Protein AF-A0A349K3Z1-F1 (afdb_monomer)

Mean predicted aligned error: 10.55 Å

Nearest PDB structures (foldseek):
  7pgm-assembly1_B  TM=8.337E-01  e=1.714E-12  Homo sapiens
  2wft-assembly2_B  TM=8.260E-01  e=8.367E-12  Homo sapiens
  7pgn-assembly1_A  TM=8.277E-01  e=1.162E-11  Homo sapiens
  7pgn-assembly2_B  TM=8.113E-01  e=2.942E-11  Homo sapiens
  2wg4-assembly1_B  TM=8.033E-01  e=5.369E-11  Homo sapiens

Radius of gyration: 27.41 Å; Cα contacts (8 Å, |Δi|>4): 747; chains: 1; bounding box: 104×57×64 Å

Structure (mmCIF, N/CA/C/O backbone):
data_AF-A0A349K3Z1-F1
#
_entry.id   AF-A0A349K3Z1-F1
#
loop_
_atom_site.group_PDB
_atom_site.id
_atom_site.type_symbol
_atom_site.label_atom_id
_atom_site.label_alt_id
_atom_site.label_comp_id
_atom_site.label_asym_id
_atom_site.label_entity_id
_atom_site.label_seq_id
_atom_site.pdbx_PDB_ins_code
_atom_site.Cartn_x
_atom_site.Cartn_y
_atom_site.Cartn_z
_atom_site.occupancy
_atom_site.B_iso_or_equiv
_atom_site.auth_seq_id
_atom_site.auth_comp_id
_atom_site.auth_asym_id
_atom_site.auth_atom_id
_atom_site.pdbx_PDB_model_num
ATOM 1 N N . MET A 1 1 ? 78.177 -3.344 -8.040 1.00 41.53 1 MET A N 1
ATOM 2 C CA . MET A 1 1 ? 77.580 -4.207 -9.081 1.00 41.53 1 MET A CA 1
ATO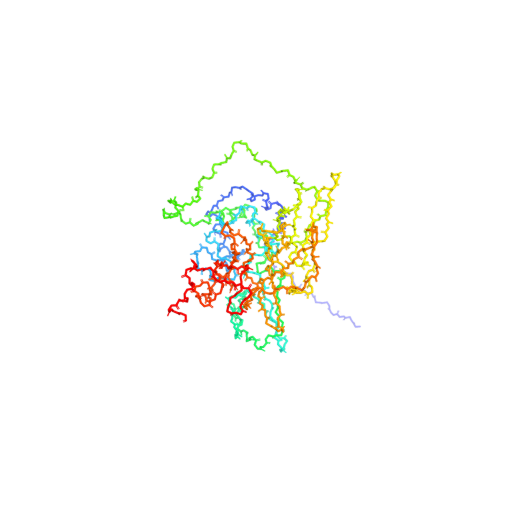M 3 C C . MET A 1 1 ? 76.316 -3.529 -9.574 1.00 41.53 1 MET A C 1
ATOM 5 O O . MET A 1 1 ? 75.433 -3.258 -8.775 1.00 41.53 1 MET A O 1
ATOM 9 N N . VAL A 1 2 ? 76.315 -3.144 -10.847 1.00 37.53 2 VAL A N 1
ATOM 10 C CA . VAL A 1 2 ? 75.262 -2.386 -11.544 1.00 37.53 2 VAL A CA 1
ATOM 11 C C . VAL A 1 2 ? 74.340 -3.398 -12.241 1.00 37.53 2 VAL A C 1
ATOM 13 O O . VAL A 1 2 ? 74.880 -4.327 -12.843 1.00 37.53 2 VAL A O 1
ATOM 16 N N . PRO A 1 3 ? 73.000 -3.280 -12.187 1.00 35.16 3 PRO A N 1
ATOM 17 C CA . PRO A 1 3 ? 72.128 -4.173 -12.943 1.00 35.16 3 PRO A CA 1
ATOM 18 C C . PRO A 1 3 ? 72.097 -3.763 -14.430 1.00 35.16 3 PRO A C 1
ATOM 20 O O . PRO A 1 3 ? 72.273 -2.583 -14.752 1.00 35.16 3 PRO A O 1
ATOM 23 N N . PRO A 1 4 ? 71.912 -4.717 -15.359 1.00 35.97 4 PRO A N 1
ATOM 24 C CA . PRO A 1 4 ? 72.120 -4.481 -16.780 1.00 35.97 4 PRO A CA 1
ATOM 25 C C . PRO A 1 4 ? 70.946 -3.719 -17.408 1.00 35.97 4 PRO A C 1
ATOM 27 O O . PRO A 1 4 ? 69.781 -3.949 -17.089 1.00 35.97 4 PRO A O 1
ATOM 30 N N . LYS A 1 5 ? 71.272 -2.826 -18.348 1.00 37.44 5 LYS A N 1
ATOM 31 C CA . LYS A 1 5 ? 70.309 -2.179 -19.245 1.00 37.44 5 LYS A CA 1
ATOM 32 C C . LYS A 1 5 ? 69.941 -3.156 -20.362 1.00 37.44 5 LYS A C 1
ATOM 34 O O . LYS A 1 5 ? 70.808 -3.523 -21.149 1.00 37.44 5 LYS A O 1
ATOM 39 N N . PHE A 1 6 ? 68.669 -3.530 -20.455 1.00 34.97 6 PHE A N 1
ATOM 40 C CA . PHE A 1 6 ? 68.113 -4.177 -21.643 1.00 34.97 6 PHE A CA 1
ATOM 41 C C . PHE A 1 6 ? 67.488 -3.117 -22.555 1.00 34.97 6 PHE A C 1
ATOM 43 O O . PHE A 1 6 ? 66.549 -2.423 -22.173 1.00 34.97 6 PHE A O 1
ATOM 50 N N . THR A 1 7 ? 68.036 -2.985 -23.759 1.00 38.34 7 THR A N 1
ATOM 51 C CA . THR A 1 7 ? 67.475 -2.214 -24.873 1.00 38.34 7 THR A CA 1
ATOM 52 C C . THR A 1 7 ? 66.594 -3.131 -25.723 1.00 38.34 7 THR A C 1
ATOM 54 O O . THR A 1 7 ? 67.085 -4.132 -26.241 1.00 38.34 7 THR A O 1
ATOM 57 N N . LEU A 1 8 ? 65.313 -2.792 -25.884 1.00 34.25 8 LEU A N 1
ATOM 58 C CA . LEU A 1 8 ? 64.407 -3.417 -26.859 1.00 34.25 8 LEU A CA 1
ATOM 59 C C . LEU A 1 8 ? 64.505 -2.686 -28.213 1.00 34.25 8 LEU A C 1
ATOM 61 O O . LEU A 1 8 ? 64.670 -1.463 -28.216 1.00 34.25 8 LEU A O 1
ATOM 65 N N . PRO A 1 9 ? 64.404 -3.389 -29.358 1.00 35.84 9 PRO A N 1
ATOM 66 C CA . PRO A 1 9 ? 64.438 -2.756 -30.668 1.00 35.84 9 PRO A CA 1
ATOM 67 C C . PRO A 1 9 ? 63.096 -2.085 -30.983 1.00 35.84 9 PRO A C 1
ATOM 69 O O . PRO A 1 9 ? 62.025 -2.555 -30.601 1.00 35.84 9 PRO A O 1
ATOM 72 N N . ALA A 1 10 ? 63.181 -0.966 -31.695 1.00 40.62 10 ALA A N 1
ATOM 73 C CA . ALA A 1 10 ? 62.047 -0.217 -32.205 1.00 40.62 10 ALA A CA 1
ATOM 74 C C . ALA A 1 10 ? 61.342 -0.966 -33.348 1.00 40.62 10 ALA A C 1
ATOM 76 O O . ALA A 1 10 ? 62.002 -1.533 -34.215 1.00 40.62 10 ALA A O 1
ATOM 77 N N . GLY A 1 11 ? 60.010 -0.861 -33.392 1.00 43.44 11 GLY A N 1
ATOM 78 C CA . GLY A 1 11 ? 59.247 -1.017 -34.632 1.00 43.44 11 GLY A CA 1
ATOM 79 C C . GLY A 1 11 ? 58.215 -2.140 -34.652 1.00 43.44 11 GLY A C 1
ATOM 80 O O . GLY A 1 11 ? 58.380 -3.108 -35.382 1.00 43.44 11 GLY A O 1
ATOM 81 N N . VAL A 1 12 ? 57.092 -1.951 -33.956 1.00 37.53 12 VAL A N 1
ATOM 82 C CA . VAL A 1 12 ? 55.791 -2.438 -34.437 1.00 37.53 12 VAL A CA 1
ATOM 83 C C . VAL A 1 12 ? 54.809 -1.284 -34.286 1.00 37.53 12 VAL A C 1
ATOM 85 O O . VAL A 1 12 ? 54.497 -0.847 -33.180 1.00 37.53 12 VAL A O 1
ATOM 88 N N . LEU A 1 13 ? 54.388 -0.739 -35.424 1.00 40.00 13 LEU A N 1
ATOM 89 C CA . LEU A 1 13 ? 53.406 0.329 -35.522 1.00 40.00 13 LEU A CA 1
ATOM 90 C C . LEU A 1 13 ? 52.025 -0.264 -35.189 1.00 40.00 13 LEU A C 1
ATOM 92 O O . LEU A 1 13 ? 51.341 -0.785 -36.066 1.00 40.00 13 LEU A O 1
ATOM 96 N N . LEU A 1 14 ? 51.620 -0.229 -33.918 1.00 36.28 14 LEU A N 1
ATOM 97 C CA . LEU A 1 14 ? 50.215 -0.408 -33.559 1.00 36.28 14 LEU A CA 1
ATOM 98 C C . LEU A 1 14 ? 49.470 0.866 -33.971 1.00 36.28 14 LEU A C 1
ATOM 100 O O . LEU A 1 14 ? 49.631 1.913 -33.344 1.00 36.28 14 LEU A O 1
ATOM 104 N N . LEU A 1 15 ? 48.650 0.776 -35.022 1.00 36.97 15 LEU A N 1
ATOM 105 C CA . LEU A 1 15 ? 47.562 1.727 -35.234 1.00 36.97 15 LEU A CA 1
ATOM 106 C C . LEU A 1 15 ? 46.611 1.619 -34.036 1.00 36.97 15 LEU A C 1
ATOM 108 O O . LEU A 1 15 ? 45.721 0.771 -33.997 1.00 36.97 15 LEU A O 1
ATOM 112 N N . GLY A 1 16 ? 46.830 2.466 -33.034 1.00 32.31 16 GLY A N 1
ATOM 113 C CA . GLY A 1 16 ? 45.871 2.694 -31.969 1.00 32.31 16 GLY A CA 1
ATOM 114 C C . GLY A 1 16 ? 44.670 3.434 -32.539 1.00 32.31 16 GLY A C 1
ATOM 115 O O . GLY A 1 16 ? 44.737 4.639 -32.770 1.00 32.31 16 GLY A O 1
ATOM 116 N N . ILE A 1 17 ? 43.559 2.728 -32.742 1.00 41.00 17 ILE A N 1
ATOM 117 C CA . ILE A 1 17 ? 42.247 3.372 -32.764 1.00 41.00 17 ILE A CA 1
ATOM 118 C C . ILE A 1 17 ? 41.965 3.763 -31.314 1.00 41.00 17 ILE A C 1
ATOM 120 O O . ILE A 1 17 ? 41.438 2.981 -30.526 1.00 41.00 17 ILE A O 1
ATOM 124 N N . VAL A 1 18 ? 42.375 4.973 -30.941 1.00 36.06 18 VAL A N 1
ATOM 125 C CA . VAL A 1 18 ? 41.909 5.612 -29.714 1.00 36.06 18 VAL A CA 1
ATOM 126 C C . VAL A 1 18 ? 40.474 6.057 -29.992 1.00 36.06 18 VAL A C 1
ATOM 128 O O . VAL A 1 18 ? 40.241 7.162 -30.475 1.00 36.06 18 VAL A O 1
ATOM 131 N N . SER A 1 19 ? 39.498 5.179 -29.743 1.00 40.47 19 SER A N 1
ATOM 132 C CA . SER A 1 19 ? 38.123 5.643 -29.549 1.00 40.47 19 SER A CA 1
ATOM 133 C C . SER A 1 19 ? 38.103 6.425 -28.244 1.00 40.47 19 SER A C 1
ATOM 135 O O . SER A 1 19 ? 38.124 5.854 -27.157 1.00 40.47 19 SER A O 1
ATOM 137 N N . SER A 1 20 ? 38.129 7.749 -28.365 1.00 42.44 20 SER A N 1
ATOM 138 C CA . SER A 1 20 ? 37.803 8.663 -27.278 1.00 42.44 20 SER A CA 1
ATOM 139 C C . SER A 1 20 ? 36.362 8.392 -26.843 1.00 42.44 20 SER A C 1
ATOM 141 O O . SER A 1 20 ? 35.427 8.902 -27.458 1.00 42.44 20 SER A O 1
ATOM 143 N N . LEU A 1 21 ? 36.170 7.598 -25.792 1.00 51.06 21 LEU A N 1
ATOM 144 C CA . LEU A 1 21 ? 34.898 7.545 -25.080 1.00 51.06 21 LEU A CA 1
ATOM 145 C C . LEU A 1 21 ? 34.749 8.872 -24.333 1.00 51.06 21 LEU A C 1
ATOM 147 O O . LEU A 1 21 ? 35.366 9.084 -23.290 1.00 51.06 21 LEU A O 1
ATOM 151 N N . ALA A 1 22 ? 33.984 9.796 -24.913 1.00 66.19 22 ALA A N 1
ATOM 152 C CA . ALA A 1 22 ? 33.489 10.945 -24.172 1.00 66.19 22 ALA A CA 1
ATOM 153 C C . ALA A 1 22 ? 32.748 10.440 -22.924 1.00 66.19 22 ALA A C 1
ATOM 155 O O . ALA A 1 22 ? 32.068 9.413 -22.983 1.00 66.19 22 ALA A O 1
ATOM 156 N N . ALA A 1 23 ? 32.899 11.141 -21.798 1.00 76.25 23 ALA A N 1
ATOM 157 C CA . ALA A 1 23 ? 32.130 10.827 -20.600 1.00 76.25 23 ALA A CA 1
ATOM 158 C C . ALA A 1 23 ? 30.623 10.884 -20.926 1.00 76.25 23 ALA A C 1
ATOM 160 O O . ALA A 1 23 ? 30.215 11.738 -21.723 1.00 76.25 23 ALA A O 1
ATOM 161 N N . PRO A 1 24 ? 29.804 9.993 -20.340 1.00 82.06 24 PRO A N 1
ATOM 162 C CA . PRO A 1 24 ? 28.366 10.034 -20.550 1.00 82.06 24 PRO A CA 1
ATOM 163 C C . PRO A 1 24 ? 27.801 11.389 -20.091 1.00 82.06 24 PRO A C 1
ATOM 165 O O . PRO A 1 24 ? 28.316 11.967 -19.127 1.00 82.06 24 PRO A O 1
ATOM 168 N N . PRO A 1 25 ? 26.747 11.898 -20.753 1.00 90.31 25 PRO A N 1
ATOM 169 C CA . PRO A 1 25 ? 26.000 13.052 -20.270 1.00 90.31 25 PRO A CA 1
ATOM 170 C C . PRO A 1 25 ? 25.572 12.892 -18.799 1.00 90.31 25 PRO A C 1
ATOM 172 O O . PRO A 1 25 ? 25.337 11.769 -18.351 1.00 90.31 25 PRO A O 1
ATOM 175 N N . PRO A 1 26 ? 25.430 13.985 -18.034 1.00 92.94 26 PRO A N 1
ATOM 176 C CA . PRO A 1 26 ? 24.802 13.936 -16.717 1.00 92.94 26 PRO A CA 1
ATOM 177 C C . PRO A 1 26 ? 23.336 13.482 -16.799 1.00 92.94 26 PRO A C 1
ATOM 179 O O . PRO A 1 26 ? 22.644 13.784 -17.773 1.00 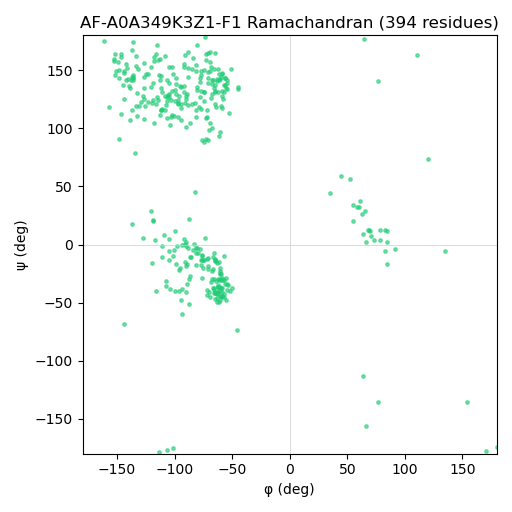92.94 26 PRO A O 1
ATOM 182 N N . ASP A 1 27 ? 22.825 12.844 -15.744 1.00 93.75 27 ASP A N 1
ATOM 183 C CA . ASP A 1 27 ? 21.444 12.326 -15.675 1.00 93.75 27 ASP A CA 1
ATOM 184 C C . ASP A 1 27 ? 20.376 13.382 -15.989 1.00 93.75 27 ASP A C 1
ATOM 186 O O . ASP A 1 27 ? 19.371 13.090 -16.635 1.00 93.75 27 ASP A O 1
ATOM 190 N N . GLU A 1 28 ? 20.615 14.637 -15.605 1.00 94.88 28 GLU A N 1
ATOM 191 C CA . GLU A 1 28 ? 19.692 15.740 -15.882 1.00 94.88 28 GLU A CA 1
ATOM 192 C C . GLU A 1 28 ? 19.531 16.01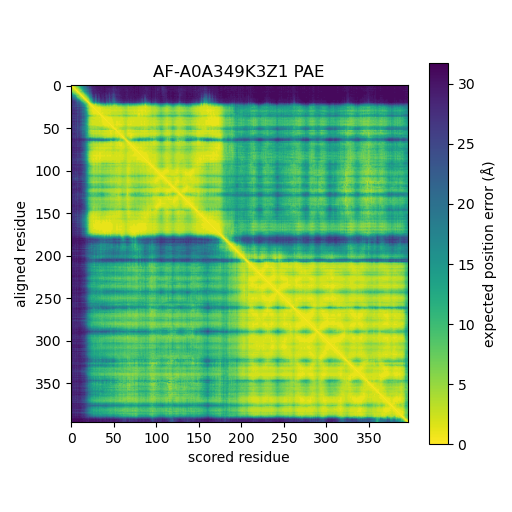9 -17.387 1.00 94.88 28 GLU A C 1
ATOM 194 O O . GLU A 1 28 ? 18.443 16.379 -17.844 1.00 94.88 28 GLU A O 1
ATOM 199 N N . GLU A 1 29 ? 20.574 15.795 -18.192 1.00 95.94 29 GLU A N 1
ATOM 200 C CA . GLU A 1 29 ? 20.472 15.925 -19.648 1.00 95.94 29 GLU A CA 1
ATOM 201 C C . GLU A 1 29 ? 19.628 14.805 -20.257 1.00 95.94 29 GLU A C 1
ATOM 203 O O . GLU A 1 29 ? 18.794 15.073 -21.128 1.00 95.94 29 GLU A O 1
ATOM 208 N N . TYR A 1 30 ? 19.788 13.570 -19.771 1.00 96.56 30 TYR A N 1
ATOM 209 C CA . TYR A 1 30 ? 18.927 12.453 -20.158 1.00 96.56 30 TYR A CA 1
ATOM 210 C C . TYR A 1 30 ? 17.475 12.724 -19.796 1.00 96.56 30 TYR A C 1
ATOM 212 O O . TYR A 1 30 ? 16.601 12.578 -20.655 1.00 96.56 30 TYR A O 1
ATOM 220 N N . ARG A 1 31 ? 17.212 13.177 -18.564 1.00 95.81 31 ARG A N 1
ATOM 221 C CA . ARG A 1 31 ? 15.851 13.473 -18.115 1.00 95.81 31 ARG A CA 1
ATOM 222 C C . ARG A 1 31 ? 15.223 14.564 -18.965 1.00 95.81 31 ARG A C 1
ATOM 224 O O . ARG A 1 31 ? 14.143 14.350 -19.512 1.00 95.81 31 ARG A O 1
ATOM 231 N N . LYS A 1 32 ? 15.919 15.684 -19.178 1.00 95.25 32 LYS A N 1
ATOM 232 C CA . LYS A 1 32 ? 15.418 16.782 -20.013 1.00 95.25 32 LYS A CA 1
ATOM 233 C C . LYS A 1 32 ? 15.130 16.332 -21.447 1.00 95.25 32 LYS A C 1
ATOM 235 O O . LYS A 1 32 ? 14.090 16.691 -21.996 1.00 95.25 32 LYS A O 1
ATOM 240 N N . ALA A 1 33 ? 16.026 15.551 -22.050 1.00 95.12 33 ALA A N 1
ATOM 241 C CA . ALA A 1 33 ? 15.858 15.062 -23.417 1.00 95.12 33 ALA A CA 1
ATOM 242 C C . ALA A 1 33 ? 14.716 14.047 -23.552 1.00 95.12 33 ALA A C 1
ATOM 244 O O . ALA A 1 33 ? 14.061 13.996 -24.594 1.00 95.12 33 ALA A O 1
ATOM 245 N N . ALA A 1 34 ? 14.475 13.247 -22.513 1.00 96.56 34 ALA A N 1
ATOM 246 C CA . ALA A 1 34 ? 13.470 12.200 -22.525 1.00 96.56 34 ALA A CA 1
ATOM 247 C C . ALA A 1 34 ? 12.064 12.677 -22.158 1.00 96.56 34 ALA A C 1
ATOM 249 O O . ALA A 1 34 ? 11.134 11.918 -22.392 1.00 96.56 34 ALA A O 1
ATOM 250 N N . MET A 1 35 ? 11.855 13.896 -21.650 1.00 95.12 35 MET A N 1
ATOM 251 C CA . MET A 1 35 ? 10.518 14.352 -21.230 1.00 95.12 35 MET A CA 1
ATOM 252 C C . MET A 1 35 ? 9.466 14.379 -22.347 1.00 95.12 35 MET A C 1
ATOM 254 O O . MET A 1 35 ? 8.278 14.295 -22.050 1.00 95.12 35 MET A O 1
ATOM 258 N N . THR A 1 36 ? 9.862 14.486 -23.619 1.00 90.94 36 THR A N 1
ATOM 259 C CA . THR A 1 36 ? 8.920 14.543 -24.747 1.00 90.94 36 THR A CA 1
ATOM 260 C C . THR A 1 36 ? 9.419 13.768 -25.966 1.00 90.94 36 THR A C 1
ATOM 262 O O . THR A 1 36 ? 10.621 13.640 -26.202 1.00 90.94 36 THR A O 1
ATOM 265 N N . GLY A 1 37 ? 8.477 13.270 -26.772 1.00 93.69 37 GLY A N 1
ATOM 266 C CA . GLY A 1 37 ? 8.746 12.647 -28.069 1.00 93.69 37 GLY A CA 1
ATOM 267 C C . GLY A 1 37 ? 9.534 11.335 -28.002 1.00 93.69 37 GLY A C 1
ATOM 268 O O . GLY A 1 37 ? 9.541 10.629 -26.998 1.00 93.69 37 GLY A O 1
ATOM 269 N N . GLY A 1 38 ? 10.206 11.012 -29.104 1.00 96.69 38 GLY A N 1
ATOM 270 C CA . GLY A 1 38 ? 10.948 9.765 -29.281 1.00 96.69 38 GLY A CA 1
ATOM 271 C C . GLY A 1 38 ? 10.297 8.825 -30.292 1.00 96.69 38 GLY A C 1
ATOM 272 O O . GLY A 1 38 ? 9.143 8.993 -30.680 1.00 96.69 38 GLY A O 1
ATOM 273 N N . ASP A 1 39 ? 11.074 7.859 -30.764 1.00 98.44 39 ASP A N 1
ATOM 274 C CA . ASP A 1 39 ? 10.658 6.883 -31.769 1.00 98.44 39 ASP A CA 1
ATOM 275 C C . ASP A 1 39 ? 10.542 5.490 -31.157 1.00 98.44 39 ASP A C 1
ATOM 277 O O . ASP A 1 39 ? 11.530 4.893 -30.734 1.00 98.44 39 ASP A O 1
ATOM 281 N N . VAL A 1 40 ? 9.323 4.955 -31.164 1.00 97.94 40 VAL A N 1
ATOM 282 C CA . VAL A 1 40 ? 8.987 3.651 -30.579 1.00 97.94 40 VAL A CA 1
ATOM 283 C C . VAL A 1 40 ? 9.781 2.504 -31.213 1.00 97.94 40 VAL A C 1
ATOM 285 O O . VAL A 1 40 ? 10.175 1.570 -30.515 1.00 97.94 40 VAL A O 1
ATOM 288 N N . LYS A 1 41 ? 10.037 2.546 -32.528 1.00 98.00 41 LYS A N 1
ATOM 289 C CA . LYS A 1 41 ? 10.763 1.469 -33.220 1.00 98.00 41 LYS A CA 1
ATOM 290 C C . LYS A 1 41 ? 12.241 1.490 -32.849 1.00 98.00 41 LYS A C 1
ATOM 292 O O . LYS A 1 41 ? 12.802 0.432 -32.576 1.00 98.00 41 LYS A O 1
ATOM 297 N N . ARG A 1 42 ? 12.859 2.677 -32.802 1.00 98.12 42 ARG A N 1
ATOM 298 C CA . ARG A 1 42 ? 14.247 2.815 -32.327 1.00 98.12 42 ARG A CA 1
ATOM 299 C C . ARG A 1 42 ? 14.364 2.476 -30.843 1.00 98.12 42 ARG A C 1
ATOM 301 O O . ARG A 1 42 ? 15.291 1.775 -30.464 1.00 98.12 42 ARG A O 1
ATOM 308 N N . GLY A 1 43 ? 13.387 2.875 -30.033 1.00 97.62 43 GLY A N 1
ATOM 309 C CA . GLY A 1 43 ? 13.329 2.543 -28.613 1.00 97.62 43 GLY A CA 1
ATOM 310 C C . GLY A 1 43 ? 13.261 1.048 -28.339 1.00 97.62 43 GLY A C 1
ATOM 311 O O . GLY A 1 43 ? 13.958 0.555 -27.456 1.00 97.62 43 GLY A O 1
ATOM 312 N N . LYS A 1 44 ? 12.491 0.308 -29.144 1.00 97.38 44 LYS A N 1
ATOM 313 C CA . LYS A 1 44 ? 12.471 -1.156 -29.081 1.00 97.38 44 LYS A CA 1
ATOM 314 C C . LYS A 1 44 ? 13.860 -1.748 -29.335 1.00 97.38 44 LYS A C 1
ATOM 316 O O . LYS A 1 44 ? 14.291 -2.616 -28.587 1.00 97.38 44 LYS A O 1
ATOM 321 N N . ALA A 1 45 ? 14.572 -1.255 -30.350 1.00 96.88 45 ALA A N 1
ATOM 322 C CA . ALA A 1 45 ? 15.927 -1.720 -30.638 1.00 96.88 45 ALA A CA 1
ATOM 323 C C . ALA A 1 45 ? 16.897 -1.430 -29.477 1.00 96.88 45 ALA A C 1
ATOM 325 O O . ALA A 1 45 ? 17.730 -2.271 -29.170 1.00 96.88 45 ALA A O 1
ATOM 326 N N . VAL A 1 46 ? 16.748 -0.285 -28.796 1.00 96.69 46 VAL A N 1
ATOM 327 C CA . VAL A 1 46 ? 17.529 0.051 -27.590 1.00 96.69 46 VAL A CA 1
ATOM 328 C C . VAL A 1 46 ? 17.201 -0.880 -26.415 1.00 96.69 46 VAL A C 1
ATOM 330 O O . VAL A 1 46 ? 18.098 -1.248 -25.660 1.00 96.69 46 VAL A O 1
ATOM 333 N N . PHE A 1 47 ? 15.938 -1.280 -26.248 1.00 95.94 47 PHE A N 1
ATOM 334 C CA . PHE A 1 47 ? 15.527 -2.230 -25.207 1.00 95.94 47 PHE A CA 1
ATOM 335 C C . PHE A 1 47 ? 16.125 -3.633 -25.418 1.00 95.94 47 PHE A C 1
ATOM 337 O O . PHE A 1 47 ? 16.491 -4.312 -24.458 1.00 95.94 47 PHE A O 1
ATOM 344 N N . GLU A 1 48 ? 16.225 -4.061 -26.677 1.00 94.50 48 GLU A N 1
ATOM 345 C CA . GLU A 1 48 ? 16.791 -5.355 -27.082 1.00 94.50 48 GLU A CA 1
ATOM 346 C C . GLU A 1 48 ? 18.331 -5.324 -27.199 1.00 94.50 48 GLU A C 1
ATOM 348 O O . GLU A 1 48 ? 18.958 -6.361 -27.432 1.00 94.50 48 GLU A O 1
ATOM 353 N N . ASP A 1 49 ? 18.954 -4.154 -27.021 1.00 93.00 49 ASP A N 1
ATOM 354 C CA . ASP A 1 49 ? 20.398 -3.956 -27.134 1.00 93.00 49 ASP A CA 1
ATOM 355 C C . ASP A 1 49 ? 21.157 -4.601 -25.958 1.00 93.00 49 ASP A C 1
ATOM 357 O O . ASP A 1 49 ? 20.777 -4.516 -24.787 1.00 93.00 49 ASP A O 1
ATOM 361 N N . GLN A 1 50 ? 22.295 -5.228 -26.260 1.00 88.19 50 GLN A N 1
ATOM 362 C CA . GLN A 1 50 ? 23.158 -5.842 -25.251 1.00 88.19 50 GLN A CA 1
ATOM 363 C C . GLN A 1 50 ? 23.891 -4.820 -24.371 1.00 88.19 50 GLN A C 1
ATOM 365 O O . GLN A 1 50 ? 24.298 -5.181 -23.268 1.00 88.19 50 GLN A O 1
ATOM 370 N N . ARG A 1 51 ? 24.041 -3.563 -24.818 1.00 89.38 51 ARG A N 1
ATOM 371 C CA . ARG A 1 51 ? 24.633 -2.472 -24.020 1.00 89.38 51 ARG A CA 1
ATOM 372 C C . ARG A 1 51 ? 23.847 -2.230 -22.736 1.00 89.38 51 ARG A C 1
ATOM 374 O O . ARG A 1 51 ? 24.433 -2.076 -21.671 1.00 89.38 51 ARG A O 1
ATOM 381 N N . THR A 1 52 ? 22.522 -2.203 -22.838 1.00 82.44 52 THR A N 1
ATOM 382 C CA . THR A 1 52 ? 21.610 -1.886 -21.730 1.00 82.44 52 THR A CA 1
ATOM 383 C C . THR A 1 52 ? 21.067 -3.134 -21.045 1.00 82.44 52 THR A C 1
ATOM 385 O O . THR A 1 52 ? 20.651 -3.056 -19.892 1.00 82.44 52 THR A O 1
ATOM 388 N N . ALA A 1 53 ? 21.077 -4.282 -21.735 1.00 86.00 53 ALA A N 1
ATOM 389 C CA . ALA A 1 53 ? 20.665 -5.586 -21.217 1.00 86.00 53 ALA A CA 1
ATOM 390 C C . ALA A 1 53 ? 19.241 -5.620 -20.620 1.00 86.00 53 ALA A C 1
ATOM 392 O O . ALA A 1 53 ? 18.911 -6.545 -19.875 1.00 86.00 53 ALA A O 1
ATOM 393 N N . CYS A 1 54 ? 18.367 -4.665 -20.968 1.00 91.62 54 CYS A N 1
ATOM 394 C CA . CYS A 1 54 ? 17.017 -4.567 -20.404 1.00 91.62 54 CYS A CA 1
ATOM 395 C C . CYS A 1 54 ? 16.220 -5.864 -20.626 1.00 91.62 54 CYS A C 1
ATOM 397 O O . CYS A 1 54 ? 15.641 -6.410 -19.684 1.00 91.62 54 CYS A O 1
ATOM 399 N N . ALA A 1 55 ? 16.279 -6.411 -21.845 1.00 90.75 55 ALA A N 1
ATOM 400 C CA . ALA A 1 55 ? 15.609 -7.654 -22.230 1.00 90.75 55 ALA A CA 1
ATOM 401 C C . ALA A 1 55 ? 16.146 -8.926 -21.533 1.00 90.75 55 ALA A C 1
ATOM 403 O O . ALA A 1 55 ? 15.525 -9.983 -21.626 1.00 90.75 55 ALA A O 1
ATOM 404 N N . GLN A 1 56 ? 17.285 -8.865 -20.829 1.00 87.62 56 GLN A N 1
ATOM 405 C CA . GLN A 1 56 ? 17.781 -10.011 -20.050 1.00 87.62 56 GLN A CA 1
ATOM 406 C C . GLN A 1 56 ? 16.995 -10.199 -18.747 1.00 87.62 56 GLN A C 1
ATOM 408 O O . GLN A 1 56 ? 16.867 -11.324 -18.256 1.00 87.62 56 GLN A O 1
ATOM 413 N N . CYS A 1 57 ? 16.468 -9.102 -18.198 1.00 89.19 57 CYS A N 1
ATOM 414 C CA . CYS A 1 57 ? 15.745 -9.096 -16.930 1.00 89.19 57 CYS A CA 1
ATOM 415 C C . CYS A 1 57 ? 14.238 -8.896 -17.105 1.00 89.19 57 CYS A C 1
ATOM 417 O O . CYS A 1 57 ? 13.483 -9.443 -16.302 1.00 89.19 57 CYS A O 1
ATOM 419 N N . HIS A 1 58 ? 13.814 -8.149 -18.127 1.00 91.69 58 HIS A N 1
ATOM 420 C CA . HIS A 1 58 ? 12.422 -7.761 -18.347 1.00 91.69 58 HIS A CA 1
ATOM 421 C C . HIS A 1 58 ? 11.819 -8.433 -19.580 1.00 91.69 58 HIS A C 1
ATOM 423 O O . HIS A 1 58 ? 12.407 -8.416 -20.662 1.00 91.69 58 HIS A O 1
ATOM 429 N N . SER A 1 59 ? 10.605 -8.955 -19.423 1.00 89.31 59 SER A N 1
ATOM 430 C CA . SER A 1 59 ? 9.725 -9.318 -20.534 1.00 89.31 59 SER A CA 1
ATOM 431 C C . SER A 1 59 ? 8.860 -8.123 -20.957 1.00 89.31 59 SER A C 1
ATOM 433 O O . SER A 1 59 ? 8.785 -7.111 -20.258 1.00 89.31 59 SER A O 1
ATOM 435 N N . VAL A 1 60 ? 8.232 -8.228 -22.129 1.00 90.00 60 VAL A N 1
ATOM 436 C CA . VAL A 1 60 ? 7.296 -7.227 -22.683 1.00 90.00 60 VAL A CA 1
ATOM 437 C C . VAL A 1 60 ? 6.067 -7.890 -23.309 1.00 90.00 60 VAL A C 1
ATOM 439 O O . VAL A 1 60 ? 5.407 -7.291 -24.157 1.00 90.00 60 VAL A O 1
ATOM 442 N N . ASP A 1 61 ? 5.810 -9.149 -22.967 1.00 85.94 61 ASP A N 1
ATOM 443 C CA . ASP A 1 61 ? 4.867 -10.039 -23.651 1.00 85.94 61 ASP A CA 1
ATOM 444 C C . ASP A 1 61 ? 3.834 -10.680 -22.712 1.00 85.94 61 ASP A C 1
ATOM 446 O O . ASP A 1 61 ? 3.051 -11.514 -23.160 1.00 85.94 61 ASP A O 1
ATOM 450 N N . GLY A 1 62 ? 3.809 -10.296 -21.432 1.00 79.44 62 GLY A N 1
ATOM 451 C CA . GLY A 1 62 ? 2.888 -10.863 -20.447 1.00 79.44 62 GLY A CA 1
ATOM 452 C C . GLY A 1 62 ? 3.442 -12.072 -19.697 1.00 79.44 62 GLY A C 1
ATOM 453 O O . GLY A 1 62 ? 2.755 -12.595 -18.827 1.00 79.44 62 GLY A O 1
ATOM 454 N N . SER A 1 63 ? 4.645 -12.558 -20.025 1.00 72.00 63 SER A N 1
ATOM 455 C CA . SER A 1 63 ? 5.116 -13.858 -19.529 1.00 72.00 63 SER A CA 1
ATOM 456 C C . SER A 1 63 ? 5.818 -13.820 -18.163 1.00 72.00 63 SER A C 1
ATOM 458 O O . SER A 1 63 ? 6.064 -14.886 -17.604 1.00 72.00 63 SER A O 1
ATOM 460 N N . ALA A 1 64 ? 6.157 -12.637 -17.625 1.00 67.25 64 ALA A N 1
ATOM 461 C CA . ALA A 1 64 ? 6.786 -12.416 -16.306 1.00 67.25 64 ALA A CA 1
ATOM 462 C C . ALA A 1 64 ? 7.799 -13.506 -15.868 1.00 67.25 64 ALA A C 1
ATOM 464 O O . ALA A 1 64 ? 7.827 -13.980 -14.724 1.00 67.25 64 ALA A O 1
ATOM 465 N N . THR A 1 65 ? 8.665 -13.916 -16.801 1.00 62.12 65 THR A N 1
ATOM 466 C CA . THR A 1 65 ? 9.617 -15.035 -16.626 1.00 62.12 65 THR A CA 1
ATOM 467 C C . THR A 1 65 ? 10.991 -14.600 -16.104 1.00 62.12 65 THR A C 1
ATOM 469 O O . THR A 1 65 ? 11.939 -15.394 -16.069 1.00 62.12 65 THR A O 1
ATOM 472 N N . GLY A 1 66 ? 11.133 -13.315 -15.779 1.00 67.94 66 GLY A N 1
ATOM 473 C CA . GLY A 1 66 ? 12.396 -12.663 -15.461 1.00 67.94 66 GLY A CA 1
ATOM 474 C C . GLY A 1 66 ? 12.582 -12.335 -13.983 1.00 67.94 66 GLY A C 1
ATOM 475 O O . GLY A 1 66 ? 11.762 -12.651 -13.125 1.00 67.94 66 GLY A O 1
ATOM 476 N N . ILE A 1 67 ? 13.710 -11.684 -13.708 1.00 84.88 67 ILE A N 1
ATOM 477 C CA . ILE A 1 67 ? 14.058 -11.133 -12.391 1.00 84.88 67 ILE A CA 1
ATOM 478 C C . ILE A 1 67 ? 13.487 -9.721 -12.247 1.00 84.88 67 ILE A C 1
ATOM 480 O O . ILE A 1 67 ? 13.226 -9.281 -11.136 1.00 84.88 67 ILE A O 1
ATOM 484 N N . GLY A 1 68 ? 13.295 -9.009 -13.360 1.00 87.94 68 GLY A N 1
ATOM 485 C CA . GLY A 1 68 ? 12.584 -7.738 -13.387 1.00 87.94 68 GLY A CA 1
ATOM 486 C C . GLY A 1 68 ? 11.085 -7.929 -13.645 1.00 87.94 68 GLY A C 1
ATOM 487 O O . GLY A 1 68 ? 10.671 -8.993 -14.117 1.00 87.94 68 GLY A O 1
ATOM 488 N N . PRO A 1 69 ? 10.264 -6.905 -13.357 1.00 87.94 69 PRO A N 1
ATOM 489 C CA . PRO A 1 69 ? 8.852 -6.893 -13.715 1.00 87.94 69 PRO A CA 1
ATOM 490 C C . PRO A 1 69 ? 8.629 -7.025 -15.213 1.00 87.94 69 PRO A C 1
ATOM 492 O O . PRO A 1 69 ? 9.410 -6.517 -16.021 1.00 87.94 69 PRO A O 1
ATOM 495 N N . ASP A 1 70 ? 7.520 -7.662 -15.578 1.00 89.00 70 ASP A N 1
ATOM 496 C CA . ASP A 1 70 ? 7.033 -7.626 -16.947 1.00 89.00 70 ASP A CA 1
ATOM 497 C C . ASP A 1 70 ? 6.571 -6.210 -17.319 1.00 89.00 70 ASP A C 1
ATOM 499 O O . ASP A 1 70 ? 5.783 -5.572 -16.612 1.00 89.00 70 ASP A O 1
ATOM 503 N N . LEU A 1 71 ? 7.069 -5.721 -18.452 1.00 92.81 71 LEU A N 1
ATOM 504 C CA . LEU A 1 71 ? 6.840 -4.365 -18.943 1.00 92.81 71 LEU A CA 1
ATOM 505 C C . LEU A 1 71 ? 5.751 -4.309 -20.023 1.00 92.81 71 LEU A C 1
ATOM 507 O O . LEU A 1 71 ? 5.592 -3.271 -20.661 1.00 92.81 71 LEU A O 1
ATOM 511 N N . TYR A 1 72 ? 4.986 -5.389 -20.228 1.00 91.44 72 TYR A N 1
ATOM 512 C CA . TYR A 1 72 ? 3.908 -5.483 -21.226 1.00 91.44 72 TYR A CA 1
ATOM 513 C C . TYR A 1 72 ? 2.905 -4.319 -21.183 1.00 91.44 72 TYR A C 1
ATOM 515 O O . TYR A 1 72 ? 2.465 -3.845 -22.228 1.00 91.44 72 TYR A O 1
ATOM 523 N N . ALA A 1 73 ? 2.590 -3.835 -19.980 1.00 89.62 73 ALA A N 1
ATOM 524 C CA . ALA A 1 73 ? 1.648 -2.741 -19.732 1.00 89.62 73 ALA A CA 1
ATOM 525 C C . ALA A 1 73 ? 2.308 -1.551 -19.010 1.00 89.62 73 ALA A C 1
ATOM 527 O O . ALA A 1 73 ? 1.670 -0.860 -18.216 1.00 89.62 73 ALA A O 1
ATOM 528 N N . ALA A 1 74 ? 3.616 -1.343 -19.203 1.00 92.00 74 ALA A N 1
ATOM 529 C CA . ALA A 1 74 ? 4.353 -0.298 -18.489 1.00 92.00 74 ALA A CA 1
ATOM 530 C C . ALA A 1 74 ? 3.783 1.113 -18.736 1.00 92.00 74 ALA A C 1
ATOM 532 O O . ALA A 1 74 ? 3.706 1.907 -17.803 1.00 92.00 74 ALA A O 1
ATOM 533 N N . GLY A 1 75 ? 3.329 1.402 -19.956 1.00 90.25 75 GLY A N 1
ATOM 534 C CA . GLY A 1 75 ? 2.726 2.677 -20.343 1.00 90.25 75 GLY A CA 1
ATOM 535 C C . GLY A 1 75 ? 1.301 2.910 -19.836 1.00 90.25 75 GLY A C 1
ATOM 536 O O . GLY A 1 75 ? 0.826 4.041 -19.904 1.00 90.25 75 GLY A O 1
ATOM 537 N N . ASP A 1 76 ? 0.625 1.874 -19.331 1.00 86.38 76 ASP A N 1
ATOM 538 C CA . ASP A 1 76 ? -0.648 2.024 -18.606 1.00 86.38 76 ASP A CA 1
ATOM 539 C C . ASP A 1 76 ? -0.416 2.277 -17.111 1.00 86.38 76 ASP A C 1
ATOM 541 O O . ASP A 1 76 ? -1.224 2.926 -16.451 1.00 86.38 76 ASP A O 1
ATOM 545 N N . LYS A 1 77 ? 0.693 1.754 -16.571 1.00 85.38 77 LYS A N 1
ATOM 546 C CA . LYS A 1 77 ? 1.009 1.776 -15.135 1.00 85.38 77 LYS A CA 1
ATOM 547 C C . LYS A 1 77 ? 1.784 3.013 -14.695 1.00 85.38 77 LYS A C 1
ATOM 549 O O . LYS A 1 77 ? 1.625 3.449 -13.559 1.00 85.38 77 LYS A O 1
ATOM 554 N N . PHE A 1 78 ? 2.651 3.539 -15.555 1.00 90.00 78 PHE A N 1
ATOM 555 C CA . PHE A 1 78 ? 3.625 4.561 -15.184 1.00 90.00 78 PHE A CA 1
ATOM 556 C C . PHE A 1 78 ? 3.527 5.765 -16.108 1.00 90.00 78 PHE A C 1
ATOM 558 O O . PHE A 1 78 ? 3.492 5.624 -17.334 1.00 90.00 78 PHE A O 1
ATOM 565 N N . ALA A 1 79 ? 3.543 6.965 -15.525 1.00 91.25 79 ALA A N 1
ATOM 566 C CA . ALA A 1 79 ? 3.711 8.161 -16.326 1.00 91.25 79 ALA A CA 1
ATOM 567 C C . ALA A 1 79 ? 5.136 8.199 -16.889 1.00 91.25 79 ALA A C 1
ATOM 569 O O . ALA A 1 79 ? 6.082 7.638 -16.331 1.00 91.25 79 ALA A O 1
ATOM 570 N N . ARG A 1 80 ? 5.322 8.936 -17.983 1.00 94.44 80 ARG A N 1
ATOM 571 C CA . ARG A 1 80 ? 6.624 9.080 -18.642 1.00 94.44 80 ARG A CA 1
ATOM 572 C C . ARG A 1 80 ? 7.751 9.499 -17.696 1.00 94.44 80 ARG A C 1
ATOM 574 O O . ARG A 1 80 ? 8.867 9.000 -17.808 1.00 94.44 80 ARG A O 1
ATOM 581 N N . LYS A 1 81 ? 7.454 10.411 -16.764 1.00 93.62 81 LYS A N 1
ATOM 582 C CA . LYS A 1 81 ? 8.404 10.854 -15.738 1.00 93.62 81 LYS A CA 1
ATOM 583 C C . LYS A 1 81 ? 8.842 9.686 -14.853 1.00 93.62 81 LYS A C 1
ATOM 585 O O . LYS A 1 81 ? 10.033 9.554 -14.605 1.00 93.62 81 LYS A O 1
ATOM 590 N N . ASP A 1 82 ? 7.911 8.839 -14.430 1.00 92.62 82 ASP A N 1
ATOM 591 C CA . ASP A 1 82 ? 8.209 7.699 -13.562 1.00 92.62 82 ASP A CA 1
ATOM 592 C C . ASP A 1 82 ? 9.101 6.686 -14.288 1.00 92.62 82 ASP A C 1
ATOM 594 O O . ASP A 1 82 ? 10.093 6.238 -13.725 1.00 92.62 82 ASP A O 1
ATOM 598 N N . LEU A 1 83 ? 8.830 6.420 -15.574 1.00 95.25 83 LEU A N 1
ATOM 599 C CA . LEU A 1 83 ? 9.684 5.570 -16.416 1.00 95.25 83 LEU A CA 1
ATOM 600 C C . LEU A 1 83 ? 11.118 6.109 -16.524 1.00 95.25 83 LEU A C 1
ATOM 602 O O . LEU A 1 83 ? 12.072 5.335 -16.480 1.00 95.25 83 LEU A O 1
ATOM 606 N N . ILE A 1 84 ? 11.278 7.429 -16.664 1.00 96.31 84 ILE A N 1
ATOM 607 C CA . ILE A 1 84 ? 12.595 8.079 -16.692 1.00 96.31 84 ILE A CA 1
ATOM 608 C C . ILE A 1 84 ? 13.310 7.875 -15.354 1.00 96.31 84 ILE A C 1
ATOM 610 O O . ILE A 1 84 ? 14.460 7.435 -15.345 1.00 96.31 84 ILE A O 1
ATOM 614 N N . GLU A 1 85 ? 12.638 8.157 -14.236 1.00 94.44 85 GLU A N 1
ATOM 615 C CA . GLU A 1 85 ? 13.248 8.016 -12.909 1.00 94.44 85 GLU A CA 1
ATOM 616 C C . GLU A 1 85 ? 13.613 6.573 -12.578 1.00 94.44 85 GLU A C 1
ATOM 618 O O . GLU A 1 85 ? 14.709 6.335 -12.083 1.00 94.44 85 GLU A O 1
ATOM 623 N N . SER A 1 86 ? 12.760 5.600 -12.908 1.00 93.94 86 SER A N 1
ATOM 624 C CA . SER A 1 86 ? 13.044 4.185 -12.643 1.00 93.94 86 SER A CA 1
ATOM 625 C C . SER A 1 86 ? 14.306 3.677 -13.345 1.00 93.94 86 SER A C 1
ATOM 627 O O . SER A 1 86 ? 14.907 2.718 -12.870 1.00 93.94 86 SER A O 1
ATOM 629 N N . ILE A 1 87 ? 14.719 4.290 -14.462 1.00 95.31 87 ILE A N 1
ATOM 630 C CA . ILE A 1 87 ? 15.953 3.906 -15.165 1.00 95.31 87 ILE A CA 1
ATOM 631 C C . ILE A 1 87 ? 17.166 4.685 -14.650 1.00 95.31 87 ILE A C 1
ATOM 633 O O . ILE A 1 87 ? 18.239 4.098 -14.511 1.00 95.31 87 ILE A O 1
ATOM 637 N N . LEU A 1 88 ? 17.011 5.985 -14.379 1.00 94.75 88 LEU A N 1
ATOM 638 C CA . LEU A 1 88 ? 18.109 6.829 -13.897 1.00 94.75 88 LEU A CA 1
ATOM 639 C C . LEU A 1 88 ? 18.487 6.504 -12.443 1.00 94.75 88 LEU A C 1
ATOM 641 O O . LEU A 1 88 ? 19.673 6.443 -12.124 1.00 94.75 88 LEU A O 1
ATOM 645 N N . ASP A 1 89 ? 17.496 6.227 -11.591 1.00 93.25 89 ASP A N 1
ATOM 646 C CA . ASP A 1 89 ? 17.681 5.835 -10.192 1.00 93.25 89 ASP A CA 1
ATOM 647 C C . ASP A 1 89 ? 16.799 4.623 -9.815 1.00 93.25 89 ASP A C 1
ATOM 649 O O . ASP A 1 89 ? 15.761 4.760 -9.155 1.00 93.25 89 ASP A O 1
ATOM 653 N N . PRO A 1 90 ? 17.210 3.396 -10.194 1.00 91.75 90 PRO A N 1
ATOM 654 C CA . PRO A 1 90 ? 16.409 2.191 -9.973 1.00 91.75 90 PRO A CA 1
ATOM 655 C C . PRO A 1 90 ? 16.179 1.820 -8.503 1.00 91.75 90 PRO A C 1
ATOM 657 O O . PRO A 1 90 ? 15.361 0.944 -8.222 1.00 91.75 90 PRO A O 1
ATOM 660 N N . SER A 1 91 ? 16.927 2.416 -7.565 1.00 90.88 91 SER A N 1
ATOM 661 C CA . SER A 1 91 ? 16.798 2.137 -6.126 1.00 90.88 91 SER A CA 1
ATOM 662 C C . SER A 1 91 ? 16.010 3.212 -5.371 1.00 90.88 91 SER A C 1
ATOM 664 O O . SER A 1 91 ? 15.640 2.968 -4.225 1.00 90.88 91 SER A O 1
ATOM 666 N N . ALA A 1 92 ? 15.701 4.362 -5.987 1.00 86.00 92 ALA A N 1
ATOM 667 C CA . ALA A 1 92 ? 14.864 5.395 -5.366 1.00 86.00 92 ALA A CA 1
ATOM 668 C C . ALA A 1 92 ? 13.442 4.909 -5.063 1.00 86.00 92 ALA A C 1
ATOM 670 O O . ALA A 1 92 ? 12.854 5.286 -4.049 1.00 86.00 92 ALA A O 1
ATOM 671 N N . SER A 1 93 ? 12.885 4.078 -5.944 1.00 82.25 93 SER A N 1
ATOM 672 C CA . SER A 1 93 ? 11.576 3.459 -5.769 1.00 82.25 93 SER A CA 1
ATOM 673 C C . SER A 1 93 ? 11.595 2.071 -6.389 1.00 82.25 93 SER A C 1
ATOM 675 O O . SER A 1 93 ? 11.710 1.923 -7.605 1.00 82.25 93 SER A O 1
ATOM 677 N N . ILE A 1 94 ? 11.507 1.046 -5.544 1.00 83.94 94 ILE A N 1
ATOM 678 C CA . ILE A 1 94 ? 11.511 -0.348 -5.979 1.00 83.94 94 ILE A CA 1
ATOM 679 C C . ILE A 1 94 ? 10.078 -0.864 -5.926 1.00 83.94 94 ILE A C 1
ATOM 681 O O . ILE A 1 94 ? 9.431 -0.817 -4.879 1.00 83.94 94 ILE A O 1
ATOM 685 N N . MET A 1 95 ? 9.589 -1.375 -7.058 1.00 80.75 95 MET A N 1
ATOM 686 C CA . MET A 1 95 ? 8.259 -1.971 -7.139 1.00 80.75 95 MET A CA 1
ATOM 687 C C . MET A 1 95 ? 8.113 -3.102 -6.113 1.00 80.75 95 MET A C 1
ATOM 689 O O . MET A 1 95 ? 9.013 -3.931 -5.937 1.00 80.75 95 MET A O 1
ATOM 693 N N . THR A 1 96 ? 6.962 -3.151 -5.444 1.00 77.06 96 THR A N 1
ATOM 694 C CA . THR A 1 96 ? 6.639 -4.220 -4.496 1.00 77.06 96 THR A CA 1
ATOM 695 C C . THR A 1 96 ? 6.787 -5.593 -5.159 1.00 77.06 96 THR A C 1
ATOM 697 O O . THR A 1 96 ? 6.476 -5.764 -6.334 1.00 77.06 96 THR A O 1
ATOM 700 N N . GLY A 1 97 ? 7.348 -6.557 -4.425 1.00 79.44 97 GLY A N 1
ATOM 701 C CA . GLY A 1 97 ? 7.686 -7.881 -4.957 1.00 79.44 97 GLY A CA 1
ATOM 702 C C . GLY A 1 97 ? 9.043 -7.968 -5.668 1.00 79.44 97 GLY A C 1
ATOM 703 O O . GLY A 1 97 ? 9.574 -9.067 -5.773 1.00 79.44 97 GLY A O 1
ATOM 704 N N . TYR A 1 98 ? 9.652 -6.843 -6.063 1.00 85.56 98 TYR A N 1
ATOM 705 C CA . TYR A 1 98 ? 10.969 -6.790 -6.723 1.00 85.56 98 TYR A CA 1
ATOM 706 C C . TYR A 1 98 ? 12.085 -6.211 -5.841 1.00 85.56 98 TYR A C 1
ATOM 708 O O . TYR A 1 98 ? 13.205 -5.990 -6.303 1.00 85.56 98 TYR A O 1
ATOM 716 N N . ALA A 1 99 ? 11.808 -5.990 -4.555 1.00 85.25 99 ALA A N 1
ATOM 717 C CA . ALA A 1 99 ? 12.841 -5.660 -3.584 1.00 85.25 99 ALA A CA 1
ATOM 718 C C . ALA A 1 99 ? 13.783 -6.852 -3.360 1.00 85.25 99 ALA A C 1
ATOM 720 O O . ALA A 1 99 ? 13.349 -8.003 -3.242 1.00 85.25 99 ALA A O 1
ATOM 721 N N . THR A 1 100 ? 15.084 -6.574 -3.271 1.00 89.12 100 THR A N 1
ATOM 722 C CA . THR A 1 100 ? 16.092 -7.613 -3.042 1.00 89.12 100 THR A CA 1
ATOM 723 C C . THR A 1 100 ? 15.872 -8.247 -1.671 1.00 89.12 100 THR A C 1
ATOM 725 O O . THR A 1 100 ? 15.981 -7.581 -0.646 1.00 89.12 100 THR A O 1
ATOM 728 N N . THR A 1 101 ? 15.593 -9.545 -1.634 1.00 89.44 101 THR A N 1
ATOM 729 C CA . THR A 1 101 ? 15.526 -10.326 -0.396 1.00 89.44 101 THR A CA 1
ATOM 730 C C . THR A 1 101 ? 16.895 -10.930 -0.113 1.00 89.44 101 THR A C 1
ATOM 732 O O . THR A 1 101 ? 17.508 -11.535 -0.995 1.00 89.44 101 THR A O 1
ATOM 735 N N . ILE A 1 102 ? 17.375 -10.769 1.117 1.00 91.44 102 ILE A N 1
ATOM 736 C CA . ILE A 1 102 ? 18.647 -11.306 1.597 1.00 91.44 102 ILE A CA 1
ATOM 737 C C . ILE A 1 102 ? 18.345 -12.348 2.670 1.00 91.44 102 ILE A C 1
ATOM 739 O O . ILE A 1 102 ? 17.681 -12.052 3.663 1.00 91.44 102 ILE A O 1
ATOM 743 N N . VAL A 1 103 ? 18.848 -13.566 2.478 1.00 93.81 103 VAL A N 1
ATOM 744 C CA . VAL A 1 103 ? 18.684 -14.690 3.406 1.00 93.81 103 VAL A CA 1
ATOM 745 C C . VAL A 1 103 ? 20.052 -15.145 3.893 1.00 93.81 103 VAL A C 1
ATOM 747 O O . VAL A 1 103 ? 20.915 -15.503 3.094 1.00 93.81 103 VAL A O 1
ATOM 750 N N . GLU A 1 104 ? 20.232 -15.164 5.208 1.00 95.69 104 GLU A N 1
ATOM 751 C CA . GLU A 1 104 ? 21.395 -15.741 5.877 1.00 95.69 104 GLU A CA 1
ATOM 752 C C . GLU A 1 104 ? 21.001 -17.076 6.518 1.00 95.69 104 GLU A C 1
ATOM 754 O O . GLU A 1 104 ? 20.023 -17.153 7.274 1.00 95.69 104 GLU A O 1
ATOM 759 N N . THR A 1 105 ? 21.740 -18.143 6.219 1.00 96.44 105 THR A N 1
ATOM 760 C CA . THR A 1 105 ? 21.515 -19.463 6.817 1.00 96.44 105 THR A CA 1
ATOM 761 C C . THR A 1 105 ? 22.217 -19.582 8.165 1.00 96.44 105 THR A C 1
ATOM 763 O O . THR A 1 105 ? 23.183 -18.888 8.468 1.00 96.44 105 THR A O 1
ATOM 766 N N . LYS A 1 106 ? 21.786 -20.541 8.986 1.00 96.12 106 LYS A N 1
ATOM 767 C CA . LYS A 1 106 ? 22.430 -20.883 10.267 1.00 96.12 106 LYS A CA 1
ATOM 768 C C . LYS A 1 106 ? 23.871 -21.376 10.112 1.00 96.12 106 LYS A C 1
ATOM 770 O O . LYS A 1 106 ? 24.583 -21.452 11.108 1.00 96.12 106 LYS A O 1
ATOM 775 N N . LYS A 1 107 ? 24.286 -21.730 8.892 1.00 95.56 107 LYS A N 1
ATOM 776 C CA . LYS A 1 107 ? 25.662 -22.113 8.550 1.00 95.56 107 LYS A CA 1
ATOM 777 C C . LYS A 1 107 ? 26.514 -20.908 8.120 1.00 95.56 107 LYS A C 1
ATOM 779 O O . LYS A 1 107 ? 27.695 -21.087 7.848 1.00 95.56 107 LYS A O 1
ATOM 784 N N . GLY A 1 108 ? 25.935 -19.704 8.081 1.00 93.50 108 GLY A N 1
ATOM 785 C CA . GLY A 1 108 ? 26.599 -18.463 7.674 1.00 93.50 108 GLY A CA 1
ATOM 786 C C . GLY A 1 108 ? 26.618 -18.223 6.161 1.00 93.50 108 GLY A C 1
ATOM 787 O O . GLY A 1 108 ? 27.338 -17.344 5.695 1.00 93.50 108 GLY A O 1
ATOM 788 N N . GLU A 1 109 ? 25.859 -18.992 5.374 1.00 96.00 109 GLU A N 1
ATOM 789 C CA . GLU A 1 109 ? 25.736 -18.757 3.931 1.00 96.00 109 GLU A CA 1
ATOM 790 C C . GLU A 1 109 ? 24.774 -17.599 3.681 1.00 96.00 109 GLU A C 1
ATOM 792 O O . GLU A 1 109 ? 23.734 -17.504 4.334 1.00 96.00 109 GLU A O 1
ATOM 797 N N . ARG A 1 110 ? 25.092 -16.735 2.715 1.00 94.56 110 ARG A N 1
ATOM 798 C CA . ARG A 1 110 ? 24.268 -15.573 2.376 1.00 94.56 110 ARG A CA 1
ATOM 799 C C . ARG A 1 110 ? 23.800 -15.658 0.931 1.00 94.56 110 ARG A C 1
ATOM 801 O O . ARG A 1 110 ? 24.615 -15.689 0.012 1.00 94.56 110 ARG A O 1
ATOM 808 N N . PHE A 1 111 ? 22.487 -15.649 0.750 1.00 93.62 111 PHE A N 1
ATOM 809 C CA . PHE A 1 111 ? 21.812 -15.631 -0.542 1.00 93.62 111 PHE A CA 1
ATOM 810 C C . PHE A 1 111 ? 21.114 -14.286 -0.734 1.00 93.62 111 PHE A C 1
ATOM 812 O O . PHE A 1 111 ? 20.595 -13.711 0.222 1.00 93.62 111 PHE A O 1
ATOM 819 N N . GLN A 1 112 ? 21.086 -13.791 -1.969 1.00 91.44 112 GLN A N 1
ATOM 820 C CA . GLN A 1 112 ? 20.346 -12.586 -2.337 1.00 91.44 112 GLN A CA 1
ATOM 821 C C . GLN A 1 112 ? 19.598 -12.812 -3.651 1.00 91.44 112 GLN A C 1
ATOM 823 O O . GLN A 1 112 ? 20.113 -13.498 -4.535 1.00 91.44 112 GLN A O 1
ATOM 828 N N . GLY A 1 113 ? 18.401 -12.249 -3.783 1.00 91.31 113 GLY A N 1
ATOM 829 C CA . GLY A 1 113 ? 17.601 -12.357 -5.002 1.00 91.31 113 GLY A CA 1
ATOM 830 C C . GLY A 1 113 ? 16.181 -11.829 -4.826 1.00 91.31 113 GLY A C 1
ATOM 831 O O . GLY A 1 113 ? 15.815 -11.349 -3.755 1.00 91.31 113 GLY A O 1
ATOM 832 N N . ILE A 1 114 ? 15.372 -11.936 -5.875 1.00 89.56 114 ILE A N 1
ATOM 833 C CA . ILE A 1 114 ? 13.936 -11.647 -5.820 1.00 89.56 114 ILE A CA 1
ATOM 834 C C . ILE A 1 114 ? 13.201 -12.849 -5.244 1.00 89.56 114 ILE A C 1
ATOM 836 O O . ILE A 1 114 ? 13.469 -13.990 -5.627 1.00 89.56 114 ILE A O 1
ATOM 840 N N . LEU A 1 115 ? 12.270 -12.595 -4.327 1.00 88.31 115 LEU A N 1
ATOM 841 C CA . LEU A 1 115 ? 11.428 -13.630 -3.743 1.00 88.31 115 LEU A CA 1
ATOM 842 C C . LEU A 1 115 ? 10.409 -14.126 -4.776 1.00 88.31 115 LEU A C 1
ATOM 844 O O . LEU A 1 115 ? 9.462 -13.412 -5.095 1.00 88.31 115 LEU A O 1
ATOM 848 N N . ARG A 1 116 ? 10.579 -15.359 -5.266 1.00 85.56 116 ARG A N 1
ATOM 849 C CA . ARG A 1 116 ? 9.681 -15.953 -6.271 1.00 85.56 116 ARG A CA 1
ATOM 850 C C . ARG A 1 116 ? 8.562 -16.783 -5.661 1.00 85.56 116 ARG A C 1
ATOM 852 O O . ARG A 1 116 ? 7.449 -16.743 -6.161 1.00 85.56 116 ARG A O 1
ATOM 859 N N . SER A 1 117 ? 8.841 -17.530 -4.597 1.00 84.69 117 SER A N 1
ATOM 860 C CA . SER A 1 117 ? 7.819 -18.285 -3.864 1.00 84.69 117 SER A CA 1
ATOM 861 C C . SER A 1 117 ? 8.219 -18.472 -2.405 1.00 84.69 117 SER A C 1
ATOM 863 O O . SER A 1 117 ? 9.408 -18.385 -2.053 1.00 84.69 117 SER A O 1
ATOM 865 N N . ARG A 1 118 ? 7.228 -18.724 -1.543 1.00 84.81 118 ARG A N 1
ATOM 866 C CA . ARG A 1 118 ? 7.463 -18.965 -0.123 1.00 84.81 118 ARG A CA 1
ATOM 867 C C . ARG A 1 118 ? 6.331 -19.745 0.527 1.00 84.81 118 ARG A C 1
ATOM 869 O O . ARG A 1 118 ? 5.259 -19.200 0.781 1.00 84.81 118 ARG A O 1
ATOM 876 N N . SER A 1 119 ? 6.710 -20.913 1.024 1.00 83.12 119 SER A N 1
ATOM 877 C CA . SER A 1 119 ? 5.885 -21.750 1.885 1.00 83.12 119 SER A CA 1
ATOM 878 C C . SER A 1 119 ? 6.464 -21.869 3.299 1.00 83.12 119 SER A C 1
ATOM 880 O O . SER A 1 119 ? 7.531 -21.329 3.620 1.00 83.12 119 SER A O 1
ATOM 882 N N . ASP A 1 120 ? 5.780 -22.643 4.142 1.00 78.19 120 ASP A N 1
ATOM 883 C CA . ASP A 1 120 ? 6.258 -23.039 5.470 1.00 78.19 120 ASP A CA 1
ATOM 884 C C . ASP A 1 120 ? 7.575 -23.842 5.432 1.00 78.19 120 ASP A C 1
ATOM 886 O O . ASP A 1 120 ? 8.306 -23.886 6.426 1.00 78.19 120 ASP A O 1
ATOM 890 N N . GLU A 1 121 ? 7.916 -24.446 4.288 1.00 85.88 121 GLU A N 1
ATOM 891 C CA . GLU A 1 121 ? 9.071 -25.338 4.148 1.00 85.88 121 GLU A CA 1
ATOM 892 C C . GLU A 1 121 ? 10.259 -24.694 3.434 1.00 85.88 121 GLU A C 1
ATOM 894 O O . GLU A 1 121 ? 11.407 -24.924 3.826 1.00 85.88 121 GLU A O 1
ATOM 899 N N . VAL A 1 122 ? 10.018 -23.880 2.400 1.00 91.44 122 VAL A N 1
ATOM 900 C CA . VAL A 1 122 ? 11.076 -23.386 1.507 1.00 91.44 122 VAL A CA 1
ATOM 901 C C . VAL A 1 122 ? 10.874 -21.925 1.100 1.00 91.44 122 VAL A C 1
ATOM 903 O O . VAL A 1 122 ? 9.757 -21.473 0.851 1.00 91.44 122 VAL A O 1
ATOM 906 N N . ILE A 1 123 ? 11.987 -21.195 0.999 1.00 90.50 123 ILE A N 1
ATOM 907 C CA . ILE A 1 123 ? 12.093 -19.905 0.308 1.00 90.50 123 ILE A CA 1
ATOM 908 C C . ILE A 1 123 ? 12.750 -20.149 -1.047 1.00 90.50 123 ILE A C 1
ATOM 910 O O . ILE A 1 123 ? 13.799 -20.798 -1.106 1.00 90.50 123 ILE A O 1
ATOM 914 N N . VAL A 1 124 ? 12.174 -19.602 -2.117 1.00 91.75 124 VAL A N 1
ATOM 915 C CA . VAL A 1 124 ? 12.797 -19.605 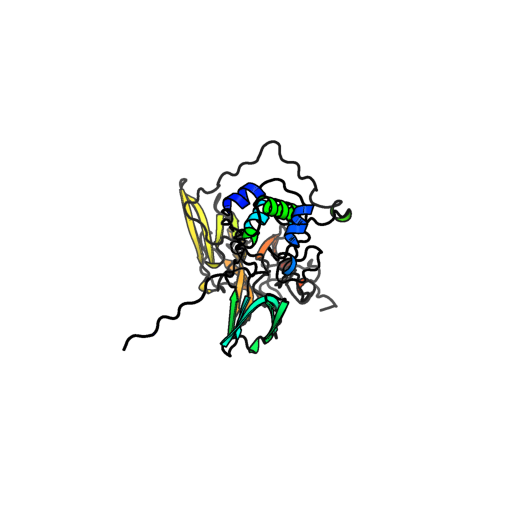-3.445 1.00 91.75 124 VAL A CA 1
ATOM 916 C C . VAL A 1 124 ? 13.180 -18.181 -3.827 1.00 91.75 124 VAL A C 1
ATOM 918 O O . VAL A 1 124 ? 12.314 -17.315 -3.975 1.00 91.75 124 VAL A O 1
ATOM 921 N N . LEU A 1 125 ? 14.483 -17.944 -3.973 1.00 92.00 125 LEU A N 1
ATOM 922 C CA . LEU A 1 125 ? 15.040 -16.687 -4.471 1.00 92.00 125 LEU A CA 1
ATOM 923 C C . LEU A 1 125 ? 15.554 -16.870 -5.897 1.00 92.00 125 LEU A C 1
ATOM 925 O O . LEU A 1 125 ? 16.174 -17.888 -6.196 1.00 92.00 125 LEU A O 1
ATOM 929 N N . VAL A 1 126 ? 15.362 -15.863 -6.745 1.00 89.69 126 VAL A N 1
ATOM 930 C CA . VAL A 1 126 ? 15.924 -15.820 -8.102 1.00 89.69 126 VAL A CA 1
ATOM 931 C C . VAL A 1 126 ? 16.911 -14.662 -8.190 1.00 89.69 126 VAL A C 1
ATOM 933 O O . VAL A 1 126 ? 16.573 -13.525 -7.863 1.00 89.69 126 VAL A O 1
ATOM 936 N N . ASN A 1 127 ? 18.136 -14.939 -8.628 1.00 87.62 127 ASN A N 1
ATOM 937 C CA . ASN A 1 127 ? 19.194 -13.941 -8.801 1.00 87.62 127 ASN A CA 1
ATOM 938 C C . ASN A 1 127 ? 19.584 -13.796 -10.283 1.00 87.62 127 ASN A C 1
ATOM 940 O O . ASN A 1 127 ? 19.135 -14.575 -11.130 1.00 87.62 127 ASN A O 1
ATOM 944 N N . VAL A 1 128 ? 20.417 -12.795 -10.595 1.00 82.00 128 VAL A N 1
ATOM 945 C CA . VAL A 1 128 ? 20.940 -12.483 -11.938 1.00 82.00 128 VAL A CA 1
ATOM 946 C C . VAL A 1 128 ? 21.409 -13.753 -12.650 1.00 82.00 128 VAL A C 1
ATOM 948 O O . VAL A 1 128 ? 22.075 -14.603 -12.065 1.00 82.00 128 VAL A O 1
ATOM 951 N N . GLY A 1 129 ? 21.023 -13.897 -13.921 1.00 79.00 129 GLY A N 1
ATOM 952 C CA . GLY A 1 129 ? 21.252 -15.122 -14.693 1.00 79.00 129 GLY A CA 1
ATOM 953 C C . GLY A 1 129 ? 20.208 -16.223 -14.467 1.00 79.00 129 GLY A C 1
ATOM 954 O O . GLY A 1 129 ? 20.436 -17.350 -14.894 1.00 79.00 129 GLY A O 1
ATOM 955 N N . LYS A 1 130 ? 19.071 -15.905 -13.824 1.00 76.50 130 LYS A N 1
ATOM 956 C CA . LYS A 1 130 ? 17.974 -16.841 -13.500 1.00 76.50 130 LYS A CA 1
ATOM 957 C C . LYS A 1 130 ? 18.426 -17.998 -12.600 1.00 76.50 130 LYS A C 1
ATOM 959 O O . LYS A 1 130 ? 17.920 -19.113 -12.698 1.00 76.50 130 LYS A O 1
ATOM 964 N N . VAL A 1 131 ? 19.393 -17.731 -11.723 1.00 83.75 131 VAL A N 1
ATOM 965 C CA . VAL A 1 131 ? 19.866 -18.714 -10.746 1.00 83.75 131 VAL A CA 1
ATOM 966 C C . VAL A 1 131 ? 18.852 -18.797 -9.613 1.00 83.75 131 VAL A C 1
ATOM 968 O O . VAL A 1 131 ? 18.635 -17.816 -8.901 1.00 83.75 131 VAL A O 1
ATOM 971 N N . GLU A 1 132 ? 18.239 -19.968 -9.452 1.00 90.50 132 GLU A N 1
ATOM 972 C CA . GLU A 1 132 ? 17.313 -20.250 -8.359 1.00 90.50 132 GLU A CA 1
ATOM 973 C C . GLU A 1 132 ? 18.042 -20.795 -7.130 1.00 90.50 132 GLU A C 1
ATOM 975 O O . GLU A 1 132 ? 18.787 -21.776 -7.197 1.00 90.50 132 GLU A O 1
ATOM 980 N N . HIS A 1 133 ? 17.764 -20.197 -5.976 1.00 92.62 133 HIS A N 1
ATOM 981 C CA . HIS A 1 133 ? 18.181 -20.690 -4.672 1.00 92.62 133 HIS A CA 1
ATOM 982 C C . HIS A 1 133 ? 16.955 -21.158 -3.897 1.00 92.62 133 HIS A C 1
ATOM 984 O O . HIS A 1 133 ? 16.085 -20.360 -3.553 1.00 92.62 133 HIS A O 1
ATOM 990 N N . ARG A 1 134 ? 16.903 -22.459 -3.601 1.00 94.88 134 ARG A N 1
ATOM 991 C CA . ARG A 1 134 ? 15.869 -23.071 -2.760 1.00 94.88 134 ARG A CA 1
ATOM 992 C C . ARG A 1 134 ? 16.447 -23.282 -1.368 1.00 94.88 134 ARG A C 1
ATOM 994 O O . ARG A 1 134 ? 17.339 -24.107 -1.194 1.00 94.88 134 ARG A O 1
ATOM 1001 N N . ILE A 1 135 ? 15.960 -22.521 -0.396 1.00 95.31 135 ILE A N 1
ATOM 1002 C CA . ILE A 1 135 ? 16.512 -22.473 0.961 1.00 95.31 135 ILE A CA 1
ATOM 1003 C C . ILE A 1 135 ? 15.454 -22.999 1.925 1.00 95.31 135 ILE A C 1
ATOM 1005 O O . ILE A 1 135 ? 14.352 -22.449 2.001 1.00 95.31 135 ILE A O 1
ATOM 1009 N N . ALA A 1 136 ? 15.768 -24.059 2.670 1.00 94.62 136 ALA A N 1
ATOM 1010 C CA . ALA A 1 136 ? 14.840 -24.604 3.653 1.00 94.62 136 ALA A CA 1
ATOM 1011 C C . ALA A 1 136 ? 14.589 -23.582 4.775 1.00 94.62 136 ALA A C 1
ATOM 1013 O O . ALA A 1 136 ? 15.532 -23.047 5.362 1.00 94.62 136 ALA A O 1
ATOM 1014 N N . ARG A 1 137 ? 13.323 -23.345 5.142 1.00 90.06 137 ARG A N 1
ATOM 1015 C CA . ARG A 1 137 ? 12.938 -22.421 6.231 1.00 90.06 137 ARG A CA 1
ATOM 1016 C C . ARG A 1 137 ? 13.589 -22.794 7.561 1.00 90.06 137 ARG A C 1
ATOM 1018 O O . ARG A 1 137 ? 13.904 -21.923 8.368 1.00 90.06 137 ARG A O 1
ATOM 1025 N N . SER A 1 138 ? 13.843 -24.083 7.778 1.00 92.25 138 SER A N 1
ATOM 1026 C CA . SER A 1 138 ? 14.549 -24.594 8.954 1.00 92.25 138 SER A CA 1
ATOM 1027 C C . SER A 1 138 ? 16.030 -24.193 9.003 1.00 92.25 138 SER A C 1
ATOM 1029 O O . SER A 1 138 ? 16.597 -24.138 10.098 1.00 92.25 138 SER A O 1
ATOM 1031 N N . GLU A 1 139 ? 16.650 -23.874 7.866 1.00 94.88 139 GLU A N 1
ATOM 1032 C CA . GLU A 1 139 ? 18.046 -23.438 7.763 1.00 94.88 139 GLU A CA 1
ATOM 1033 C C . GLU A 1 139 ? 18.204 -21.918 7.841 1.00 94.88 139 GLU A C 1
ATOM 1035 O O . GLU A 1 139 ? 19.309 -21.450 8.103 1.00 94.88 139 GLU A O 1
ATOM 1040 N N . VAL A 1 140 ? 17.126 -21.145 7.690 1.00 92.62 140 VAL A N 1
ATOM 1041 C CA . VAL A 1 140 ? 17.168 -19.677 7.750 1.00 92.62 140 VAL A CA 1
ATOM 1042 C C . VAL A 1 140 ? 17.487 -19.206 9.172 1.00 92.62 140 VAL A C 1
ATOM 1044 O O . VAL A 1 140 ? 16.824 -19.583 10.147 1.00 92.62 140 VAL A O 1
ATOM 1047 N N . ALA A 1 141 ? 18.525 -18.381 9.295 1.00 91.62 141 ALA A N 1
ATOM 1048 C CA . ALA A 1 141 ? 18.875 -17.671 10.521 1.00 91.62 141 ALA A CA 1
ATOM 1049 C C . ALA A 1 141 ? 18.265 -16.268 10.535 1.00 91.62 141 ALA A C 1
ATOM 1051 O O . ALA A 1 141 ? 17.635 -15.889 11.525 1.00 91.62 141 ALA A O 1
ATOM 1052 N N . ARG A 1 142 ? 18.424 -15.530 9.433 1.00 88.25 142 ARG A N 1
ATOM 1053 C CA . ARG A 1 142 ? 17.942 -14.159 9.269 1.00 88.25 142 ARG A CA 1
ATOM 1054 C C . ARG A 1 142 ? 17.469 -13.939 7.841 1.00 88.25 142 ARG A C 1
ATOM 1056 O O . ARG A 1 142 ? 18.001 -14.517 6.897 1.00 88.25 142 ARG A O 1
ATOM 1063 N N . GLU A 1 143 ? 16.466 -13.091 7.711 1.00 88.06 143 GLU A N 1
ATOM 1064 C CA . GLU A 1 143 ? 15.919 -12.658 6.439 1.00 88.06 143 GLU A CA 1
ATOM 1065 C C . GLU A 1 143 ? 15.627 -11.161 6.520 1.00 88.06 143 GLU A C 1
ATOM 1067 O O . GLU A 1 143 ? 15.084 -10.696 7.523 1.00 88.06 143 GLU A O 1
ATOM 1072 N N . GLU A 1 144 ? 16.008 -10.415 5.490 1.00 85.50 144 GLU A N 1
ATOM 1073 C CA . GLU A 1 144 ? 15.809 -8.969 5.427 1.00 85.50 144 GLU A CA 1
ATOM 1074 C C . GLU A 1 144 ? 15.614 -8.482 3.990 1.00 85.50 144 GLU A C 1
ATOM 1076 O O . GLU A 1 144 ? 16.044 -9.117 3.024 1.00 85.50 144 GLU A O 1
ATOM 1081 N N . THR A 1 145 ? 14.977 -7.322 3.855 1.00 83.38 145 THR A N 1
ATOM 1082 C CA . THR A 1 145 ? 14.862 -6.607 2.584 1.00 83.38 145 THR A CA 1
ATOM 1083 C C . THR A 1 145 ? 16.060 -5.678 2.418 1.00 83.38 145 THR A C 1
ATOM 1085 O O . THR A 1 145 ? 16.282 -4.790 3.241 1.00 83.38 145 THR A O 1
ATOM 1088 N N . GLY A 1 146 ? 16.834 -5.877 1.355 1.00 81.38 146 GLY A N 1
ATOM 1089 C CA . GLY A 1 146 ? 17.929 -4.999 0.966 1.00 81.38 146 GLY A CA 1
ATOM 1090 C C . GLY A 1 146 ? 17.425 -3.662 0.419 1.00 81.38 146 GLY A C 1
ATOM 1091 O O . GLY A 1 146 ? 16.376 -3.592 -0.212 1.00 81.38 146 GLY A O 1
ATOM 1092 N N . ALA A 1 147 ? 18.203 -2.600 0.637 1.00 78.88 147 ALA A N 1
ATOM 1093 C CA . ALA A 1 147 ? 17.865 -1.247 0.187 1.00 78.88 147 ALA A CA 1
ATOM 1094 C C . ALA A 1 147 ? 18.099 -1.005 -1.320 1.00 78.88 147 ALA A C 1
ATOM 1096 O O . ALA A 1 147 ? 17.666 0.012 -1.846 1.00 78.88 147 ALA A O 1
ATOM 1097 N N . GLY A 1 148 ? 18.815 -1.904 -2.002 1.00 85.00 148 GLY A N 1
ATOM 1098 C CA . GLY A 1 148 ? 19.174 -1.761 -3.414 1.00 85.00 148 GLY A CA 1
ATOM 1099 C C . GLY A 1 148 ? 18.301 -2.600 -4.344 1.00 85.00 148 GLY A C 1
ATOM 1100 O O . GLY A 1 148 ? 17.905 -3.721 -4.003 1.00 85.00 148 GLY A O 1
ATOM 1101 N N . SER A 1 149 ? 18.057 -2.071 -5.540 1.00 89.50 149 SER A N 1
ATOM 1102 C CA . SER A 1 149 ? 17.445 -2.805 -6.649 1.00 89.50 149 SER A CA 1
ATOM 1103 C C . SER A 1 149 ? 18.431 -3.792 -7.280 1.00 89.50 149 SER A C 1
ATOM 1105 O O . SER A 1 149 ? 19.637 -3.543 -7.312 1.00 89.50 149 SER A O 1
ATOM 1107 N N . LEU A 1 150 ? 17.921 -4.904 -7.824 1.00 89.38 150 LEU A N 1
ATOM 1108 C CA . LEU A 1 150 ? 18.713 -5.767 -8.710 1.00 89.38 150 LEU A CA 1
ATOM 1109 C C . LEU A 1 150 ? 18.865 -5.181 -10.119 1.00 89.38 150 LEU A C 1
ATOM 1111 O O . LEU A 1 150 ? 19.705 -5.669 -10.873 1.00 89.38 150 LEU A O 1
ATOM 1115 N N . MET A 1 151 ? 18.086 -4.154 -10.480 1.00 91.38 151 MET A N 1
ATOM 1116 C CA . MET A 1 151 ? 18.333 -3.362 -11.682 1.00 91.38 151 MET A CA 1
ATOM 1117 C C . MET A 1 151 ? 19.579 -2.490 -11.451 1.00 91.38 151 MET A C 1
ATOM 1119 O O . MET A 1 151 ? 19.553 -1.627 -10.570 1.00 91.38 151 MET A O 1
ATOM 1123 N N . PRO A 1 152 ? 20.676 -2.697 -12.206 1.00 89.50 152 PRO A N 1
ATOM 1124 C CA . PRO A 1 152 ? 21.909 -1.950 -11.988 1.00 89.50 152 PRO A CA 1
ATOM 1125 C C . PRO A 1 152 ? 21.731 -0.443 -12.236 1.00 89.50 152 PRO A C 1
ATOM 1127 O O . PRO A 1 152 ? 21.078 -0.062 -13.210 1.00 89.50 152 PRO A O 1
ATOM 1130 N N . PRO A 1 153 ? 22.339 0.431 -11.416 1.00 90.81 153 PRO A N 1
ATOM 1131 C CA . PRO A 1 153 ? 22.394 1.855 -11.723 1.00 90.81 153 PRO A CA 1
ATOM 1132 C C . PRO A 1 153 ? 23.293 2.115 -12.941 1.00 90.81 153 PRO A C 1
ATOM 1134 O O . PRO A 1 153 ? 24.243 1.374 -13.204 1.00 90.81 153 PRO A O 1
ATOM 1137 N N . GLY A 1 154 ? 23.019 3.196 -13.673 1.00 91.12 154 GLY A N 1
ATOM 1138 C CA . GLY A 1 154 ? 23.879 3.655 -14.768 1.00 91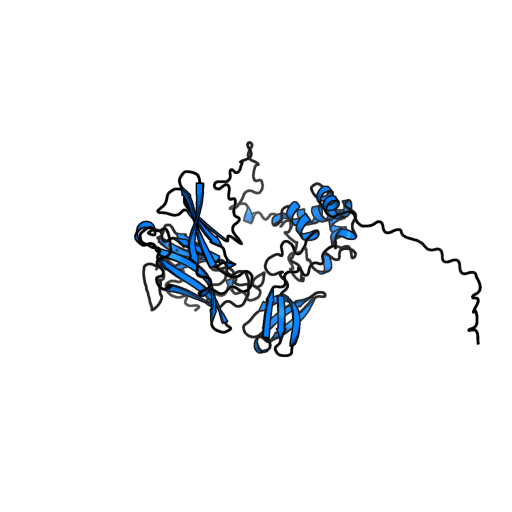.12 154 GLY A CA 1
ATOM 1139 C C . GLY A 1 154 ? 23.741 2.886 -16.086 1.00 91.12 154 GLY A C 1
ATOM 1140 O O . GLY A 1 154 ? 24.566 3.085 -16.978 1.00 91.12 154 GLY A O 1
ATOM 1141 N N . LEU A 1 155 ? 22.716 2.043 -16.261 1.00 90.69 155 LEU A N 1
ATOM 1142 C CA . LEU A 1 155 ? 22.468 1.336 -17.531 1.00 90.69 155 LEU A CA 1
ATOM 1143 C C . LEU A 1 155 ? 22.283 2.291 -18.723 1.00 90.69 155 LEU A C 1
ATOM 1145 O O . LEU A 1 155 ? 22.665 1.966 -19.847 1.00 90.69 155 LEU A O 1
ATOM 1149 N N . HIS A 1 156 ? 21.744 3.488 -18.482 1.00 92.88 156 HIS A N 1
ATOM 1150 C CA . HIS A 1 156 ? 21.556 4.528 -19.494 1.00 92.88 156 HIS A CA 1
ATOM 1151 C C . HIS A 1 156 ? 22.862 5.174 -19.964 1.00 92.88 156 HIS A C 1
ATOM 1153 O O . HIS A 1 156 ? 22.879 5.763 -21.037 1.00 92.88 156 HIS A O 1
ATOM 1159 N N . SER A 1 157 ? 23.961 5.048 -19.212 1.00 92.56 157 SER A N 1
ATOM 1160 C CA . SER A 1 157 ? 25.233 5.729 -19.513 1.00 92.56 157 SER A CA 1
ATOM 1161 C C . SER A 1 157 ? 25.881 5.301 -20.837 1.00 92.56 157 SER A C 1
ATOM 1163 O O . SER A 1 157 ? 26.750 5.995 -21.357 1.00 92.56 157 SER A O 1
ATOM 1165 N N . GLN A 1 158 ? 25.450 4.173 -21.404 1.00 90.94 158 GLN A N 1
ATOM 1166 C CA . GLN A 1 158 ? 25.913 3.669 -22.701 1.00 90.94 158 GLN A CA 1
ATOM 1167 C C . GLN A 1 158 ? 25.066 4.160 -23.887 1.00 90.94 158 GLN A C 1
ATOM 1169 O O . GLN A 1 158 ? 25.319 3.771 -25.034 1.00 90.94 158 GLN A O 1
ATOM 1174 N N . LEU A 1 159 ? 24.048 4.978 -23.615 1.00 94.75 159 LEU A N 1
ATOM 1175 C CA . LEU A 1 159 ? 23.126 5.526 -24.598 1.00 94.75 159 LEU A CA 1
ATOM 1176 C C . LEU A 1 159 ? 23.436 6.993 -24.869 1.00 94.75 159 LEU A C 1
ATOM 1178 O O . LEU A 1 159 ? 23.899 7.737 -24.016 1.00 94.75 159 LEU A O 1
ATOM 1182 N N . THR A 1 160 ? 23.097 7.455 -26.058 1.00 96.12 160 THR A N 1
ATOM 1183 C CA . THR A 1 160 ? 22.895 8.885 -26.285 1.00 96.12 160 THR A CA 1
ATOM 1184 C C . THR A 1 160 ? 21.583 9.338 -25.637 1.00 96.12 160 THR A C 1
ATOM 1186 O O . THR A 1 160 ? 20.652 8.552 -25.447 1.00 96.12 160 THR A O 1
ATOM 1189 N N . THR A 1 161 ? 21.442 10.637 -25.363 1.00 96.94 161 THR A N 1
ATOM 1190 C CA . THR A 1 161 ? 20.172 11.204 -24.869 1.00 96.94 161 THR A CA 1
ATOM 1191 C C . THR A 1 161 ? 19.003 10.963 -25.836 1.00 96.94 161 THR A C 1
ATOM 1193 O O . THR A 1 161 ? 17.859 10.814 -25.408 1.00 96.94 161 THR A O 1
ATOM 1196 N N . GLY A 1 162 ? 19.284 10.860 -27.141 1.00 97.69 162 GLY A N 1
ATOM 1197 C CA . GLY A 1 162 ? 18.308 10.493 -28.168 1.00 97.69 162 GLY A CA 1
ATOM 1198 C C . GLY A 1 162 ? 17.857 9.032 -28.085 1.00 97.69 162 GLY A C 1
ATOM 1199 O O . GLY A 1 162 ? 16.656 8.776 -28.134 1.00 97.69 162 GLY A O 1
ATOM 1200 N N . GLU A 1 163 ? 18.792 8.093 -27.915 1.00 97.50 163 GLU A N 1
ATOM 1201 C CA . GLU A 1 163 ? 18.479 6.670 -27.705 1.00 97.50 163 GLU A CA 1
ATOM 1202 C C . GLU A 1 163 ? 17.691 6.456 -26.410 1.00 97.50 163 GLU A C 1
ATOM 1204 O O . GLU A 1 163 ? 16.717 5.705 -26.403 1.00 97.50 163 GLU A O 1
ATOM 1209 N N . PHE A 1 164 ? 18.052 7.160 -25.333 1.00 97.94 164 PHE A N 1
ATOM 1210 C CA . PHE A 1 164 ? 17.314 7.106 -24.073 1.00 97.94 164 PHE A CA 1
ATOM 1211 C C . PHE A 1 164 ? 15.879 7.635 -24.221 1.00 97.94 164 PHE A C 1
ATOM 1213 O O . PHE A 1 164 ? 14.931 6.973 -23.806 1.00 97.94 164 PHE A O 1
ATOM 1220 N N . ARG A 1 165 ? 15.678 8.781 -24.887 1.00 98.44 165 ARG A N 1
ATOM 1221 C CA . ARG A 1 165 ? 14.330 9.292 -25.202 1.00 98.44 165 ARG A CA 1
ATOM 1222 C C . ARG A 1 165 ? 13.508 8.284 -26.008 1.00 98.44 165 ARG A C 1
ATOM 1224 O O . ARG A 1 165 ? 12.316 8.122 -25.749 1.00 98.44 165 ARG A O 1
ATOM 1231 N N . ASP A 1 166 ? 14.125 7.641 -26.996 1.00 98.56 166 ASP A N 1
ATOM 1232 C CA . ASP A 1 166 ? 13.457 6.645 -27.832 1.00 98.56 166 ASP A CA 1
ATOM 1233 C C . ASP A 1 166 ? 13.078 5.404 -26.997 1.00 98.56 166 ASP A C 1
ATOM 1235 O O . ASP A 1 166 ? 11.944 4.936 -27.102 1.00 98.56 166 ASP A O 1
ATOM 1239 N N . LEU A 1 167 ? 13.957 4.931 -26.100 1.00 98.12 167 LEU A N 1
ATOM 1240 C CA . LEU A 1 167 ? 13.658 3.862 -25.133 1.00 98.12 167 LEU A CA 1
ATOM 1241 C C . LEU A 1 167 ? 12.432 4.201 -24.274 1.00 98.12 167 LEU A C 1
ATOM 1243 O O . LEU A 1 167 ? 11.520 3.383 -24.164 1.00 98.12 167 LEU A O 1
ATOM 1247 N N . ILE A 1 168 ? 12.366 5.416 -23.723 1.00 98.31 168 ILE A N 1
ATOM 1248 C CA . ILE A 1 168 ? 11.215 5.865 -22.926 1.00 98.31 168 ILE A CA 1
ATOM 1249 C C . ILE A 1 168 ? 9.932 5.886 -23.766 1.00 98.31 168 ILE A C 1
ATOM 1251 O O . ILE A 1 168 ? 8.897 5.420 -23.297 1.00 98.31 168 ILE A O 1
ATOM 1255 N N . ALA A 1 169 ? 9.987 6.341 -25.024 1.00 98.25 169 ALA A N 1
ATOM 1256 C CA . ALA A 1 169 ? 8.831 6.290 -25.926 1.00 98.25 169 ALA A CA 1
ATOM 1257 C C . ALA A 1 169 ? 8.362 4.850 -26.201 1.00 98.25 169 ALA A C 1
ATOM 1259 O O . ALA A 1 169 ? 7.162 4.591 -26.293 1.00 98.25 169 ALA A O 1
ATOM 1260 N N . TYR A 1 170 ? 9.287 3.893 -26.307 1.00 97.94 170 TYR A N 1
ATOM 1261 C CA . TYR A 1 170 ? 8.930 2.483 -26.439 1.00 97.94 170 TYR A CA 1
ATOM 1262 C C . TYR A 1 170 ? 8.231 1.940 -25.187 1.00 97.94 170 TYR A C 1
ATOM 1264 O O . TYR A 1 170 ? 7.176 1.316 -25.326 1.00 97.94 170 TYR A O 1
ATOM 1272 N N . LEU A 1 171 ? 8.764 2.211 -23.993 1.00 96.88 171 LEU A N 1
ATOM 1273 C CA . LEU A 1 171 ? 8.163 1.782 -22.725 1.00 96.88 171 LEU A CA 1
ATOM 1274 C C . LEU A 1 171 ? 6.783 2.419 -22.495 1.00 96.88 171 LEU A C 1
ATOM 1276 O O . LEU A 1 171 ? 5.837 1.714 -22.161 1.00 96.88 171 LEU A O 1
ATOM 1280 N N . GLU A 1 172 ? 6.634 3.713 -22.780 1.00 96.12 172 GLU A N 1
ATOM 1281 C CA . GLU A 1 172 ? 5.350 4.430 -22.725 1.00 96.12 172 GLU A CA 1
ATOM 1282 C C . GLU A 1 172 ? 4.321 3.871 -23.725 1.00 96.12 172 GLU A C 1
ATOM 1284 O O . GLU A 1 172 ? 3.118 3.883 -23.474 1.00 96.12 172 GLU A O 1
ATOM 1289 N N . SER A 1 173 ? 4.779 3.324 -24.857 1.00 94.88 173 SER A N 1
ATOM 1290 C CA . SER A 1 173 ? 3.897 2.662 -25.827 1.00 94.88 173 SER A CA 1
ATOM 1291 C C . SER A 1 173 ? 3.443 1.257 -25.408 1.00 94.88 173 SER A C 1
ATOM 1293 O O . SER A 1 173 ? 2.631 0.656 -26.114 1.00 94.88 173 SER A O 1
ATOM 1295 N N . ARG A 1 174 ? 4.001 0.682 -24.331 1.00 94.56 174 ARG A N 1
ATOM 1296 C CA . ARG A 1 174 ? 3.614 -0.647 -23.835 1.00 94.56 174 ARG A CA 1
ATOM 1297 C C . ARG A 1 174 ? 2.287 -0.544 -23.094 1.00 94.56 174 ARG A C 1
ATOM 1299 O O . ARG A 1 174 ? 2.263 -0.288 -21.894 1.00 94.56 174 ARG A O 1
ATOM 1306 N N . LYS A 1 175 ? 1.198 -0.712 -23.834 1.00 89.25 175 LYS A N 1
ATOM 1307 C CA . LYS A 1 175 ? -0.170 -0.673 -23.323 1.00 89.25 175 LYS A CA 1
ATOM 1308 C C . LYS A 1 175 ? -0.889 -1.968 -23.656 1.00 89.25 175 LYS A C 1
ATOM 1310 O O . LYS A 1 175 ? -0.620 -2.566 -24.705 1.00 89.25 175 LYS A O 1
ATOM 1315 N N . GLN A 1 176 ? -1.785 -2.399 -22.779 1.00 82.56 176 GLN A N 1
ATOM 1316 C CA . GLN A 1 176 ? -2.636 -3.547 -23.053 1.00 82.56 176 GLN A CA 1
ATOM 1317 C C . GLN A 1 176 ? -3.500 -3.271 -24.296 1.00 82.56 176 GLN A C 1
ATOM 1319 O O . GLN A 1 176 ? -3.947 -2.140 -24.502 1.00 82.56 176 GLN A O 1
ATOM 1324 N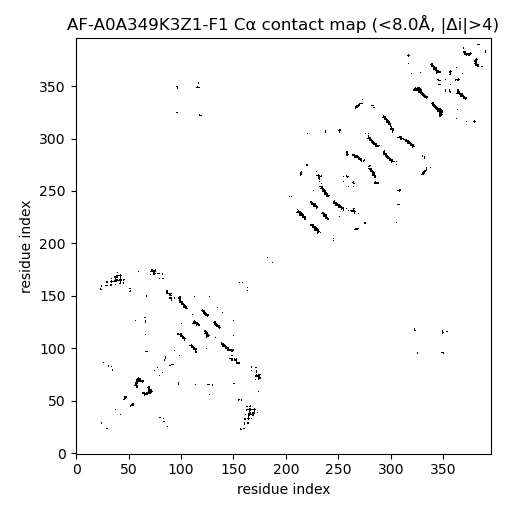 N . PRO A 1 177 ? -3.747 -4.281 -25.149 1.00 77.56 177 PRO A N 1
ATOM 1325 C CA . PRO A 1 177 ? -4.695 -4.157 -26.240 1.00 77.56 177 PRO A CA 1
ATOM 1326 C C . PRO A 1 177 ? -6.067 -3.774 -25.694 1.00 77.56 177 PRO A C 1
ATOM 1328 O O . PRO A 1 177 ? -6.579 -4.414 -24.776 1.00 77.56 177 PRO A O 1
ATOM 1331 N N . GLU A 1 178 ? -6.679 -2.763 -26.297 1.00 66.81 178 GLU A N 1
ATOM 1332 C CA . GLU A 1 178 ? -8.041 -2.362 -25.969 1.00 66.81 178 GLU A CA 1
ATOM 1333 C C . GLU A 1 178 ? -9.003 -3.542 -26.208 1.00 66.81 178 GLU A C 1
ATOM 1335 O O . GLU A 1 178 ? -9.146 -4.029 -27.334 1.00 66.81 178 GLU A O 1
ATOM 1340 N N . THR A 1 179 ? -9.672 -4.029 -25.157 1.00 63.06 179 THR A N 1
ATOM 1341 C CA . THR A 1 179 ? -10.698 -5.078 -25.280 1.00 63.06 179 THR A CA 1
ATOM 1342 C C . THR A 1 179 ? -12.088 -4.476 -25.112 1.00 63.06 179 THR A C 1
ATOM 1344 O O . THR A 1 179 ? -12.365 -3.793 -24.134 1.00 63.06 179 THR A O 1
ATOM 1347 N N . LYS A 1 180 ? -13.004 -4.752 -26.053 1.00 54.97 180 LYS A N 1
ATOM 1348 C CA . LYS A 1 180 ? -14.383 -4.218 -26.024 1.00 54.97 180 LYS A CA 1
ATOM 1349 C C . LYS A 1 180 ? -15.144 -4.528 -24.726 1.00 54.97 180 LYS A C 1
ATOM 1351 O O . LYS A 1 180 ? -15.982 -3.735 -24.324 1.00 54.97 180 LYS A O 1
ATOM 1356 N N . VAL A 1 181 ? -14.817 -5.642 -24.066 1.00 55.41 181 VAL A N 1
ATOM 1357 C CA . VAL A 1 181 ? -15.444 -6.088 -22.809 1.00 55.41 181 VAL A CA 1
ATOM 1358 C C . VAL A 1 181 ? -15.143 -5.136 -21.642 1.00 55.41 181 VAL A C 1
ATOM 1360 O O . VAL A 1 181 ? -15.984 -4.979 -20.765 1.00 55.41 181 VAL A O 1
ATOM 1363 N N . ALA A 1 182 ? -13.991 -4.456 -21.644 1.00 52.72 182 ALA A N 1
ATOM 1364 C CA . ALA A 1 182 ? -13.608 -3.527 -20.579 1.00 52.72 182 ALA A CA 1
ATOM 1365 C C . ALA A 1 182 ? -14.318 -2.157 -20.660 1.00 52.72 182 ALA A C 1
ATOM 1367 O O . ALA A 1 182 ? -14.336 -1.426 -19.674 1.00 52.72 182 ALA A O 1
ATOM 1368 N N . TYR A 1 183 ? -14.904 -1.795 -21.812 1.00 53.19 183 TYR A N 1
ATOM 1369 C CA . TYR A 1 183 ? -15.404 -0.432 -22.067 1.00 53.19 183 TYR A CA 1
ATOM 1370 C C . TYR A 1 183 ? -16.903 -0.232 -21.858 1.00 53.19 183 TYR A C 1
ATOM 1372 O O . TYR A 1 183 ? -17.341 0.909 -21.737 1.00 53.19 183 TYR A O 1
ATOM 1380 N N . GLU A 1 184 ? -17.703 -1.299 -21.812 1.00 56.88 184 GLU A N 1
ATOM 1381 C CA . GLU A 1 184 ? -19.154 -1.161 -21.601 1.00 56.88 184 GLU A CA 1
ATOM 1382 C C . GLU A 1 184 ? -19.505 -0.825 -20.138 1.00 56.88 184 GLU A C 1
ATOM 1384 O O . GLU A 1 184 ? -20.566 -0.261 -19.874 1.00 56.88 184 GLU A O 1
ATOM 1389 N N . ALA A 1 185 ? -18.596 -1.099 -19.196 1.00 55.19 185 ALA A N 1
ATOM 1390 C CA . ALA A 1 185 ? -18.716 -0.733 -17.787 1.00 55.19 185 ALA A CA 1
ATOM 1391 C C . ALA A 1 185 ? -17.320 -0.456 -17.196 1.00 55.19 185 ALA A C 1
ATOM 1393 O O . ALA A 1 185 ? -16.653 -1.369 -16.715 1.00 55.19 185 ALA A O 1
ATOM 1394 N N . GLY A 1 186 ? -16.852 0.796 -17.251 1.00 61.56 186 GLY A N 1
ATOM 1395 C CA . GLY A 1 186 ? -15.526 1.159 -16.744 1.00 61.56 186 GLY A CA 1
ATOM 1396 C C . GLY A 1 186 ? -15.160 2.636 -16.902 1.00 61.56 186 GLY A C 1
ATOM 1397 O O . GLY A 1 186 ? -15.978 3.462 -17.309 1.00 61.56 186 GLY A O 1
ATOM 1398 N N . THR A 1 187 ? -13.913 2.964 -16.557 1.00 60.88 187 THR A N 1
ATOM 1399 C CA . THR A 1 187 ? -13.327 4.306 -16.700 1.00 60.88 187 THR A CA 1
ATOM 1400 C C . THR A 1 187 ? -13.215 4.686 -18.185 1.00 60.88 187 THR A C 1
ATOM 1402 O O . THR A 1 187 ? -12.757 3.863 -18.980 1.00 60.88 187 THR A O 1
ATOM 1405 N N . PRO A 1 188 ? -13.603 5.911 -18.591 1.00 67.31 188 PRO A N 1
ATOM 1406 C CA . PRO A 1 188 ? -13.494 6.344 -19.983 1.00 67.31 188 PRO A CA 1
ATOM 1407 C C . PRO A 1 188 ? -12.036 6.344 -20.476 1.00 67.31 188 PRO A C 1
ATOM 1409 O O . PRO A 1 188 ? -11.127 6.717 -19.739 1.00 67.31 188 PRO A O 1
ATOM 1412 N N . LEU A 1 189 ? -11.833 5.945 -21.741 1.00 66.38 189 LEU A N 1
ATOM 1413 C CA . LEU A 1 189 ? -10.524 5.931 -22.422 1.00 66.38 189 LEU A CA 1
ATOM 1414 C C . LEU A 1 189 ? -9.909 7.316 -22.572 1.00 66.38 189 LEU A C 1
ATOM 1416 O O . LEU A 1 189 ? -8.704 7.501 -22.422 1.00 66.38 189 LEU A O 1
ATOM 1420 N N . ASP A 1 190 ? -10.762 8.270 -22.917 1.00 70.75 190 ASP A N 1
ATOM 1421 C CA . ASP A 1 190 ? -10.415 9.671 -22.984 1.00 70.75 190 ASP A CA 1
ATOM 1422 C C . ASP A 1 190 ? -10.988 10.327 -21.735 1.00 70.75 190 ASP A C 1
ATOM 1424 O O . ASP A 1 190 ? -12.207 10.409 -21.562 1.00 70.75 190 ASP A O 1
ATOM 1428 N N . ILE A 1 191 ? -10.100 10.724 -20.827 1.00 75.56 191 ILE A N 1
ATOM 1429 C CA . ILE A 1 191 ? -10.467 11.541 -19.679 1.00 75.56 191 ILE A CA 1
ATOM 1430 C C . ILE A 1 191 ? -10.307 12.986 -20.148 1.00 75.56 191 ILE A C 1
ATOM 1432 O O . ILE A 1 191 ? -9.173 13.475 -20.210 1.00 75.56 191 ILE A O 1
ATOM 1436 N N . PRO A 1 192 ? -11.406 13.680 -20.500 1.00 78.81 192 PRO A N 1
ATOM 1437 C CA . PRO A 1 192 ? -11.309 15.039 -20.995 1.00 78.81 192 PRO A CA 1
ATOM 1438 C C . PRO A 1 192 ? -10.625 15.902 -19.940 1.00 78.81 192 PRO A C 1
ATOM 1440 O O . PRO A 1 192 ? -11.017 15.932 -18.771 1.00 78.81 192 PRO A O 1
ATOM 1443 N N . SER A 1 193 ? -9.584 16.614 -20.364 1.00 80.38 193 SER A N 1
ATOM 1444 C CA . SER A 1 193 ? -8.951 17.606 -19.505 1.00 80.38 193 SER A CA 1
ATOM 1445 C C . SER A 1 193 ? -9.969 18.692 -19.170 1.00 80.38 193 SER A C 1
ATOM 1447 O O . SER A 1 193 ? -10.638 19.226 -20.054 1.00 80.38 193 SER A O 1
ATOM 1449 N N . ILE A 1 194 ? -10.088 19.025 -17.888 1.00 85.12 194 ILE A N 1
ATOM 1450 C CA . ILE A 1 194 ? -10.934 20.132 -17.447 1.00 85.12 194 ILE A CA 1
ATOM 1451 C C . ILE A 1 194 ? -10.382 21.460 -17.986 1.00 85.12 194 ILE A C 1
ATOM 1453 O O . ILE A 1 194 ? -9.177 21.704 -17.947 1.00 85.12 194 ILE A O 1
ATOM 1457 N N . GLU A 1 195 ? -11.262 22.340 -18.474 1.00 87.19 195 GLU A N 1
ATOM 1458 C CA . GLU A 1 195 ? -10.866 23.629 -19.073 1.00 87.19 195 GLU A CA 1
ATOM 1459 C C . GLU A 1 195 ? -10.134 24.550 -18.088 1.00 87.19 195 GLU A C 1
ATOM 1461 O O . GLU A 1 195 ? -9.286 25.355 -18.473 1.00 87.19 195 GLU A O 1
ATOM 1466 N N . LYS A 1 196 ? -10.475 24.440 -16.802 1.00 87.75 196 LYS A N 1
ATOM 1467 C CA . LYS A 1 196 ? -9.841 25.174 -15.710 1.00 87.75 196 LYS A CA 1
ATOM 1468 C C . LYS A 1 196 ? -9.088 24.176 -14.841 1.00 87.75 196 LYS A C 1
ATOM 1470 O O . LYS A 1 196 ? -9.749 23.382 -14.173 1.00 87.75 196 LYS A O 1
ATOM 1475 N N . PRO A 1 197 ? -7.746 24.209 -14.824 1.00 82.19 197 PRO A N 1
ATOM 1476 C CA . PRO A 1 197 ? -6.969 23.367 -13.931 1.00 82.19 197 PRO A CA 1
ATOM 1477 C C . PRO A 1 197 ? -7.418 23.564 -12.481 1.00 82.19 197 PRO A C 1
ATOM 1479 O O . PRO A 1 197 ? -7.581 24.698 -12.026 1.00 82.19 197 PRO A O 1
ATOM 1482 N N . VAL A 1 198 ? -7.611 22.465 -11.757 1.00 86.50 198 VAL A N 1
ATOM 1483 C CA . VAL A 1 198 ? -7.779 22.512 -10.304 1.00 86.50 198 VAL A CA 1
ATOM 1484 C C . VAL A 1 198 ? -6.424 22.783 -9.660 1.00 86.50 198 VAL A C 1
ATOM 1486 O O . VAL A 1 198 ? -5.420 22.161 -10.006 1.00 86.50 198 VAL A O 1
ATOM 1489 N N . GLY A 1 199 ? -6.397 23.749 -8.746 1.00 84.12 199 GLY A N 1
ATOM 1490 C CA . GLY A 1 199 ? -5.260 23.994 -7.868 1.00 84.12 199 GLY A CA 1
ATOM 1491 C C . GLY A 1 199 ? -5.415 23.217 -6.565 1.00 84.12 199 GLY A C 1
ATOM 1492 O O . GLY A 1 199 ? -6.531 22.911 -6.150 1.00 84.12 199 GLY A O 1
ATOM 1493 N N . PHE A 1 200 ? -4.294 22.931 -5.911 1.00 84.31 200 PHE A N 1
ATOM 1494 C CA . PHE A 1 200 ? -4.279 22.400 -4.553 1.00 84.31 200 PHE A CA 1
ATOM 1495 C C . PHE A 1 200 ? -3.825 23.502 -3.602 1.00 84.31 200 PHE A C 1
ATOM 1497 O O . PHE A 1 200 ? -2.766 24.098 -3.805 1.00 84.31 200 PHE A O 1
ATOM 1504 N N . GLU A 1 201 ? -4.611 23.749 -2.560 1.00 81.31 201 GLU A N 1
ATOM 1505 C CA . GLU A 1 201 ? -4.203 24.579 -1.432 1.00 81.31 201 GLU A CA 1
ATOM 1506 C C . GLU A 1 201 ? -3.893 23.662 -0.245 1.00 81.31 201 GLU A C 1
ATOM 1508 O O . GLU A 1 201 ? -4.702 22.786 0.076 1.00 81.31 201 GLU A O 1
ATOM 1513 N N . PRO A 1 202 ? -2.729 23.809 0.409 1.00 78.38 202 PRO A N 1
ATOM 1514 C CA . PRO A 1 202 ? -2.440 23.046 1.612 1.00 78.38 202 PRO A CA 1
ATOM 1515 C C . PRO A 1 202 ? -3.483 23.345 2.694 1.00 78.38 202 PRO A C 1
ATOM 1517 O O . PRO A 1 202 ? -3.591 24.477 3.162 1.00 78.38 202 PRO A O 1
ATOM 1520 N N . VAL A 1 203 ? -4.222 22.320 3.131 1.00 75.62 203 VAL A N 1
ATOM 1521 C CA . VAL A 1 203 ? -5.120 22.432 4.297 1.00 75.62 203 VAL A CA 1
ATOM 1522 C C . VAL A 1 203 ? -4.303 22.751 5.555 1.00 75.62 203 VAL A C 1
ATOM 1524 O O . VAL A 1 203 ? -4.738 23.540 6.398 1.00 75.62 203 VAL A O 1
ATOM 1527 N N . PHE A 1 204 ? -3.088 22.198 5.620 1.00 78.25 204 PHE A N 1
ATOM 1528 C CA . PHE A 1 204 ? -2.086 22.454 6.646 1.00 78.25 204 PHE A CA 1
ATOM 1529 C C . PHE A 1 204 ? -0.745 22.840 5.995 1.00 78.25 204 PHE A C 1
ATOM 1531 O O . PHE A 1 204 ? -0.239 22.128 5.125 1.00 78.25 204 PHE A O 1
ATOM 1538 N N . GLY A 1 205 ? -0.163 23.966 6.403 1.00 71.56 205 GLY A N 1
ATOM 1539 C CA . GLY A 1 205 ? 1.139 24.494 5.990 1.00 71.56 205 GLY A CA 1
ATOM 1540 C C . GLY A 1 205 ? 2.299 23.853 6.753 1.00 71.56 205 GLY A C 1
ATOM 1541 O O . GLY A 1 205 ? 3.184 24.560 7.239 1.00 71.56 205 GLY A O 1
ATOM 1542 N N . MET A 1 206 ? 2.266 22.525 6.881 1.00 66.25 206 MET A N 1
ATOM 1543 C CA . MET A 1 206 ? 3.038 21.771 7.866 1.00 66.25 206 MET A CA 1
ATOM 1544 C C . MET A 1 206 ? 4.537 22.099 7.825 1.00 66.25 206 MET A C 1
ATOM 1546 O O . MET A 1 206 ? 5.245 21.765 6.872 1.00 66.25 206 MET A O 1
ATOM 1550 N N . LYS A 1 207 ? 5.032 22.726 8.899 1.00 65.31 207 LYS A N 1
ATOM 1551 C CA . LYS A 1 207 ? 6.473 22.929 9.140 1.00 65.31 207 LYS A CA 1
ATOM 1552 C C . LYS A 1 207 ? 7.194 21.602 9.406 1.00 65.31 207 LYS A C 1
ATOM 1554 O O . LYS A 1 207 ? 8.367 21.470 9.070 1.00 65.31 207 LYS A O 1
ATOM 1559 N N . GLU A 1 208 ? 6.476 20.632 9.972 1.00 64.75 208 GLU A N 1
ATOM 1560 C CA . GLU A 1 208 ? 6.960 19.293 10.308 1.00 64.75 208 GLU A CA 1
ATOM 1561 C C . GLU A 1 208 ? 6.436 18.255 9.312 1.00 64.75 208 GLU A C 1
ATOM 1563 O O . GLU A 1 208 ? 5.276 18.287 8.905 1.00 64.75 208 GLU A O 1
ATOM 1568 N N . LYS A 1 209 ? 7.291 17.314 8.909 1.00 82.88 209 LYS A N 1
ATOM 1569 C CA . LYS A 1 209 ? 6.924 16.253 7.962 1.00 82.88 209 LYS A CA 1
ATOM 1570 C C . LYS A 1 209 ? 6.590 14.970 8.714 1.00 82.88 209 LYS A C 1
ATOM 1572 O O . LYS A 1 209 ? 7.404 14.491 9.502 1.00 82.88 209 LYS A O 1
ATOM 1577 N N . PHE A 1 210 ? 5.441 14.368 8.413 1.00 88.69 210 PHE A N 1
ATOM 1578 C CA . PHE A 1 210 ? 5.136 13.012 8.870 1.00 88.69 210 PHE A CA 1
ATOM 1579 C C . PHE A 1 210 ? 6.068 11.994 8.209 1.00 88.69 210 PHE A C 1
ATOM 1581 O O . PHE A 1 210 ? 6.400 12.087 7.025 1.00 88.69 210 PHE A O 1
ATOM 1588 N N . HIS A 1 211 ? 6.484 10.999 8.981 1.00 87.94 211 HIS A N 1
ATOM 1589 C CA . HIS A 1 211 ? 7.353 9.922 8.547 1.00 87.94 211 HIS A CA 1
ATOM 1590 C C . HIS A 1 211 ? 6.514 8.696 8.182 1.00 87.94 211 HIS A C 1
ATOM 1592 O O . HIS A 1 211 ? 5.975 8.020 9.058 1.00 87.94 211 HIS A O 1
ATOM 1598 N N . LYS A 1 212 ? 6.446 8.390 6.882 1.00 90.56 212 LYS A N 1
ATOM 1599 C CA . LYS A 1 212 ? 5.644 7.286 6.325 1.00 90.56 212 LYS A CA 1
ATOM 1600 C C . LYS A 1 212 ? 4.169 7.330 6.787 1.00 90.56 212 LYS A C 1
ATOM 1602 O O . LYS A 1 212 ? 3.698 6.362 7.395 1.00 90.56 212 LYS A O 1
ATOM 1607 N N . PRO A 1 213 ? 3.441 8.444 6.553 1.00 93.12 213 PRO A N 1
ATOM 1608 C CA . PRO A 1 213 ? 2.011 8.478 6.824 1.00 93.12 213 PRO A CA 1
ATOM 1609 C C . PRO A 1 213 ? 1.296 7.489 5.897 1.00 93.12 213 PRO A C 1
ATOM 1611 O O . PRO A 1 213 ? 1.547 7.476 4.693 1.00 93.12 213 PRO A O 1
ATOM 1614 N N . VAL A 1 214 ? 0.429 6.654 6.461 1.00 93.50 214 VAL A N 1
ATOM 1615 C CA . VAL A 1 214 ? -0.322 5.624 5.713 1.00 93.50 214 VAL A CA 1
ATOM 1616 C C . VAL A 1 214 ? -1.827 5.794 5.803 1.00 93.50 214 VAL A C 1
ATOM 1618 O O . VAL A 1 214 ? -2.558 5.212 5.011 1.00 93.50 214 VAL A O 1
ATOM 1621 N N . TRP A 1 215 ? -2.293 6.596 6.756 1.00 96.00 215 TRP A N 1
ATOM 1622 C CA . TRP A 1 215 ? -3.705 6.873 6.930 1.00 96.00 215 TRP A CA 1
ATOM 1623 C C . TRP A 1 215 ? -3.901 8.288 7.467 1.00 96.00 215 TRP A C 1
ATOM 1625 O O . TRP A 1 215 ? -3.108 8.772 8.281 1.00 96.00 215 TRP A O 1
ATOM 1635 N N . PHE A 1 216 ? -4.958 8.934 6.988 1.00 92.94 216 PHE A N 1
ATOM 1636 C CA . PHE A 1 216 ? -5.387 10.275 7.353 1.00 92.94 216 PHE A CA 1
ATOM 1637 C C . PHE A 1 216 ? -6.916 10.281 7.355 1.00 92.94 216 PHE A C 1
ATOM 1639 O O . PHE A 1 216 ? -7.519 9.912 6.347 1.00 92.94 216 PHE A O 1
ATOM 1646 N N . GLY A 1 217 ? -7.537 10.688 8.457 1.00 94.56 217 GLY A N 1
ATOM 1647 C CA . GLY A 1 217 ? -8.994 10.727 8.576 1.00 94.56 217 GLY A CA 1
ATOM 1648 C C . GLY A 1 217 ? -9.464 11.845 9.491 1.00 94.56 217 GLY A C 1
ATOM 1649 O O . GLY A 1 217 ? -8.752 12.256 10.405 1.00 94.56 217 GLY A O 1
ATOM 1650 N N . GLU A 1 218 ? -10.655 12.364 9.218 1.00 95.38 218 GLU A N 1
ATOM 1651 C CA . GLU A 1 218 ? -11.265 13.431 10.008 1.00 95.38 218 GLU A CA 1
ATOM 1652 C C . GLU A 1 218 ? -11.636 12.934 11.411 1.00 95.38 218 GLU A C 1
ATOM 1654 O O . GLU A 1 218 ? -12.078 11.797 11.596 1.00 95.38 218 GLU A O 1
ATOM 1659 N N . HIS A 1 219 ? -11.435 13.786 12.414 1.00 96.31 219 HIS A N 1
ATOM 1660 C CA . HIS A 1 219 ? -11.816 13.490 13.783 1.00 96.31 219 HIS A CA 1
ATOM 1661 C C . HIS A 1 219 ? -13.321 13.766 13.980 1.00 96.31 219 HIS A C 1
ATOM 1663 O O . HIS A 1 219 ? -13.741 14.922 13.962 1.00 96.31 219 HIS A O 1
ATOM 1669 N N . PRO A 1 220 ? -14.156 12.755 14.271 1.00 93.88 220 PRO A N 1
ATOM 1670 C CA . PRO A 1 220 ? -15.616 12.888 14.225 1.00 93.88 220 PRO A CA 1
ATOM 1671 C C . PRO A 1 220 ? -16.205 13.750 15.354 1.00 93.88 220 PRO A C 1
ATOM 1673 O O . PRO A 1 220 ? -17.382 14.092 15.316 1.00 93.88 220 PRO A O 1
ATOM 1676 N N . GLY A 1 221 ? -15.410 14.085 16.376 1.00 91.00 221 GLY A N 1
ATOM 1677 C CA . GLY A 1 221 ? -15.826 14.933 17.502 1.00 91.00 221 GLY A CA 1
ATOM 1678 C C . GLY A 1 221 ? -15.172 16.317 17.564 1.00 91.00 221 GLY A C 1
ATOM 1679 O O . GLY A 1 221 ? -15.452 17.061 18.500 1.00 91.00 221 GLY A O 1
ATOM 1680 N N . ILE A 1 222 ? -14.266 16.660 16.637 1.00 93.12 222 ILE A N 1
ATOM 1681 C CA . ILE A 1 222 ? -13.519 17.930 16.666 1.00 93.12 222 ILE A CA 1
ATOM 1682 C C . ILE A 1 222 ? -13.458 18.467 15.237 1.00 93.12 222 ILE A C 1
ATOM 1684 O O . ILE A 1 222 ? -12.736 17.934 14.400 1.00 93.12 222 ILE A O 1
ATOM 1688 N N . ASP A 1 223 ? -14.223 19.524 14.979 1.00 91.31 223 ASP A N 1
ATOM 1689 C CA . ASP A 1 223 ? -14.342 20.129 13.653 1.00 91.31 223 ASP A CA 1
ATOM 1690 C C . ASP A 1 223 ? -12.983 20.612 13.120 1.00 91.31 223 ASP A C 1
ATOM 1692 O O . ASP A 1 223 ? -12.214 21.272 13.828 1.00 91.31 223 ASP A O 1
ATOM 1696 N N . GLY A 1 224 ? -12.674 20.257 11.872 1.00 91.00 224 GLY A N 1
ATOM 1697 C CA . GLY A 1 224 ? -11.414 20.609 11.213 1.00 91.00 224 GLY A CA 1
ATOM 1698 C C . GLY A 1 224 ? -10.155 19.938 11.783 1.00 91.00 224 GLY A C 1
ATOM 1699 O O . GLY A 1 224 ? -9.046 20.367 11.446 1.00 91.00 224 GLY A O 1
ATOM 1700 N N . ALA A 1 225 ? -10.298 18.917 12.634 1.00 94.06 225 ALA A N 1
ATOM 1701 C CA . ALA A 1 225 ? -9.187 18.128 13.155 1.00 94.06 225 ALA A CA 1
ATOM 1702 C C . ALA A 1 225 ? -9.054 16.776 12.447 1.00 94.06 225 ALA A C 1
ATOM 1704 O O . ALA A 1 225 ? -10.030 16.204 11.964 1.00 94.06 225 ALA A O 1
ATOM 1705 N N . PHE A 1 226 ? -7.835 16.240 12.416 1.00 95.19 226 PHE A N 1
ATOM 1706 C CA . PHE A 1 226 ? -7.525 14.996 11.715 1.00 95.19 226 PHE A CA 1
ATOM 1707 C C . PHE A 1 226 ? -6.639 14.081 12.545 1.00 95.19 226 PHE A C 1
ATOM 1709 O O . PHE A 1 226 ? -5.751 14.530 13.266 1.00 95.19 226 PHE A O 1
ATOM 1716 N N . LEU A 1 227 ? -6.851 12.781 12.395 1.00 97.25 227 LEU A N 1
ATOM 1717 C CA . LEU A 1 227 ? -5.976 11.743 12.909 1.00 97.25 227 LEU A CA 1
ATOM 1718 C C . LEU A 1 227 ? -5.067 11.234 11.788 1.00 97.25 227 LEU A C 1
ATOM 1720 O O . LEU A 1 227 ? -5.504 11.036 10.654 1.00 97.25 227 LEU A O 1
ATOM 1724 N N . ILE A 1 228 ? -3.792 11.024 12.109 1.00 96.62 228 ILE A N 1
ATOM 1725 C CA . ILE A 1 228 ? -2.745 10.697 11.134 1.00 96.62 228 ILE A CA 1
ATOM 1726 C C . ILE A 1 228 ? -1.925 9.534 11.662 1.00 96.62 228 ILE A C 1
ATOM 1728 O O . ILE A 1 228 ? -1.307 9.658 12.719 1.00 96.62 228 ILE A O 1
ATOM 1732 N N . ALA A 1 229 ? -1.901 8.422 10.931 1.00 97.31 229 ALA A N 1
ATOM 1733 C CA . ALA A 1 229 ? -1.137 7.238 11.308 1.00 97.31 229 ALA A CA 1
ATOM 1734 C C . ALA A 1 229 ? 0.219 7.199 10.590 1.00 97.31 229 ALA A C 1
ATOM 1736 O O . ALA A 1 229 ? 0.280 7.208 9.358 1.00 97.31 229 ALA A O 1
ATOM 1737 N N . GLU A 1 230 ? 1.304 7.103 11.358 1.00 95.62 230 GLU A N 1
ATOM 1738 C CA . GLU A 1 230 ? 2.669 6.916 10.859 1.00 95.62 230 GLU A CA 1
ATOM 1739 C C . GLU A 1 230 ? 3.085 5.451 11.034 1.00 95.62 230 GLU A C 1
ATOM 1741 O O . GLU A 1 230 ? 3.302 4.979 12.155 1.00 95.62 230 GLU A O 1
ATOM 1746 N N . LYS A 1 231 ? 3.229 4.743 9.907 1.00 94.38 231 LYS A N 1
ATOM 1747 C CA . LYS A 1 231 ? 3.379 3.281 9.819 1.00 94.38 231 LYS A CA 1
ATOM 1748 C C . LYS A 1 231 ? 4.382 2.716 10.821 1.00 94.38 231 LYS A C 1
ATOM 1750 O O . LYS A 1 231 ? 3.997 2.123 11.825 1.00 94.38 231 LYS A O 1
ATOM 1755 N N . SER A 1 232 ? 5.669 2.946 10.569 1.00 93.00 232 SER A N 1
ATOM 1756 C CA . SER A 1 232 ? 6.768 2.330 11.324 1.00 93.00 232 SER A CA 1
ATOM 1757 C C . SER A 1 232 ? 7.084 3.034 12.645 1.00 93.00 232 SER A C 1
ATOM 1759 O O . SER A 1 232 ? 7.890 2.532 13.420 1.00 93.00 232 SER A O 1
ATOM 1761 N N . LYS A 1 233 ? 6.464 4.190 12.923 1.00 94.06 233 LYS A N 1
ATOM 1762 C CA . LYS A 1 233 ? 6.512 4.792 14.264 1.00 94.06 233 LYS A CA 1
ATOM 1763 C C . LYS A 1 233 ? 5.488 4.164 15.207 1.00 94.06 233 LYS A C 1
ATOM 1765 O O . LYS A 1 233 ? 5.627 4.322 16.415 1.00 94.06 233 LYS A O 1
ATOM 1770 N N . GLY A 1 234 ? 4.476 3.471 14.676 1.00 95.62 234 GLY A N 1
ATOM 1771 C CA . GLY A 1 234 ? 3.386 2.927 15.481 1.00 95.62 234 GLY A CA 1
ATOM 1772 C C . GLY A 1 234 ? 2.573 4.021 16.172 1.00 95.62 234 GLY A C 1
ATOM 1773 O O . GLY A 1 234 ? 2.020 3.782 17.243 1.00 95.62 234 GLY A O 1
ATOM 1774 N N . THR A 1 235 ? 2.538 5.229 15.603 1.00 97.31 235 THR A N 1
ATOM 1775 C CA . THR A 1 235 ? 1.877 6.392 16.199 1.00 97.31 235 THR A CA 1
ATOM 1776 C C . THR A 1 235 ? 0.661 6.812 15.395 1.00 97.31 235 THR A C 1
ATOM 1778 O O . THR A 1 235 ? 0.695 6.827 14.165 1.00 97.31 235 THR A O 1
ATOM 1781 N N . ILE A 1 236 ? -0.393 7.211 16.104 1.00 98.25 236 ILE A N 1
ATOM 1782 C CA . ILE A 1 236 ? -1.454 8.059 15.558 1.00 98.25 236 ILE A CA 1
ATOM 1783 C C . ILE A 1 236 ? -1.331 9.414 16.249 1.00 98.25 236 ILE A C 1
ATOM 1785 O O . ILE A 1 236 ? -1.213 9.478 17.476 1.00 98.25 236 ILE A O 1
ATOM 1789 N N . SER A 1 237 ? -1.340 10.485 15.466 1.00 97.38 237 SER A N 1
ATOM 1790 C CA . SER A 1 237 ? -1.289 11.868 15.944 1.00 97.38 237 SER A CA 1
ATOM 1791 C C . SER A 1 237 ? -2.597 12.584 15.631 1.00 97.38 237 SER A C 1
ATOM 1793 O O . SER A 1 237 ? -3.199 12.321 14.594 1.00 97.38 237 SER A O 1
ATOM 1795 N N . LEU A 1 238 ? -3.012 13.496 16.506 1.00 96.75 238 LEU A N 1
ATOM 1796 C CA . LEU A 1 238 ? -4.120 14.423 16.307 1.00 96.75 238 LEU A CA 1
ATOM 1797 C C . LEU A 1 238 ? -3.566 15.771 15.825 1.00 96.75 238 LEU A C 1
ATOM 1799 O O . LEU A 1 238 ? -2.746 16.387 16.507 1.00 96.75 238 LEU A O 1
ATOM 1803 N N . LEU A 1 239 ? -4.003 16.201 14.646 1.00 94.69 239 LEU A N 1
ATOM 1804 C CA . LEU A 1 239 ? -3.668 17.469 14.006 1.00 94.69 239 LEU A CA 1
ATOM 1805 C C . LEU A 1 239 ? -4.868 18.417 14.087 1.00 94.69 239 LEU A C 1
ATOM 1807 O O . LEU A 1 239 ? -5.948 18.097 13.596 1.00 94.69 239 LEU A O 1
ATOM 1811 N N . GLU A 1 240 ? -4.660 19.593 14.674 1.00 92.94 240 GLU A N 1
ATOM 1812 C CA . GLU A 1 240 ? -5.688 20.613 14.908 1.00 92.94 240 GLU A CA 1
ATOM 1813 C C . GLU A 1 240 ? -5.193 22.006 14.492 1.00 92.94 240 GLU A C 1
ATOM 1815 O O . GLU A 1 240 ? -3.986 22.257 14.416 1.00 92.94 240 GLU A O 1
ATOM 1820 N N . LYS A 1 241 ? -6.127 22.947 14.300 1.00 90.75 241 LYS A N 1
ATOM 1821 C CA . LYS A 1 241 ? -5.834 24.389 14.285 1.00 90.75 241 LYS A CA 1
ATOM 1822 C C . LYS A 1 241 ? -6.347 25.035 15.566 1.00 90.75 241 LYS A C 1
ATOM 1824 O O . LYS A 1 241 ? -7.549 25.216 15.739 1.00 90.75 241 LYS A O 1
ATOM 1829 N N . VAL A 1 242 ? -5.439 25.434 16.448 1.00 89.75 242 VAL A N 1
ATOM 1830 C CA . VAL A 1 242 ? -5.765 26.110 17.709 1.00 89.75 242 VAL A CA 1
ATOM 1831 C C . VAL A 1 242 ? -5.352 27.573 17.590 1.00 89.75 242 VAL A C 1
ATOM 1833 O O . VAL A 1 242 ? -4.176 27.883 17.437 1.00 89.75 242 VAL A O 1
ATOM 1836 N N . ASN A 1 243 ? -6.322 28.491 17.645 1.00 90.62 243 ASN A N 1
ATOM 1837 C CA . ASN A 1 243 ? -6.100 29.935 17.460 1.00 90.62 243 ASN A CA 1
ATOM 1838 C C . ASN A 1 243 ? -5.393 30.294 16.135 1.00 90.62 243 ASN A C 1
ATOM 1840 O O . ASN A 1 243 ? -4.615 31.243 16.079 1.00 90.62 243 ASN A O 1
ATOM 1844 N N . GLY A 1 244 ? -5.662 29.530 15.071 1.00 87.12 244 GLY A N 1
ATOM 1845 C CA . GLY A 1 244 ? -5.046 29.713 13.752 1.00 87.12 244 GLY A CA 1
ATOM 1846 C C . GLY A 1 244 ? -3.665 29.071 13.589 1.00 87.12 244 GLY A C 1
ATOM 1847 O O . GLY A 1 244 ? -3.156 29.049 12.472 1.00 87.12 244 GLY A O 1
ATOM 1848 N N . GLU A 1 245 ? -3.091 28.510 14.655 1.00 89.00 245 GLU A N 1
ATOM 1849 C CA . GLU A 1 245 ? -1.812 27.796 14.627 1.00 89.00 245 GLU A CA 1
ATOM 1850 C C . GLU A 1 245 ? -2.025 26.283 14.559 1.00 89.00 245 GLU A C 1
ATOM 1852 O O . GLU A 1 245 ? -2.935 25.735 15.183 1.00 89.00 245 GLU A O 1
ATOM 1857 N N . GLU A 1 246 ? -1.163 25.600 13.813 1.00 89.94 246 GLU A N 1
ATOM 1858 C CA . GLU A 1 246 ? -1.200 24.144 13.681 1.00 89.94 246 GLU A CA 1
ATOM 1859 C C . GLU A 1 246 ? -0.594 23.479 14.913 1.00 89.94 246 GLU A C 1
ATOM 1861 O O . GLU A 1 246 ? 0.538 23.770 15.306 1.00 89.94 246 GLU A O 1
ATOM 1866 N N . VAL A 1 247 ? -1.346 22.558 15.508 1.00 91.88 247 VAL A N 1
ATOM 1867 C CA . VAL A 1 247 ? -0.926 21.793 16.680 1.00 91.88 247 VAL A CA 1
ATOM 1868 C C . VAL A 1 247 ? -1.019 20.313 16.348 1.00 91.88 247 VAL A C 1
ATOM 1870 O O . VAL A 1 247 ? -2.084 19.817 15.992 1.00 91.88 247 VAL A O 1
ATOM 1873 N N . VAL A 1 248 ? 0.103 19.607 16.489 1.00 93.62 248 VAL A N 1
ATOM 1874 C CA . VAL A 1 248 ? 0.166 18.145 16.398 1.00 93.62 248 VAL A CA 1
ATOM 1875 C C . VAL A 1 248 ? 0.392 17.592 17.797 1.00 93.62 248 VAL A C 1
ATOM 1877 O O . VAL A 1 248 ? 1.393 17.905 18.442 1.00 93.62 248 VAL A O 1
ATOM 1880 N N . SER A 1 249 ? -0.535 16.767 18.267 1.00 95.62 249 SER A N 1
ATOM 1881 C CA . SER A 1 249 ? -0.454 16.081 19.555 1.00 95.62 249 SER A CA 1
ATOM 1882 C C . SER A 1 249 ? -0.497 14.566 19.366 1.00 95.62 249 SER A C 1
ATOM 1884 O O . SER A 1 249 ? -1.022 14.058 18.377 1.00 95.62 249 SER A O 1
ATOM 1886 N N . LEU A 1 250 ? 0.105 13.817 20.291 1.00 97.75 250 LEU A N 1
ATOM 1887 C CA . LEU A 1 250 ? 0.089 12.358 20.233 1.00 97.75 250 LEU A CA 1
ATOM 1888 C C . LEU A 1 250 ? -1.295 11.837 20.639 1.00 97.75 250 LEU A C 1
ATOM 1890 O O . LEU A 1 250 ? -1.725 12.079 21.766 1.00 97.75 250 LEU A O 1
ATOM 1894 N N . PHE A 1 251 ? -1.937 11.060 19.766 1.00 98.62 251 PHE A N 1
ATOM 1895 C CA . PHE A 1 251 ? -3.179 10.359 20.090 1.00 98.62 251 PHE A CA 1
ATOM 1896 C C . PHE A 1 251 ? -2.887 8.987 20.715 1.00 98.62 251 PHE A C 1
ATOM 1898 O O . PHE A 1 251 ? -3.377 8.681 21.801 1.00 98.62 251 PHE A O 1
ATOM 1905 N N . VAL A 1 252 ? -2.041 8.170 20.074 1.00 98.56 252 VAL A N 1
ATOM 1906 C CA . VAL A 1 252 ? -1.573 6.882 20.619 1.00 98.56 252 VAL A CA 1
ATOM 1907 C C . VAL A 1 252 ? -0.181 6.532 20.098 1.00 98.56 252 VAL A C 1
ATOM 1909 O O . VAL A 1 252 ? 0.165 6.873 18.969 1.00 98.56 252 VAL A O 1
ATOM 1912 N N . ASN A 1 253 ? 0.602 5.814 20.906 1.00 97.75 253 ASN A N 1
ATOM 1913 C CA . ASN A 1 253 ? 1.816 5.122 20.479 1.00 97.75 253 ASN A CA 1
ATOM 1914 C C . ASN A 1 253 ? 1.705 3.645 20.877 1.00 97.75 253 ASN A C 1
ATOM 1916 O O . ASN A 1 253 ? 1.573 3.338 22.060 1.00 97.75 253 ASN A O 1
ATOM 1920 N N . ILE A 1 254 ? 1.743 2.756 19.887 1.00 96.00 254 ILE A N 1
ATOM 1921 C CA . ILE A 1 254 ? 1.644 1.301 20.051 1.00 96.00 254 ILE A CA 1
ATOM 1922 C C . ILE A 1 254 ? 2.900 0.574 19.562 1.00 96.00 254 ILE A C 1
ATOM 1924 O O . ILE A 1 254 ? 2.838 -0.619 19.270 1.00 96.00 254 ILE A O 1
ATOM 1928 N N . LEU A 1 255 ? 4.040 1.264 19.448 1.00 94.50 255 LEU A N 1
ATOM 1929 C CA . LEU A 1 255 ? 5.277 0.678 18.922 1.00 94.50 255 LEU A CA 1
ATOM 1930 C C . LEU A 1 255 ? 5.690 -0.601 19.674 1.00 94.50 255 LEU A C 1
ATOM 1932 O O . LEU A 1 255 ? 6.164 -1.547 19.053 1.00 94.50 255 LEU A O 1
ATOM 1936 N N . ASP A 1 256 ? 5.424 -0.661 20.981 1.00 92.50 256 ASP A N 1
ATOM 1937 C CA . ASP A 1 256 ? 5.725 -1.820 21.834 1.00 92.50 256 ASP A CA 1
ATOM 1938 C C . ASP A 1 256 ? 4.744 -3.003 21.659 1.00 92.50 256 ASP A C 1
ATOM 1940 O O . ASP A 1 256 ? 4.978 -4.093 22.184 1.00 92.50 256 ASP A O 1
ATOM 1944 N N . GLU A 1 257 ? 3.634 -2.817 20.936 1.00 91.88 257 GLU A N 1
ATOM 1945 C CA . GLU A 1 257 ? 2.592 -3.835 20.719 1.00 91.88 257 GLU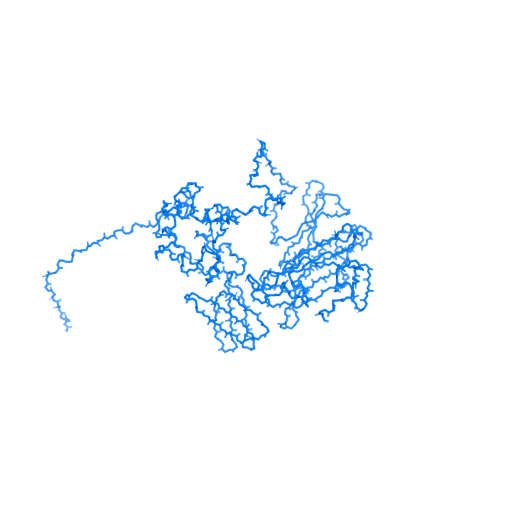 A CA 1
ATOM 1946 C C . GLU A 1 257 ? 2.618 -4.448 19.308 1.00 91.88 257 GLU A C 1
ATOM 1948 O O . GLU A 1 257 ? 1.980 -5.481 19.060 1.00 91.88 257 GLU A O 1
ATOM 1953 N N . ILE A 1 258 ? 3.348 -3.825 18.381 1.00 93.38 258 ILE A N 1
ATOM 1954 C CA . ILE A 1 258 ? 3.370 -4.182 16.960 1.00 93.38 258 ILE A CA 1
ATOM 1955 C C . ILE A 1 258 ? 4.754 -4.673 16.530 1.00 93.38 258 ILE A C 1
ATOM 1957 O O . ILE A 1 258 ? 5.753 -4.496 17.223 1.00 93.38 258 ILE A O 1
ATOM 1961 N N . TYR A 1 259 ? 4.824 -5.322 15.370 1.00 90.12 259 TYR A N 1
ATOM 1962 C CA . TYR A 1 259 ? 6.105 -5.705 14.786 1.00 90.12 259 TYR A CA 1
ATOM 1963 C C . TYR A 1 259 ? 6.584 -4.644 13.795 1.00 90.12 259 TYR A C 1
ATOM 1965 O O . TYR A 1 259 ? 5.912 -4.397 12.799 1.00 90.12 259 TYR A O 1
ATOM 1973 N N . VAL A 1 260 ? 7.766 -4.074 14.042 1.00 85.94 260 VAL A N 1
ATOM 1974 C CA . VAL A 1 260 ? 8.465 -3.174 13.114 1.00 85.94 260 VAL A CA 1
ATOM 1975 C C . VAL A 1 260 ? 9.911 -3.635 12.977 1.00 85.94 260 VAL A C 1
ATOM 1977 O O . VAL A 1 260 ? 10.640 -3.671 13.967 1.00 85.94 260 VAL A O 1
ATOM 1980 N N . ALA A 1 261 ? 10.334 -3.992 11.763 1.00 76.62 261 ALA A N 1
ATOM 1981 C CA . ALA A 1 261 ? 11.740 -4.273 11.464 1.00 76.62 261 ALA A CA 1
ATOM 1982 C C . ALA A 1 261 ? 12.319 -3.279 10.455 1.00 76.62 261 ALA A C 1
ATOM 1984 O O . ALA A 1 261 ? 13.455 -2.837 10.620 1.00 76.62 261 ALA A O 1
ATOM 1985 N N . ASN A 1 262 ? 11.544 -2.909 9.435 1.00 71.12 262 ASN A N 1
ATOM 1986 C CA . ASN A 1 262 ? 11.939 -1.887 8.469 1.00 71.12 262 ASN A CA 1
ATOM 1987 C C . ASN A 1 262 ? 10.741 -1.039 8.023 1.00 71.12 262 ASN A C 1
ATOM 1989 O O . ASN A 1 262 ? 10.647 0.145 8.354 1.00 71.12 262 ASN A O 1
ATOM 1993 N N . ASP A 1 263 ? 9.815 -1.651 7.284 1.00 74.12 263 ASP A N 1
ATOM 1994 C CA . ASP A 1 263 ? 8.652 -0.965 6.716 1.00 74.12 263 ASP A CA 1
ATOM 1995 C C . ASP A 1 263 ? 7.319 -1.493 7.247 1.00 74.12 263 ASP A C 1
ATOM 1997 O O . ASP A 1 263 ? 6.271 -1.043 6.815 1.00 74.12 263 ASP A O 1
ATOM 2001 N N . GLU A 1 264 ? 7.326 -2.424 8.195 1.00 87.69 264 GLU A N 1
ATOM 2002 C CA . GLU A 1 264 ? 6.117 -2.868 8.887 1.00 87.69 264 GLU A CA 1
ATOM 2003 C C . GLU A 1 264 ? 5.570 -1.790 9.837 1.00 87.69 264 GLU A C 1
ATOM 2005 O O . GLU A 1 264 ? 6.267 -0.824 10.181 1.00 87.69 264 GLU A O 1
ATOM 2010 N N . GLY A 1 265 ? 4.324 -1.963 10.277 1.00 92.19 265 GLY A N 1
ATOM 2011 C CA . GLY A 1 265 ? 3.729 -1.158 11.331 1.00 92.19 265 GLY A CA 1
ATOM 2012 C C . GLY A 1 265 ? 2.208 -1.078 11.237 1.00 92.19 265 GLY A C 1
ATOM 2013 O O . GLY A 1 265 ? 1.516 -2.073 11.062 1.00 92.19 265 GLY A O 1
ATOM 2014 N N . ILE A 1 266 ? 1.653 0.119 11.402 1.00 95.88 266 ILE A N 1
ATOM 2015 C CA . ILE A 1 266 ? 0.217 0.333 11.175 1.00 95.88 266 ILE A CA 1
ATOM 2016 C C . ILE A 1 266 ? -0.035 0.340 9.665 1.00 95.88 266 ILE A C 1
ATOM 2018 O O . ILE A 1 266 ? 0.668 1.038 8.944 1.00 95.88 266 ILE A O 1
ATOM 2022 N N . LEU A 1 267 ? -1.028 -0.406 9.182 1.00 94.31 267 LEU A N 1
ATOM 2023 C CA . LEU A 1 267 ? -1.448 -0.397 7.774 1.00 94.31 267 LEU A CA 1
ATOM 2024 C C . LEU A 1 267 ? -2.788 0.303 7.560 1.00 94.31 267 LEU A C 1
ATOM 2026 O O . LEU A 1 267 ? -2.974 0.960 6.542 1.00 94.31 267 LEU A O 1
ATOM 2030 N N . GLY A 1 268 ? -3.705 0.159 8.513 1.00 95.94 268 GLY A N 1
ATOM 2031 C CA . GLY A 1 268 ? -5.066 0.670 8.409 1.00 95.94 268 GLY A CA 1
ATOM 2032 C C . GLY A 1 268 ? -5.584 1.160 9.741 1.00 95.94 268 GLY A C 1
ATOM 2033 O O . GLY A 1 268 ? -5.224 0.611 10.785 1.00 95.94 268 GLY A O 1
ATOM 2034 N N . VAL A 1 269 ? -6.455 2.162 9.694 1.00 98.38 269 VAL A N 1
ATOM 2035 C CA . VAL A 1 269 ? -7.182 2.689 10.848 1.00 98.38 269 VAL A CA 1
ATOM 2036 C C . VAL A 1 269 ? -8.636 2.895 10.439 1.00 98.38 269 VAL A C 1
ATOM 2038 O O . VAL A 1 269 ? -8.902 3.321 9.322 1.00 98.38 269 VAL A O 1
ATOM 2041 N N . ALA A 1 270 ? -9.568 2.603 11.342 1.00 98.44 270 ALA A N 1
ATOM 2042 C CA . ALA A 1 270 ? -10.974 2.955 11.182 1.00 98.44 270 ALA A CA 1
ATOM 2043 C C . ALA A 1 270 ? -11.545 3.438 12.515 1.00 98.44 270 ALA A C 1
ATOM 2045 O O . ALA A 1 270 ? -11.295 2.839 13.564 1.00 98.44 270 ALA A O 1
ATOM 2046 N N . LEU A 1 271 ? -12.324 4.513 12.483 1.00 98.44 271 LEU A N 1
ATOM 2047 C CA . LEU A 1 271 ? -13.076 4.981 13.644 1.00 98.44 271 LEU A CA 1
ATOM 2048 C C . LEU A 1 271 ? -14.461 4.342 13.608 1.00 98.44 271 LEU A C 1
ATOM 2050 O O . LEU A 1 271 ? -15.077 4.261 12.549 1.00 98.44 271 LEU A O 1
ATOM 2054 N N . HIS A 1 272 ? -14.950 3.869 14.753 1.00 98.38 272 HIS A N 1
ATOM 2055 C CA . HIS A 1 272 ? -16.304 3.331 14.832 1.00 98.38 272 HIS A CA 1
ATOM 2056 C C . HIS A 1 272 ? -17.333 4.408 14.427 1.00 98.38 272 HIS A C 1
ATOM 2058 O O . HIS A 1 272 ? -17.151 5.562 14.815 1.00 98.38 272 HIS A O 1
ATOM 2064 N N . PRO A 1 273 ? -18.453 4.083 13.750 1.00 97.62 273 PRO A N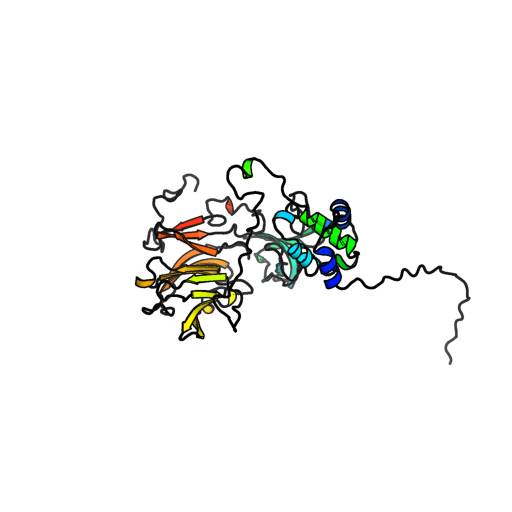 1
ATOM 2065 C CA . PRO A 1 273 ? -19.461 5.085 13.375 1.00 97.62 273 PRO A CA 1
ATOM 2066 C C . PRO A 1 273 ? -20.008 5.872 14.579 1.00 97.62 273 PRO A C 1
ATOM 2068 O O . PRO A 1 273 ? -20.274 7.064 14.501 1.00 97.62 273 PRO A O 1
ATOM 2071 N N . GLY A 1 274 ? -20.104 5.204 15.729 1.00 96.75 274 GLY A N 1
ATOM 2072 C CA . GLY A 1 274 ? -20.414 5.799 17.037 1.00 96.75 274 GLY A CA 1
ATOM 2073 C C . GLY A 1 274 ? -19.216 6.336 17.842 1.00 96.75 274 GLY A C 1
ATOM 2074 O O . GLY A 1 274 ? -19.325 6.413 19.064 1.00 96.75 274 GLY A O 1
ATOM 2075 N N . PHE A 1 275 ? -18.068 6.657 17.227 1.00 97.88 275 PHE A N 1
ATOM 2076 C CA . PHE A 1 275 ? -16.843 7.066 17.943 1.00 97.88 275 PHE A CA 1
ATOM 2077 C C . PHE A 1 275 ? -17.078 8.239 18.900 1.00 97.88 275 PHE A C 1
ATOM 2079 O O . PHE A 1 275 ? -16.539 8.230 20.001 1.00 97.88 275 PHE A O 1
ATOM 2086 N N . ALA A 1 276 ? -17.900 9.223 18.525 1.00 94.19 276 ALA A N 1
ATOM 2087 C CA . ALA A 1 276 ? -18.197 10.370 19.388 1.00 94.19 276 ALA A CA 1
ATOM 2088 C C . ALA A 1 276 ? -18.848 9.969 20.728 1.00 94.19 276 ALA A C 1
ATOM 2090 O O . ALA A 1 276 ? -18.718 10.686 21.714 1.00 94.19 276 ALA A O 1
ATOM 2091 N N . GLU A 1 277 ? -19.526 8.819 20.773 1.00 95.12 277 GLU A N 1
ATOM 2092 C CA . GLU A 1 277 ? -20.204 8.312 21.968 1.00 95.12 277 GLU A CA 1
ATOM 2093 C C . GLU A 1 277 ? -19.383 7.239 22.690 1.00 95.12 277 GLU A C 1
ATOM 2095 O O . GLU A 1 277 ? -19.354 7.191 23.919 1.00 95.12 277 GLU A O 1
ATOM 2100 N N . ASN A 1 278 ? -18.728 6.349 21.938 1.00 96.94 278 ASN A N 1
ATOM 2101 C CA . ASN A 1 278 ? -18.080 5.161 22.497 1.00 96.94 278 ASN A CA 1
ATOM 2102 C C . ASN A 1 278 ? -16.543 5.187 22.446 1.00 96.94 278 ASN A C 1
ATOM 2104 O O . ASN A 1 278 ? -15.907 4.330 23.061 1.00 96.94 278 ASN A O 1
ATOM 2108 N N . GLY A 1 279 ? -15.948 6.137 21.721 1.00 97.94 279 GLY A N 1
ATOM 2109 C CA . GLY A 1 279 ? -14.505 6.305 21.543 1.00 97.94 279 GLY A CA 1
ATOM 2110 C C . GLY A 1 279 ? -13.797 5.148 20.832 1.00 97.94 279 GLY A C 1
ATOM 2111 O O . GLY A 1 279 ? -12.569 5.094 20.856 1.00 97.94 279 GLY A O 1
ATOM 2112 N N . ARG A 1 280 ? -14.515 4.176 20.260 1.00 98.62 280 ARG A N 1
ATOM 2113 C CA . ARG A 1 280 ? -13.924 2.938 19.730 1.00 98.62 280 ARG A CA 1
ATOM 2114 C C . ARG A 1 280 ? -13.246 3.182 18.391 1.00 98.62 280 ARG A C 1
ATOM 2116 O O . ARG A 1 280 ? -13.842 3.744 17.476 1.00 98.62 280 ARG A O 1
ATOM 2123 N N . TYR A 1 281 ? -12.027 2.688 18.248 1.00 98.75 281 TYR A N 1
ATOM 2124 C CA . TYR A 1 281 ? -11.287 2.743 16.994 1.00 98.75 281 TYR A CA 1
ATOM 2125 C C . TYR A 1 281 ? -10.481 1.467 16.776 1.00 98.75 281 TYR A C 1
ATOM 2127 O O . TYR A 1 281 ? -10.141 0.743 17.717 1.00 98.75 281 TYR A O 1
ATOM 2135 N N . PHE A 1 282 ? -10.193 1.188 15.512 1.00 98.75 282 PHE A N 1
ATOM 2136 C CA . PHE A 1 282 ? -9.631 -0.067 15.047 1.00 98.75 282 PHE A CA 1
ATOM 2137 C C . PHE A 1 282 ? -8.352 0.183 14.270 1.00 98.75 282 PHE A C 1
ATOM 2139 O O . PHE A 1 282 ? -8.217 1.200 13.594 1.00 98.75 282 PHE A O 1
ATOM 2146 N N . MET A 1 283 ? -7.417 -0.756 14.366 1.00 98.19 283 MET A N 1
ATOM 2147 C CA . MET A 1 283 ? -6.154 -0.706 13.638 1.00 98.19 283 MET A CA 1
ATOM 2148 C C . MET A 1 283 ? -5.823 -2.072 13.056 1.00 98.19 283 MET A C 1
ATOM 2150 O O . MET A 1 283 ? -6.050 -3.097 13.703 1.00 98.19 283 MET A O 1
ATOM 2154 N N . MET A 1 284 ? -5.238 -2.074 11.863 1.00 97.12 284 MET A N 1
ATOM 2155 C CA . MET A 1 284 ? -4.628 -3.246 11.247 1.00 97.12 284 MET A CA 1
ATOM 2156 C C . MET A 1 284 ? -3.111 -3.085 11.265 1.00 97.12 284 MET A C 1
ATOM 2158 O O . MET A 1 284 ? -2.607 -2.058 10.815 1.00 97.12 284 MET A O 1
ATOM 2162 N N . HIS A 1 285 ? -2.389 -4.078 11.785 1.00 95.50 285 HIS A N 1
ATOM 2163 C CA . HIS A 1 285 ? -0.929 -4.019 11.896 1.00 95.50 285 HIS A CA 1
ATOM 2164 C C . HIS A 1 285 ? -0.268 -5.404 11.867 1.00 95.50 285 HIS A C 1
ATOM 2166 O O . HIS A 1 285 ? -0.896 -6.426 12.183 1.00 95.50 285 HIS A O 1
ATOM 2172 N N . GLU A 1 286 ? 1.025 -5.441 11.541 1.00 91.88 286 GLU A N 1
ATOM 2173 C CA . GLU A 1 286 ? 1.843 -6.648 11.641 1.00 91.88 286 GLU A CA 1
ATOM 2174 C C . GLU A 1 286 ? 2.087 -7.058 13.103 1.00 91.88 286 GLU A C 1
ATOM 2176 O O . GLU A 1 286 ? 2.201 -6.250 14.032 1.00 91.88 286 GLU A O 1
ATOM 2181 N N . THR A 1 287 ? 2.222 -8.364 13.309 1.00 91.50 287 THR A N 1
ATOM 2182 C CA . THR A 1 287 ? 2.524 -8.990 14.595 1.00 91.50 287 THR A CA 1
ATOM 2183 C C . THR A 1 287 ? 3.619 -10.039 14.449 1.00 91.50 287 THR A C 1
ATOM 2185 O O . THR A 1 287 ? 3.779 -10.672 13.403 1.00 91.50 287 THR A O 1
ATOM 2188 N N . MET A 1 288 ? 4.348 -10.269 15.540 1.00 87.69 288 MET A N 1
ATOM 2189 C CA . MET A 1 288 ? 5.319 -11.351 15.663 1.00 87.69 288 MET A CA 1
ATOM 2190 C C . MET A 1 288 ? 5.043 -12.122 16.955 1.00 87.69 288 MET A C 1
ATOM 2192 O O . MET A 1 288 ? 5.032 -11.550 18.041 1.00 87.69 288 MET A O 1
ATOM 2196 N N . THR A 1 289 ? 4.805 -13.430 16.853 1.00 82.19 289 THR A N 1
ATOM 2197 C CA . THR A 1 289 ? 4.698 -14.333 18.011 1.00 82.19 289 THR A CA 1
ATOM 2198 C C . THR A 1 289 ? 5.806 -15.377 17.926 1.00 82.19 289 THR A C 1
ATOM 2200 O O . THR A 1 289 ? 5.759 -16.305 17.113 1.00 82.19 289 THR A O 1
ATOM 2203 N N . GLY A 1 290 ? 6.842 -15.217 18.752 1.00 83.62 290 GLY A N 1
ATOM 2204 C CA . GLY A 1 290 ? 8.072 -15.998 18.625 1.00 83.62 290 GLY A CA 1
ATOM 2205 C C . GLY A 1 290 ? 8.760 -15.703 17.289 1.00 83.62 290 GLY A C 1
ATOM 2206 O O . GLY A 1 290 ? 9.214 -14.589 17.069 1.00 83.62 290 GLY A O 1
ATOM 2207 N N . LYS A 1 291 ? 8.818 -16.697 16.394 1.00 74.94 291 LYS A N 1
ATOM 2208 C CA . LYS A 1 291 ? 9.349 -16.553 15.021 1.00 74.94 291 LYS A CA 1
ATOM 2209 C C . LYS A 1 291 ? 8.260 -16.509 13.942 1.00 74.94 291 LYS A C 1
ATOM 2211 O O . LYS A 1 291 ? 8.573 -16.566 12.757 1.00 74.94 291 LYS A O 1
ATOM 2216 N N . LYS A 1 292 ? 6.986 -16.508 14.343 1.00 81.75 292 LYS A N 1
ATOM 2217 C CA . LYS A 1 292 ? 5.848 -16.547 13.421 1.00 81.75 292 LYS A CA 1
ATOM 2218 C C . LYS A 1 292 ? 5.292 -15.148 13.242 1.00 81.75 292 LYS A C 1
ATOM 2220 O O . LYS A 1 292 ? 4.891 -14.519 14.223 1.00 81.75 292 LYS A O 1
ATOM 2225 N N . ARG A 1 293 ? 5.246 -14.702 11.992 1.00 86.06 293 ARG A N 1
ATOM 2226 C CA . ARG A 1 293 ? 4.596 -13.455 11.606 1.00 86.06 293 ARG A CA 1
ATOM 2227 C C . ARG A 1 293 ? 3.098 -13.661 11.455 1.00 86.06 293 ARG A C 1
ATOM 2229 O O . ARG A 1 293 ? 2.622 -14.767 11.195 1.00 86.06 293 ARG A O 1
ATOM 2236 N N . GLY A 1 294 ? 2.367 -12.581 11.637 1.00 90.31 294 GLY A N 1
ATOM 2237 C CA . GLY A 1 294 ? 0.934 -12.539 11.436 1.00 90.31 294 GLY A CA 1
ATOM 2238 C C . GLY A 1 294 ? 0.467 -11.109 11.287 1.00 90.31 294 GLY A C 1
ATOM 2239 O O . GLY A 1 294 ? 1.228 -10.172 11.516 1.00 90.31 294 GLY A O 1
ATOM 2240 N N . MET A 1 295 ? -0.808 -10.956 11.003 1.00 92.88 295 MET A N 1
ATOM 2241 C CA . MET A 1 295 ? -1.495 -9.677 11.053 1.00 92.88 295 MET A CA 1
ATOM 2242 C C . MET A 1 295 ? -2.544 -9.715 12.153 1.00 92.88 295 MET A C 1
ATOM 2244 O O . MET A 1 295 ? -3.003 -10.787 12.575 1.00 92.88 295 MET A O 1
ATOM 2248 N N . ALA A 1 296 ? -2.931 -8.536 12.616 1.00 95.06 296 ALA A N 1
ATOM 2249 C CA . ALA A 1 296 ? -4.049 -8.387 13.520 1.00 95.06 296 ALA A CA 1
ATOM 2250 C C . ALA A 1 296 ? -4.908 -7.191 13.131 1.00 95.06 296 ALA A C 1
ATOM 2252 O O . ALA A 1 296 ? -4.374 -6.137 12.799 1.00 95.06 296 ALA A O 1
ATOM 2253 N N . VAL A 1 297 ? -6.223 -7.360 13.265 1.00 98.00 297 VAL A N 1
ATOM 2254 C CA . VAL A 1 297 ? -7.141 -6.247 13.505 1.00 98.00 297 VAL A CA 1
ATOM 2255 C C . VAL A 1 297 ? -7.385 -6.176 15.003 1.00 98.00 297 VAL A C 1
ATOM 2257 O O . VAL A 1 297 ? -7.720 -7.179 15.651 1.00 98.00 297 VAL A O 1
ATOM 2260 N N . VAL A 1 298 ? -7.182 -4.993 15.561 1.00 98.25 298 VAL A N 1
ATOM 2261 C CA . VAL A 1 298 ? -7.332 -4.720 16.986 1.00 98.25 298 VAL A CA 1
ATOM 2262 C C . VAL A 1 298 ? -8.261 -3.542 17.214 1.00 98.25 298 VAL A C 1
ATOM 2264 O O . VAL A 1 298 ? -8.414 -2.693 16.344 1.00 98.25 298 VAL A O 1
ATOM 2267 N N . GLU A 1 299 ? -8.861 -3.502 18.394 1.00 98.62 299 GLU A N 1
ATOM 2268 C CA . GLU A 1 299 ? -9.741 -2.442 18.865 1.00 98.62 299 GLU A CA 1
ATOM 2269 C C . GLU A 1 299 ? -9.141 -1.795 20.116 1.00 98.62 299 GLU A C 1
ATOM 2271 O O . GLU A 1 299 ? -8.629 -2.480 21.014 1.00 98.62 299 GLU A O 1
ATOM 2276 N N . ARG A 1 300 ? -9.246 -0.470 20.177 1.00 98.62 300 ARG A N 1
ATOM 2277 C CA . ARG A 1 300 ? -8.924 0.363 21.335 1.00 98.62 300 ARG A CA 1
ATOM 2278 C C . ARG A 1 300 ? -10.015 1.410 21.539 1.00 98.62 300 ARG A C 1
ATOM 2280 O O . ARG A 1 300 ? -10.956 1.513 20.753 1.00 98.62 300 ARG A O 1
ATOM 2287 N N . VAL A 1 301 ? -9.905 2.158 22.633 1.00 98.56 301 VAL A N 1
ATOM 2288 C CA . VAL A 1 301 ? -10.904 3.149 23.039 1.00 98.56 301 VAL A CA 1
ATOM 2289 C C . VAL A 1 301 ? -10.201 4.452 23.393 1.00 98.56 301 VAL A C 1
ATOM 2291 O O . VAL A 1 301 ? -9.241 4.446 24.165 1.00 98.56 301 VAL A O 1
ATOM 2294 N N . ALA A 1 302 ? -10.679 5.561 22.845 1.00 98.56 302 ALA A N 1
ATOM 2295 C CA . ALA A 1 302 ? -10.241 6.905 23.180 1.00 98.56 302 ALA A CA 1
ATOM 2296 C C . ALA A 1 302 ? -10.678 7.304 24.600 1.00 98.56 302 ALA A C 1
ATOM 2298 O O . ALA A 1 302 ? -11.517 6.666 25.241 1.00 98.56 302 ALA A O 1
ATOM 2299 N N . ARG A 1 303 ? -10.088 8.374 25.120 1.00 97.94 303 ARG A N 1
ATOM 2300 C CA . ARG A 1 303 ? -10.600 9.083 26.293 1.00 97.94 303 ARG A CA 1
ATOM 2301 C C . ARG A 1 303 ? -11.950 9.715 25.970 1.00 97.94 303 ARG A C 1
ATOM 2303 O O . ARG A 1 303 ? -12.319 9.865 24.812 1.00 97.94 303 ARG A O 1
ATOM 2310 N N . GLU A 1 304 ? -12.663 10.113 27.017 1.00 95.56 304 GLU A N 1
ATOM 2311 C CA . GLU A 1 304 ? -13.980 10.748 26.902 1.00 95.56 304 GLU A CA 1
ATOM 2312 C C . GLU A 1 304 ? -13.944 12.057 26.096 1.00 95.56 304 GLU A C 1
ATOM 2314 O O . GLU A 1 304 ? -14.899 12.373 25.402 1.00 95.56 304 GLU A O 1
ATOM 2319 N N . ASP A 1 305 ? -12.823 12.788 26.122 1.00 94.94 305 ASP A N 1
ATOM 2320 C CA . ASP A 1 305 ? -12.627 13.995 25.307 1.00 94.94 305 ASP A CA 1
ATOM 2321 C C . ASP A 1 305 ? -12.295 13.702 23.833 1.00 94.94 305 ASP A C 1
ATOM 2323 O O . ASP A 1 305 ? -12.143 14.633 23.042 1.00 94.94 305 ASP A O 1
ATOM 2327 N N . GLY A 1 306 ? -12.137 12.426 23.469 1.00 96.50 306 GLY A N 1
ATOM 2328 C CA . GLY A 1 306 ? -11.764 11.981 22.133 1.00 96.50 306 GLY A CA 1
ATOM 2329 C C . GLY A 1 306 ? -10.353 12.377 21.700 1.00 96.50 306 GLY A C 1
ATOM 2330 O O . GLY A 1 306 ? -9.976 12.057 20.588 1.00 96.50 306 GLY A O 1
ATOM 2331 N N . ARG A 1 307 ? -9.537 13.044 22.526 1.00 97.38 307 ARG A N 1
ATOM 2332 C CA . ARG A 1 307 ? -8.266 13.640 22.065 1.00 97.38 307 ARG A CA 1
ATOM 2333 C C . ARG A 1 307 ? -7.053 12.723 22.153 1.00 97.38 307 ARG A C 1
ATOM 2335 O O . ARG A 1 307 ? -6.027 13.004 21.539 1.00 97.38 307 ARG A O 1
ATOM 2342 N N . ALA A 1 308 ? -7.143 11.646 22.925 1.00 98.38 308 ALA A N 1
ATOM 2343 C CA . ALA A 1 308 ? -6.070 10.669 23.076 1.00 98.38 308 ALA A CA 1
ATOM 2344 C C . ALA A 1 308 ? -6.629 9.283 23.399 1.00 98.38 308 ALA A C 1
ATOM 2346 O O . ALA A 1 308 ? -7.765 9.148 23.852 1.00 98.38 308 ALA A O 1
ATOM 2347 N N . ASP A 1 309 ? -5.811 8.248 23.237 1.00 98.50 309 ASP A N 1
ATOM 2348 C CA . ASP A 1 309 ? -6.128 6.895 23.684 1.00 98.50 309 ASP A CA 1
ATOM 2349 C C . ASP A 1 309 ? -6.321 6.822 25.213 1.00 98.50 309 ASP A C 1
ATOM 2351 O O . ASP A 1 309 ? -5.695 7.540 26.009 1.00 98.50 309 ASP A O 1
ATOM 2355 N N . SER A 1 310 ? -7.220 5.934 25.640 1.00 98.31 310 SER A N 1
ATOM 2356 C CA . SER A 1 310 ? -7.559 5.749 27.056 1.00 98.31 310 SER A CA 1
ATOM 2357 C C . SER A 1 310 ? -6.499 4.992 27.863 1.00 98.31 310 SER A C 1
ATOM 2359 O O . SER A 1 310 ? -6.585 4.965 29.090 1.00 98.31 310 SER A O 1
ATOM 2361 N N . GLY A 1 311 ? -5.528 4.347 27.213 1.00 97.19 311 GLY A N 1
ATOM 2362 C CA . GLY A 1 311 ? -4.562 3.443 27.839 1.00 97.19 311 GLY A CA 1
ATOM 2363 C C . GLY A 1 311 ? -5.151 2.089 28.245 1.00 97.19 311 GLY A C 1
ATOM 2364 O O . GLY A 1 311 ? -4.457 1.281 28.863 1.00 97.19 311 GLY A O 1
ATOM 2365 N N . LYS A 1 312 ? -6.426 1.819 27.928 1.00 97.19 312 LYS A N 1
ATOM 2366 C CA . LYS A 1 312 ? -7.044 0.513 28.185 1.00 97.19 312 LYS A CA 1
ATOM 2367 C C . LYS A 1 312 ? -6.375 -0.573 27.326 1.00 97.19 312 LYS A C 1
ATOM 2369 O O . LYS A 1 312 ? -5.911 -0.278 26.226 1.00 97.19 312 LYS A O 1
ATOM 2374 N N . PRO A 1 313 ? -6.343 -1.835 27.794 1.00 95.88 313 PRO A N 1
ATOM 2375 C CA . PRO A 1 313 ? -5.714 -2.919 27.046 1.00 95.88 313 PRO A CA 1
ATOM 2376 C C . PRO A 1 313 ? -6.299 -3.095 25.640 1.00 95.88 313 PRO A C 1
ATOM 2378 O O . PRO A 1 313 ? -7.519 -3.123 25.474 1.00 95.88 313 PRO A O 1
ATOM 2381 N N . THR A 1 314 ? -5.424 -3.300 24.654 1.00 97.00 314 THR A N 1
ATOM 2382 C CA . THR A 1 314 ? -5.812 -3.620 23.275 1.00 97.00 314 THR A CA 1
ATOM 2383 C C . THR A 1 314 ? -6.652 -4.889 23.208 1.00 97.00 314 THR A C 1
ATOM 2385 O O . THR A 1 314 ? -6.224 -5.971 23.631 1.00 97.00 314 THR A O 1
ATOM 2388 N N . ARG A 1 315 ? -7.832 -4.787 22.595 1.00 96.75 315 ARG A N 1
ATOM 2389 C CA . ARG A 1 315 ? -8.703 -5.927 22.312 1.00 96.75 315 ARG A CA 1
ATOM 2390 C C . ARG A 1 315 ? -8.365 -6.499 20.938 1.00 96.75 315 ARG A C 1
ATOM 2392 O O . ARG A 1 315 ? -8.386 -5.801 19.933 1.00 96.75 315 ARG A O 1
ATOM 2399 N N . LYS A 1 316 ? -8.071 -7.797 20.870 1.00 95.81 316 LYS A N 1
ATOM 2400 C CA . LYS A 1 316 ? -7.805 -8.491 19.598 1.00 95.81 316 LYS A CA 1
ATOM 2401 C C . LYS A 1 316 ? -9.131 -8.867 18.940 1.00 95.81 316 LYS A C 1
ATOM 2403 O O . LYS A 1 316 ? -9.919 -9.592 19.551 1.00 95.81 316 LYS A O 1
ATOM 2408 N N . VAL A 1 317 ? -9.355 -8.393 17.717 1.00 97.00 317 VAL A N 1
ATOM 2409 C CA . VAL A 1 317 ? -10.576 -8.668 16.946 1.00 97.00 317 VAL A CA 1
ATOM 2410 C C . VAL A 1 317 ? -10.353 -9.873 16.039 1.00 97.00 317 VAL A C 1
ATOM 2412 O O . VAL A 1 317 ? -11.009 -10.898 16.207 1.00 97.00 317 VAL A O 1
ATOM 2415 N N . LEU A 1 318 ? -9.370 -9.784 15.143 1.00 95.00 318 LEU A N 1
ATOM 2416 C CA . LEU A 1 318 ? -9.042 -10.822 14.166 1.00 95.00 318 LEU A CA 1
ATOM 2417 C C . LEU A 1 318 ? -7.526 -11.002 14.078 1.00 95.00 318 LEU A C 1
ATOM 2419 O O . LEU A 1 318 ? -6.781 -10.031 14.191 1.00 95.00 318 LEU A O 1
ATOM 2423 N N . ARG A 1 319 ? -7.063 -12.242 13.887 1.00 92.88 319 ARG A N 1
ATOM 2424 C CA . ARG A 1 319 ? -5.646 -12.570 13.685 1.00 92.88 319 ARG A CA 1
ATOM 2425 C C . ARG A 1 319 ? -5.482 -13.688 12.673 1.00 92.88 319 ARG A C 1
ATOM 2427 O O . ARG A 1 319 ? -6.224 -14.664 12.721 1.00 92.88 319 ARG A O 1
ATOM 2434 N N . TRP A 1 320 ? -4.461 -13.574 11.838 1.00 90.31 320 TRP A N 1
ATOM 2435 C CA . TRP A 1 320 ? -4.078 -14.609 10.883 1.00 90.31 320 TRP A CA 1
ATOM 2436 C C . TRP A 1 320 ? -2.564 -14.619 10.687 1.00 90.31 320 TRP A C 1
ATOM 2438 O O . TRP A 1 320 ? -1.862 -13.682 11.077 1.00 90.31 320 TRP A O 1
ATOM 2448 N N . LYS A 1 321 ? -2.049 -15.725 10.154 1.00 87.88 321 LYS A N 1
ATOM 2449 C CA . LYS A 1 321 ? -0.626 -15.869 9.835 1.00 87.88 321 LYS A CA 1
ATOM 2450 C C . LYS A 1 321 ? -0.361 -15.281 8.458 1.00 87.88 321 LYS A C 1
ATOM 2452 O O . LYS A 1 321 ? -1.242 -15.313 7.611 1.00 87.88 321 LYS A O 1
ATOM 2457 N N . ILE A 1 322 ? 0.852 -14.784 8.260 1.00 83.69 322 ILE A N 1
ATOM 2458 C CA . ILE A 1 322 ? 1.328 -14.349 6.948 1.00 83.69 322 ILE A CA 1
ATOM 2459 C C . ILE A 1 322 ? 2.643 -15.035 6.634 1.00 83.69 322 ILE A C 1
ATOM 2461 O O . ILE A 1 322 ? 3.484 -15.233 7.518 1.00 83.69 322 ILE A O 1
ATOM 2465 N N . ASP A 1 323 ? 2.813 -15.346 5.356 1.00 77.31 323 ASP A N 1
ATOM 2466 C CA . ASP A 1 323 ? 4.005 -16.034 4.889 1.00 77.31 323 ASP A CA 1
ATOM 2467 C C . ASP A 1 323 ? 5.027 -15.028 4.362 1.00 77.31 323 ASP A C 1
ATOM 2469 O O . ASP A 1 323 ? 6.210 -15.169 4.662 1.00 77.31 323 ASP A O 1
ATOM 2473 N N . THR A 1 324 ? 4.609 -13.979 3.641 1.00 76.06 324 THR A N 1
ATOM 2474 C CA . THR A 1 324 ? 5.523 -13.010 3.004 1.00 76.06 324 THR A CA 1
ATOM 2475 C C . THR A 1 324 ? 5.673 -11.682 3.763 1.00 76.06 324 THR A C 1
ATOM 2477 O O . THR A 1 324 ? 5.216 -11.553 4.896 1.00 76.06 324 THR A O 1
ATOM 2480 N N . PHE A 1 325 ? 6.405 -10.730 3.171 1.00 74.69 325 PHE A N 1
ATOM 2481 C CA . PHE A 1 325 ? 6.630 -9.372 3.690 1.00 74.69 325 PHE A CA 1
ATOM 2482 C C . PHE A 1 325 ? 5.744 -8.314 3.013 1.00 74.69 325 PHE A C 1
ATOM 2484 O O . PHE A 1 325 ? 5.833 -7.142 3.369 1.00 74.69 325 PHE A O 1
ATOM 2491 N N . TYR A 1 326 ? 4.963 -8.692 1.998 1.00 77.75 326 TYR A N 1
ATOM 2492 C CA . TYR A 1 326 ? 4.276 -7.739 1.132 1.00 77.75 326 TYR A CA 1
ATOM 2493 C C . TYR A 1 326 ? 2.838 -8.176 0.841 1.00 77.75 326 TYR A C 1
ATOM 2495 O O . TYR A 1 326 ? 2.448 -9.312 1.100 1.00 77.75 326 TYR A O 1
ATOM 2503 N N . HIS A 1 327 ? 2.060 -7.247 0.279 1.00 87.19 327 HIS A N 1
ATOM 2504 C CA . HIS A 1 327 ? 0.683 -7.461 -0.179 1.00 87.19 327 HIS A CA 1
ATOM 2505 C C . HIS A 1 327 ? -0.289 -7.873 0.935 1.00 87.19 327 HIS A C 1
ATOM 2507 O O . HIS A 1 327 ? -1.186 -8.683 0.735 1.00 87.19 327 HIS A O 1
ATOM 2513 N N . HIS A 1 328 ? -0.142 -7.311 2.133 1.00 87.56 328 HIS A N 1
ATOM 2514 C CA . HIS A 1 328 ? -1.027 -7.634 3.257 1.00 87.56 328 HIS A CA 1
ATOM 2515 C C . HIS A 1 328 ? -2.383 -6.912 3.204 1.00 87.56 328 HIS A C 1
ATOM 2517 O O . HIS A 1 328 ? -3.264 -7.215 4.003 1.00 87.56 328 HIS A O 1
ATOM 2523 N N . GLY A 1 329 ? -2.575 -5.984 2.262 1.00 90.19 329 GLY A N 1
ATOM 2524 C CA . GLY A 1 329 ? -3.730 -5.090 2.250 1.00 90.19 329 GLY A CA 1
ATOM 2525 C C . GLY A 1 329 ? -3.557 -3.983 3.286 1.00 90.19 329 GLY A C 1
ATOM 2526 O O . GLY A 1 329 ? -2.473 -3.409 3.392 1.00 90.19 329 GLY A O 1
ATOM 2527 N N . GLY A 1 330 ? -4.611 -3.686 4.042 1.00 88.50 330 GLY A N 1
ATOM 2528 C CA . GLY A 1 330 ? -4.591 -2.619 5.051 1.00 88.50 330 GLY A CA 1
ATOM 2529 C C . GLY A 1 330 ? -5.822 -1.723 5.036 1.00 88.50 330 GLY A C 1
ATOM 2530 O O . GLY A 1 330 ? -5.962 -0.882 5.913 1.00 88.50 330 GLY A O 1
ATOM 2531 N N . GLY A 1 331 ? -6.728 -1.900 4.071 1.00 93.19 331 GLY A N 1
ATOM 2532 C CA . GLY A 1 331 ? -7.993 -1.175 4.067 1.00 93.19 331 GLY A CA 1
ATOM 2533 C C . GLY A 1 331 ? -8.847 -1.590 5.263 1.00 93.19 331 GLY A C 1
ATOM 2534 O O . GLY A 1 331 ? -9.179 -2.765 5.397 1.00 93.19 331 GLY A O 1
ATOM 2535 N N . LEU A 1 332 ? -9.201 -0.632 6.114 1.00 97.25 332 LEU A N 1
ATOM 2536 C CA . LEU A 1 332 ? -10.207 -0.781 7.159 1.00 97.25 332 LEU A CA 1
ATOM 2537 C C . LEU A 1 332 ? -11.221 0.338 6.986 1.00 97.25 332 LEU A C 1
ATOM 2539 O O . LEU A 1 332 ? -10.830 1.500 6.972 1.00 97.25 332 LEU A O 1
ATOM 2543 N N . GLU A 1 333 ? -12.497 -0.008 6.869 1.00 97.38 333 GLU A N 1
ATOM 2544 C CA . GLU A 1 333 ? -13.560 0.983 6.701 1.00 97.38 333 GLU A CA 1
ATOM 2545 C C . GLU A 1 333 ? -14.877 0.456 7.265 1.00 97.38 333 GLU A C 1
ATOM 2547 O O . GLU A 1 333 ? -15.151 -0.745 7.187 1.00 97.38 333 GLU A O 1
ATOM 2552 N N . PHE A 1 334 ? -15.702 1.340 7.823 1.00 98.44 334 PHE A N 1
ATOM 2553 C CA . PHE A 1 334 ? -17.065 0.970 8.190 1.00 98.44 334 PHE A CA 1
ATOM 2554 C C . PHE A 1 334 ? -18.009 1.226 7.021 1.00 98.44 334 PHE A C 1
ATOM 2556 O O . PHE A 1 334 ? -18.064 2.321 6.465 1.00 98.44 334 PHE A O 1
ATOM 2563 N N . GLY A 1 335 ? -18.782 0.207 6.656 1.00 97.38 335 GLY A N 1
ATOM 2564 C CA . GLY A 1 335 ? -19.835 0.374 5.666 1.00 97.38 335 GLY A CA 1
ATOM 2565 C C . GLY A 1 335 ? -21.024 1.161 6.227 1.00 97.38 335 GLY A C 1
ATOM 2566 O O . GLY A 1 335 ? -21.197 1.266 7.445 1.00 97.38 335 GLY A O 1
ATOM 2567 N N . PRO A 1 336 ? -21.911 1.667 5.353 1.00 96.31 336 PRO A N 1
ATOM 2568 C CA . PRO A 1 336 ? -23.160 2.308 5.775 1.00 96.31 336 PRO A CA 1
ATOM 2569 C C . PRO A 1 336 ? -24.121 1.343 6.494 1.00 96.31 336 PRO A C 1
ATOM 2571 O O . PRO A 1 336 ? -25.084 1.776 7.118 1.00 96.31 336 PRO A O 1
ATOM 2574 N N . ASP A 1 337 ? -23.865 0.038 6.404 1.00 96.75 337 ASP A N 1
ATOM 2575 C CA . ASP A 1 337 ? -24.547 -1.030 7.135 1.00 96.75 337 ASP A CA 1
ATOM 2576 C C . ASP A 1 337 ? -24.027 -1.217 8.575 1.00 96.75 337 ASP A C 1
ATOM 2578 O O . ASP A 1 337 ? -24.582 -2.023 9.318 1.00 96.75 337 ASP A O 1
ATOM 2582 N N . GLY A 1 338 ? -22.997 -0.467 8.982 1.00 97.25 338 GLY A N 1
ATOM 2583 C CA . GLY A 1 338 ? -22.428 -0.491 10.331 1.00 97.25 338 GLY A CA 1
ATOM 2584 C C . GLY A 1 338 ? -21.393 -1.593 10.567 1.00 97.25 338 GLY A C 1
ATOM 2585 O O . GLY A 1 338 ? -20.866 -1.702 11.673 1.00 97.25 338 GLY A O 1
ATOM 2586 N N . TYR A 1 339 ? -21.061 -2.395 9.553 1.00 98.56 339 TYR A N 1
ATOM 2587 C CA . TYR A 1 339 ? -20.068 -3.461 9.682 1.00 98.56 339 TYR A CA 1
ATOM 2588 C C . TYR A 1 339 ? -18.663 -2.991 9.311 1.00 98.56 339 TYR A C 1
ATOM 2590 O O . TYR A 1 339 ? -18.487 -2.092 8.488 1.00 98.56 339 TYR A O 1
ATOM 2598 N N . LEU A 1 340 ? -17.654 -3.635 9.903 1.00 98.62 340 LEU A N 1
ATOM 2599 C CA . LEU A 1 340 ? -16.254 -3.374 9.587 1.00 98.62 340 LEU A CA 1
ATOM 2600 C C . LEU A 1 340 ? -15.837 -4.208 8.371 1.00 98.62 340 LEU A C 1
ATOM 2602 O O . LEU A 1 340 ? -15.882 -5.444 8.410 1.00 98.62 340 LEU A O 1
ATOM 2606 N N . TYR A 1 341 ? -15.395 -3.525 7.320 1.00 98.44 341 TYR A N 1
ATOM 2607 C CA . TYR A 1 341 ? -14.809 -4.110 6.123 1.00 98.44 341 TYR A CA 1
ATOM 2608 C C . TYR A 1 341 ? -13.286 -4.122 6.237 1.00 98.44 341 TYR A C 1
ATOM 2610 O O . TYR A 1 341 ? -12.674 -3.143 6.667 1.00 98.44 341 TYR A O 1
ATOM 2618 N N . ILE A 1 342 ? -12.675 -5.243 5.853 1.00 97.88 342 ILE A N 1
ATOM 2619 C CA . ILE A 1 342 ? -11.229 -5.464 5.935 1.00 97.88 342 ILE A CA 1
ATOM 2620 C C . ILE A 1 342 ? -10.736 -5.886 4.552 1.00 97.88 342 ILE A C 1
ATOM 2622 O O . ILE A 1 342 ? -11.018 -6.995 4.093 1.00 97.88 342 ILE A O 1
ATOM 2626 N N . GLY A 1 343 ? -10.017 -4.988 3.885 1.00 95.25 343 GLY A N 1
ATOM 2627 C CA . GLY A 1 343 ? -9.401 -5.223 2.583 1.00 95.25 343 GLY A CA 1
ATOM 2628 C C . GLY A 1 343 ? -8.078 -5.967 2.730 1.00 95.25 343 GLY A C 1
ATOM 2629 O O . GLY A 1 343 ? -7.084 -5.399 3.198 1.00 95.25 343 GLY A O 1
ATOM 2630 N N . MET A 1 344 ? -8.068 -7.226 2.301 1.00 92.31 344 MET A N 1
ATOM 2631 C CA . MET A 1 344 ? -6.915 -8.116 2.366 1.00 92.31 344 MET A CA 1
ATOM 2632 C C . MET A 1 344 ? -6.223 -8.171 1.006 1.00 92.31 344 MET A C 1
ATOM 2634 O O . MET A 1 344 ? -6.869 -8.358 -0.023 1.00 92.31 344 MET A O 1
ATOM 2638 N N . GLY A 1 345 ? -4.898 -8.046 0.991 1.00 90.94 345 GLY A N 1
ATOM 2639 C CA . GLY A 1 345 ? -4.125 -8.378 -0.207 1.00 90.94 345 GLY A CA 1
ATOM 2640 C C . GLY A 1 345 ? -3.890 -9.888 -0.319 1.00 90.94 345 GLY A C 1
ATOM 2641 O O . GLY A 1 345 ? -4.188 -10.638 0.612 1.00 90.94 345 GLY A O 1
ATOM 2642 N N . ASP A 1 346 ? -3.348 -10.337 -1.451 1.00 89.00 346 ASP A N 1
ATOM 2643 C CA . ASP A 1 346 ? -3.031 -11.753 -1.730 1.00 89.00 346 ASP A CA 1
ATOM 2644 C C . ASP A 1 346 ? -1.926 -12.338 -0.822 1.00 89.00 346 ASP A C 1
ATOM 2646 O O . ASP A 1 346 ? -1.665 -13.540 -0.827 1.00 89.00 346 ASP A O 1
ATOM 2650 N N . GLY A 1 347 ? -1.277 -11.498 -0.010 1.00 84.06 347 GLY A N 1
ATOM 2651 C CA . GLY A 1 347 ? -0.208 -11.897 0.895 1.00 84.06 347 GLY A CA 1
ATOM 2652 C C . GLY A 1 347 ? 1.090 -12.278 0.189 1.00 84.06 347 GLY A C 1
ATOM 2653 O O . GLY A 1 347 ? 2.002 -12.739 0.877 1.00 84.06 347 GLY A O 1
ATOM 2654 N N . GLY A 1 348 ? 1.193 -12.076 -1.127 1.00 80.81 348 GLY A N 1
ATOM 2655 C CA . GLY A 1 348 ? 2.366 -12.287 -1.963 1.00 80.81 348 GLY A CA 1
ATOM 2656 C C . GLY A 1 348 ? 2.851 -13.745 -2.076 1.00 80.81 348 GLY A C 1
ATOM 2657 O O . GLY A 1 348 ? 2.385 -14.645 -1.362 1.00 80.81 348 GLY A O 1
ATOM 2658 N N . PRO A 1 349 ? 3.901 -13.983 -2.890 1.00 78.06 349 PRO A N 1
ATOM 2659 C CA . PRO A 1 349 ? 4.641 -12.998 -3.694 1.00 78.06 349 PRO A CA 1
ATOM 2660 C C . PRO A 1 349 ? 3.866 -12.510 -4.931 1.00 78.06 349 PRO A C 1
ATOM 2662 O O . PRO A 1 349 ? 2.734 -12.923 -5.154 1.00 78.06 349 PRO A O 1
ATOM 2665 N N . GLN A 1 350 ? 4.462 -11.589 -5.697 1.00 77.00 350 GLN A N 1
ATOM 2666 C CA . GLN A 1 350 ? 3.871 -10.998 -6.904 1.00 77.00 350 GLN A CA 1
ATOM 2667 C C . GLN A 1 350 ? 3.233 -12.070 -7.807 1.00 77.00 350 GLN A C 1
ATOM 2669 O O . GLN A 1 350 ? 3.858 -13.100 -8.044 1.00 77.00 350 GLN A O 1
ATOM 2674 N N . GLU A 1 351 ? 2.024 -11.787 -8.309 1.00 75.94 351 GLU A N 1
ATOM 2675 C CA . GLU A 1 351 ? 1.190 -12.693 -9.130 1.00 75.94 351 GLU A CA 1
ATOM 2676 C C . GLU A 1 351 ? 0.593 -13.904 -8.393 1.00 75.94 351 GLU A C 1
ATOM 2678 O O . GLU A 1 351 ? 0.049 -14.789 -9.046 1.00 75.94 351 GLU A O 1
ATOM 2683 N N . ASP A 1 352 ? 0.656 -13.939 -7.058 1.00 83.75 352 ASP A N 1
ATOM 2684 C CA . ASP A 1 352 ? 0.071 -14.994 -6.218 1.00 83.75 352 ASP A CA 1
ATOM 2685 C C . ASP A 1 352 ? 0.341 -16.424 -6.745 1.00 83.75 352 ASP A C 1
ATOM 2687 O O . ASP A 1 352 ? -0.580 -17.193 -7.032 1.00 83.75 352 ASP A O 1
ATOM 2691 N N . PRO A 1 353 ? 1.618 -16.827 -6.894 1.00 81.12 353 PRO A N 1
ATOM 2692 C CA . PRO A 1 353 ? 1.974 -18.103 -7.520 1.00 81.12 353 PRO A CA 1
ATOM 2693 C C . PRO A 1 353 ? 1.507 -19.333 -6.729 1.00 81.12 353 PRO A C 1
ATOM 2695 O O . PRO A 1 353 ? 1.557 -20.450 -7.240 1.00 81.12 353 PRO A O 1
ATOM 2698 N N . GLU A 1 354 ? 1.090 -19.142 -5.477 1.00 82.38 354 GLU A N 1
ATOM 2699 C CA . GLU A 1 354 ? 0.550 -20.189 -4.609 1.00 82.38 354 GLU A CA 1
ATOM 2700 C C . GLU A 1 354 ? -0.988 -20.204 -4.595 1.00 82.38 354 GLU A C 1
ATOM 2702 O O . GLU A 1 354 ? -1.572 -21.076 -3.955 1.00 82.38 354 GLU A O 1
ATOM 2707 N N . GLY A 1 355 ? -1.643 -19.284 -5.314 1.00 87.00 355 GLY A N 1
ATOM 2708 C CA . GLY A 1 355 ? -3.097 -19.221 -5.451 1.00 87.00 355 GLY A CA 1
ATOM 2709 C C . GLY A 1 355 ? -3.832 -18.912 -4.146 1.00 87.00 355 GLY A C 1
ATOM 2710 O O . GLY A 1 355 ? -4.969 -19.354 -3.974 1.00 87.00 355 GLY A O 1
ATOM 2711 N N . LYS A 1 356 ? -3.202 -18.180 -3.219 1.00 86.56 356 LYS A N 1
ATOM 2712 C CA . LYS A 1 356 ? -3.760 -17.853 -1.896 1.00 86.56 356 LYS A CA 1
ATOM 2713 C C . LYS A 1 356 ? -5.054 -17.057 -2.006 1.00 86.56 356 LYS A C 1
ATOM 2715 O O . LYS A 1 356 ? -5.967 -17.300 -1.228 1.00 86.56 356 LYS A O 1
ATOM 2720 N N . ALA A 1 357 ? -5.154 -16.160 -2.985 1.00 88.94 357 ALA A N 1
ATOM 2721 C CA . ALA A 1 357 ? -6.342 -15.351 -3.237 1.00 88.94 357 ALA A CA 1
ATOM 2722 C C . ALA A 1 357 ? -7.513 -16.151 -3.835 1.00 88.94 357 ALA A C 1
ATOM 2724 O O . ALA A 1 357 ? -8.619 -15.627 -3.940 1.00 88.94 357 ALA A O 1
ATOM 2725 N N . GLN A 1 358 ? -7.280 -17.387 -4.287 1.00 88.44 358 GLN A N 1
ATOM 2726 C CA . GLN A 1 358 ? -8.321 -18.293 -4.791 1.00 88.44 358 GLN A CA 1
ATOM 2727 C C . GLN A 1 358 ? -8.660 -19.410 -3.790 1.00 88.44 358 GLN A C 1
ATOM 2729 O O . GLN A 1 358 ? -9.585 -20.187 -4.027 1.00 88.44 358 GLN A O 1
ATOM 2734 N N . ASP A 1 359 ? -7.932 -19.497 -2.675 1.00 85.88 359 ASP A N 1
ATOM 2735 C CA . ASP A 1 359 ? -8.177 -20.460 -1.606 1.00 85.88 359 ASP A CA 1
ATOM 2736 C C . ASP A 1 359 ? -9.213 -19.903 -0.617 1.00 85.88 359 ASP A C 1
ATOM 2738 O O . ASP A 1 359 ? -8.910 -19.059 0.225 1.00 85.88 359 ASP A O 1
ATOM 2742 N N . LEU A 1 360 ? -10.447 -20.413 -0.688 1.00 85.19 360 LEU A N 1
ATOM 2743 C CA . LEU A 1 360 ? -11.543 -19.999 0.199 1.00 85.19 360 LEU A CA 1
ATOM 2744 C C . LEU A 1 360 ? -11.303 -20.347 1.680 1.00 85.19 360 LEU A C 1
ATOM 2746 O O . LEU A 1 360 ? -12.040 -19.866 2.540 1.00 85.19 360 LEU A O 1
ATOM 2750 N N . GLY A 1 361 ? -10.305 -21.177 2.005 1.00 84.25 361 GLY A N 1
ATOM 2751 C CA . GLY A 1 361 ? -9.879 -21.457 3.380 1.00 84.25 361 GLY A CA 1
ATOM 2752 C C . GLY A 1 361 ? -8.972 -20.377 3.983 1.00 84.25 361 GLY A C 1
ATOM 2753 O O . GLY A 1 361 ? -8.589 -20.476 5.155 1.00 84.25 361 GLY A O 1
ATOM 2754 N N . ARG A 1 362 ? -8.614 -19.354 3.199 1.00 85.31 362 ARG A N 1
ATOM 2755 C CA . ARG A 1 362 ? -7.701 -18.267 3.564 1.00 85.31 362 ARG A CA 1
ATOM 2756 C C . ARG A 1 362 ? -8.407 -16.911 3.532 1.00 85.31 362 ARG A C 1
ATOM 2758 O O . ARG A 1 362 ? -9.487 -16.760 2.974 1.00 85.31 362 ARG A O 1
ATOM 2765 N N . PHE A 1 363 ? -7.811 -15.917 4.193 1.00 89.25 363 PHE A N 1
ATOM 2766 C CA . PHE A 1 363 ? -8.335 -14.543 4.176 1.00 89.25 363 PHE A CA 1
ATOM 2767 C C . PHE A 1 363 ? -7.662 -13.678 3.112 1.00 89.25 363 PHE A C 1
ATOM 2769 O O . PHE A 1 363 ? -8.177 -12.620 2.758 1.00 89.25 363 PHE A O 1
ATOM 2776 N N . GLU A 1 364 ? -6.485 -14.080 2.645 1.00 90.00 364 GLU A N 1
ATOM 2777 C CA . GLU A 1 364 ? -5.738 -13.390 1.605 1.00 90.00 364 GLU A CA 1
ATOM 2778 C C . GLU A 1 364 ? -6.576 -13.223 0.323 1.00 90.00 364 GLU A C 1
ATOM 2780 O O . GLU A 1 364 ? -7.401 -14.063 -0.023 1.00 90.00 364 GLU A O 1
ATOM 2785 N N . GLY A 1 365 ? -6.414 -12.086 -0.356 1.00 91.19 365 GLY A N 1
ATOM 2786 C CA . GLY A 1 365 ? -7.140 -11.748 -1.586 1.00 91.19 365 GLY A CA 1
ATOM 2787 C C . GLY A 1 365 ? -8.639 -11.475 -1.416 1.00 91.19 365 GLY A C 1
ATOM 2788 O O . GLY A 1 365 ? -9.356 -11.410 -2.411 1.00 91.19 365 GLY A O 1
ATOM 2789 N N . SER A 1 366 ? -9.123 -11.318 -0.180 1.00 92.00 366 SER A N 1
ATOM 2790 C CA . SER A 1 366 ? -10.551 -11.177 0.129 1.00 92.00 366 SER A CA 1
ATOM 2791 C C . SER A 1 366 ? -10.937 -9.790 0.658 1.00 92.00 366 SER A C 1
ATOM 2793 O O . SER A 1 366 ? -10.129 -9.052 1.221 1.00 92.00 366 SER A O 1
ATOM 2795 N N . LEU A 1 367 ? -12.225 -9.458 0.551 1.00 94.75 367 LEU A N 1
ATOM 2796 C CA . LEU A 1 367 ? -12.847 -8.367 1.303 1.00 94.75 367 LEU A CA 1
ATOM 2797 C C . LEU A 1 367 ? -13.678 -8.975 2.436 1.00 94.75 367 LEU A C 1
ATOM 2799 O O . LEU A 1 367 ? -14.762 -9.510 2.200 1.00 94.75 367 LEU A O 1
ATOM 2803 N N . LEU A 1 368 ? -13.162 -8.929 3.664 1.00 95.75 368 LEU A N 1
ATOM 2804 C CA . LEU A 1 368 ? -13.883 -9.455 4.825 1.00 95.75 368 LEU A CA 1
ATOM 2805 C C . LEU A 1 368 ? -14.907 -8.429 5.312 1.00 95.75 368 LEU A C 1
ATOM 2807 O O . LEU A 1 368 ? -14.662 -7.228 5.228 1.00 95.75 368 LEU A O 1
ATOM 2811 N N . ARG A 1 369 ? -16.018 -8.904 5.879 1.00 97.50 369 ARG A N 1
ATOM 2812 C CA . ARG A 1 369 ? -17.080 -8.079 6.473 1.00 97.50 369 ARG A CA 1
ATOM 2813 C C . ARG A 1 369 ? -17.522 -8.698 7.795 1.00 97.50 369 ARG A C 1
ATOM 2815 O O . ARG A 1 369 ? -18.025 -9.824 7.798 1.00 97.50 369 ARG A O 1
ATOM 2822 N N . ILE A 1 370 ? -17.302 -7.997 8.906 1.00 97.62 370 ILE A N 1
ATOM 2823 C CA . ILE A 1 370 ? -17.553 -8.512 10.262 1.00 97.62 370 ILE A CA 1
ATOM 2824 C C . ILE A 1 370 ? -18.351 -7.529 11.123 1.00 97.62 370 ILE A C 1
ATOM 2826 O O . ILE A 1 370 ? -18.243 -6.312 10.981 1.00 97.62 370 ILE A O 1
ATOM 2830 N N . ASP A 1 371 ? -19.116 -8.075 12.065 1.00 98.00 371 ASP A N 1
ATOM 2831 C CA . ASP A 1 371 ? -19.853 -7.320 13.075 1.00 98.00 371 ASP A CA 1
ATOM 2832 C C . ASP A 1 371 ? -19.030 -7.224 14.360 1.00 98.00 371 ASP A C 1
ATOM 2834 O O . ASP A 1 371 ? -18.871 -8.203 15.089 1.00 98.00 371 ASP A O 1
ATOM 2838 N N . VAL A 1 372 ? -18.487 -6.040 14.631 1.00 98.19 372 VAL A N 1
ATOM 2839 C CA . VAL A 1 372 ? -17.637 -5.781 15.804 1.00 98.19 372 VAL A CA 1
ATOM 2840 C C . VAL A 1 372 ? -18.423 -5.363 17.050 1.00 98.19 372 VAL A C 1
ATOM 2842 O O . VAL A 1 372 ? -17.814 -5.190 18.111 1.00 98.19 372 VAL A O 1
ATOM 2845 N N . ASP A 1 373 ? -19.745 -5.220 16.951 1.00 97.81 373 ASP A N 1
ATOM 2846 C CA . ASP A 1 373 ? -20.634 -4.862 18.065 1.00 97.81 373 ASP A CA 1
ATOM 2847 C C . ASP A 1 373 ? -21.161 -6.088 18.803 1.00 97.81 373 ASP A C 1
ATOM 2849 O O . ASP A 1 373 ? -21.585 -6.005 19.960 1.00 97.81 373 ASP A O 1
ATOM 2853 N N . ARG A 1 374 ? -21.087 -7.255 18.162 1.00 96.25 374 ARG A N 1
ATOM 2854 C CA . ARG A 1 374 ? -21.479 -8.536 18.747 1.00 96.25 374 ARG A CA 1
ATOM 2855 C C . ARG A 1 374 ? -20.302 -9.49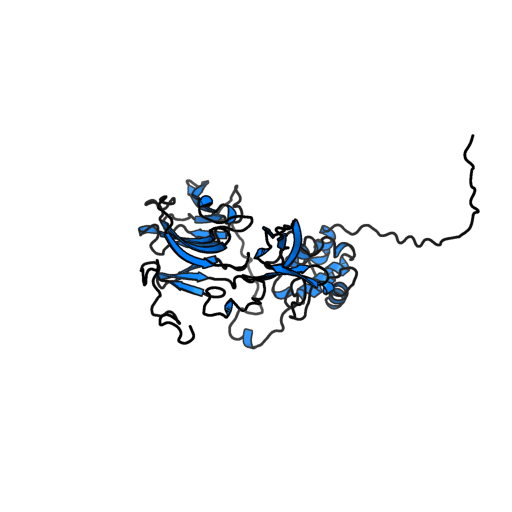6 18.846 1.00 96.25 374 ARG A C 1
ATOM 2857 O O . ARG A 1 374 ? -19.298 -9.377 18.157 1.00 96.25 374 ARG A O 1
ATOM 2864 N N . GLN A 1 375 ? -20.424 -10.463 19.747 1.00 94.19 375 GLN A N 1
ATOM 2865 C CA . GLN A 1 375 ? -19.463 -11.552 19.918 1.00 94.19 375 GLN A CA 1
ATOM 2866 C C . GLN A 1 375 ? -20.179 -12.874 19.693 1.00 94.19 375 GLN A C 1
ATOM 2868 O O . GLN A 1 375 ? -21.275 -13.079 20.216 1.00 94.19 375 GLN A O 1
ATOM 2873 N N . GLU A 1 376 ? -19.561 -13.776 18.937 1.00 93.06 376 GLU A N 1
ATOM 2874 C CA . GLU A 1 376 ? -20.188 -15.035 18.549 1.00 93.06 376 GLU A CA 1
ATOM 2875 C C . GLU A 1 376 ? -19.168 -16.175 18.476 1.00 93.06 376 GLU A C 1
ATOM 2877 O O . GLU A 1 376 ? -18.056 -16.016 17.973 1.00 93.06 376 GLU A O 1
ATOM 2882 N N . GLY A 1 377 ? -19.537 -17.355 18.988 1.00 85.75 377 GLY A N 1
ATOM 2883 C CA . GLY A 1 377 ? -18.708 -18.561 18.869 1.00 85.75 377 GLY A CA 1
ATOM 2884 C C . GLY A 1 377 ? -17.299 -18.422 19.461 1.00 85.75 377 GLY A C 1
ATOM 2885 O O . GLY A 1 377 ? -16.353 -18.993 18.928 1.00 85.75 377 GLY A O 1
ATOM 2886 N N . GLY A 1 378 ? -17.139 -17.620 20.521 1.00 89.44 378 GLY A N 1
ATOM 2887 C CA . GLY A 1 378 ? -15.840 -17.333 21.144 1.00 89.44 378 GLY A CA 1
ATOM 2888 C C . GLY A 1 378 ? -14.973 -16.312 20.395 1.00 89.44 378 GLY A C 1
ATOM 2889 O O . GLY A 1 378 ? -13.843 -16.059 20.813 1.00 89.44 378 GLY A O 1
ATOM 2890 N N . ARG A 1 379 ? -15.478 -15.714 19.310 1.00 92.69 379 ARG A N 1
ATOM 2891 C CA . ARG A 1 379 ? -14.816 -14.628 18.578 1.00 92.69 379 ARG A CA 1
ATOM 2892 C C . ARG A 1 379 ? -15.192 -13.272 19.167 1.00 92.69 379 ARG A C 1
ATOM 2894 O O . ARG A 1 379 ? -16.295 -13.068 19.666 1.00 92.69 379 ARG A O 1
ATOM 2901 N N . SER A 1 380 ? -14.284 -12.314 19.018 1.00 95.31 380 SER A N 1
ATOM 2902 C CA . SER A 1 380 ? -14.496 -10.900 19.354 1.00 95.31 380 SER A CA 1
ATOM 2903 C C . SER A 1 380 ? -15.413 -10.159 18.363 1.00 95.31 380 SER A C 1
ATOM 2905 O O . SER A 1 380 ? -15.551 -8.941 18.448 1.00 95.31 380 SER A O 1
ATOM 2907 N N . TYR A 1 381 ? -16.002 -10.862 17.408 1.00 96.56 381 TYR A N 1
ATOM 2908 C CA . TYR A 1 381 ? -16.898 -10.326 16.392 1.00 96.56 381 TYR A CA 1
ATOM 2909 C C . TYR A 1 381 ? -17.953 -11.391 16.061 1.00 96.56 381 TYR A C 1
ATOM 2911 O O . TYR A 1 381 ? -17.764 -12.570 16.383 1.00 96.56 381 TYR A O 1
ATOM 2919 N N . ALA A 1 382 ? -19.040 -10.990 15.413 1.00 96.62 382 ALA A N 1
ATOM 2920 C CA . ALA A 1 382 ? -20.017 -11.882 14.801 1.00 96.62 382 ALA A CA 1
ATOM 2921 C C . ALA A 1 382 ? -19.920 -11.836 13.269 1.00 96.62 382 ALA A C 1
ATOM 2923 O O . ALA A 1 382 ? -19.323 -10.920 12.691 1.00 96.62 382 ALA A O 1
ATOM 2924 N N . ILE A 1 383 ? -20.489 -12.842 12.605 1.00 95.38 383 ILE A N 1
ATOM 2925 C CA . ILE A 1 383 ? -20.574 -12.883 11.141 1.00 95.38 383 ILE A CA 1
ATOM 2926 C C . ILE A 1 383 ? -21.964 -12.366 10.739 1.00 95.38 383 ILE A C 1
ATOM 2928 O O . ILE A 1 383 ? -22.967 -12.927 11.187 1.00 95.38 383 ILE A O 1
ATOM 2932 N N . PRO A 1 384 ? -22.066 -11.303 9.920 1.00 96.00 384 PRO A N 1
ATOM 2933 C CA . PRO A 1 384 ? -23.352 -10.870 9.387 1.00 96.00 384 PRO A CA 1
ATOM 2934 C C . PRO A 1 384 ? -24.070 -12.007 8.649 1.00 96.00 384 PRO A C 1
ATOM 2936 O O . PRO A 1 384 ? -23.462 -12.726 7.857 1.00 96.00 384 PRO A O 1
ATOM 2939 N N . ALA A 1 385 ? -25.369 -12.179 8.905 1.00 93.69 385 ALA A N 1
ATOM 2940 C CA . ALA A 1 385 ? -26.142 -13.313 8.384 1.00 93.69 385 ALA A CA 1
ATOM 2941 C C . ALA A 1 385 ? -26.311 -13.295 6.853 1.00 93.69 385 ALA A C 1
ATOM 2943 O O . ALA A 1 385 ? -26.582 -14.327 6.247 1.00 93.69 385 ALA A O 1
ATOM 2944 N N . ASP A 1 386 ? -26.158 -12.122 6.244 1.00 94.56 386 ASP A N 1
ATOM 2945 C CA . ASP A 1 386 ? -26.195 -11.865 4.805 1.00 94.56 386 ASP A CA 1
ATOM 2946 C C . ASP A 1 386 ? -24.813 -11.979 4.134 1.00 94.56 386 ASP A C 1
ATOM 2948 O O . ASP A 1 386 ? -24.709 -11.769 2.926 1.00 94.56 386 ASP A O 1
ATOM 2952 N N . ASN A 1 387 ? -23.749 -12.334 4.871 1.00 94.69 387 ASN A N 1
ATOM 2953 C CA . ASN A 1 387 ? -22.475 -12.669 4.238 1.00 94.69 387 ASN A CA 1
ATOM 2954 C C . ASN A 1 387 ? -22.634 -13.912 3.340 1.00 94.69 387 ASN A C 1
ATOM 2956 O O . ASN A 1 387 ? -23.287 -14.881 3.740 1.00 94.69 387 ASN A O 1
ATOM 2960 N N . PRO A 1 388 ? -21.961 -13.955 2.174 1.00 90.44 388 PRO A N 1
ATOM 2961 C CA . PRO A 1 388 ? -22.136 -15.022 1.181 1.00 90.44 388 PRO A CA 1
ATOM 2962 C C . PRO A 1 388 ? -21.791 -16.427 1.702 1.00 90.44 388 PRO A C 1
ATOM 2964 O O . PRO A 1 388 ? -22.310 -17.411 1.184 1.00 90.44 388 PRO A O 1
ATOM 2967 N N . PHE A 1 389 ? -20.966 -16.520 2.751 1.00 85.94 389 PHE A N 1
ATOM 2968 C CA . PHE A 1 389 ? -20.516 -17.777 3.360 1.00 85.94 389 PHE A CA 1
ATOM 2969 C C . PHE A 1 389 ? -20.933 -17.923 4.837 1.00 85.94 389 PHE A C 1
ATOM 2971 O O . PHE A 1 389 ? -20.326 -18.689 5.584 1.00 85.94 389 PHE A O 1
ATOM 2978 N N . ALA A 1 390 ? -21.961 -17.193 5.295 1.00 84.12 390 ALA A N 1
ATOM 2979 C CA . ALA A 1 390 ? -22.372 -17.182 6.707 1.00 84.12 390 ALA A CA 1
ATOM 2980 C C . ALA A 1 390 ? -22.807 -18.561 7.249 1.00 84.12 390 ALA A C 1
ATOM 2982 O O . ALA A 1 390 ? -22.632 -18.841 8.433 1.00 84.12 390 ALA A O 1
ATOM 2983 N N . GLY A 1 391 ? -23.351 -19.433 6.391 1.00 73.38 391 GLY A N 1
ATOM 2984 C CA . GLY A 1 391 ? -23.783 -20.790 6.752 1.00 73.38 391 GLY A CA 1
ATOM 2985 C C . GLY A 1 391 ? -22.675 -21.851 6.768 1.00 73.38 391 GLY A C 1
ATOM 2986 O O . GLY A 1 391 ? -22.974 -23.012 7.039 1.00 73.38 391 GLY A O 1
ATOM 2987 N N . GLY A 1 392 ? -21.426 -21.467 6.473 1.00 66.38 392 GLY A N 1
ATOM 2988 C CA . GLY A 1 392 ? -20.372 -22.394 6.058 1.00 66.38 392 GLY A CA 1
ATOM 2989 C C . GLY A 1 392 ? -20.562 -22.823 4.599 1.00 66.38 392 GLY A C 1
ATOM 2990 O O . GLY A 1 392 ? -21.687 -23.015 4.137 1.00 66.38 392 GLY A O 1
ATOM 2991 N N . ASP A 1 393 ? -19.471 -22.935 3.848 1.00 51.53 393 ASP A N 1
ATOM 2992 C CA . ASP A 1 393 ? -19.508 -23.497 2.496 1.00 51.53 393 ASP A CA 1
ATOM 2993 C C . ASP A 1 393 ? -19.513 -25.038 2.593 1.00 51.53 393 ASP A C 1
ATOM 2995 O O . ASP A 1 393 ? -18.688 -25.582 3.328 1.00 51.53 393 ASP A O 1
ATOM 2999 N N . PRO A 1 394 ? -20.379 -25.780 1.875 1.00 43.50 394 PRO A N 1
ATOM 3000 C CA . PRO A 1 394 ? -20.244 -27.234 1.731 1.00 43.50 394 PRO A CA 1
ATOM 3001 C C . PRO A 1 394 ? -18.898 -27.711 1.139 1.00 43.50 394 PRO A C 1
ATOM 3003 O O . PRO A 1 394 ? -18.650 -28.918 1.146 1.00 43.50 394 PRO A O 1
ATOM 3006 N N . ALA A 1 395 ? -18.049 -26.814 0.623 1.00 45.06 395 ALA A N 1
ATOM 3007 C CA . ALA A 1 395 ? -16.689 -27.108 0.159 1.00 45.06 395 ALA A CA 1
ATOM 3008 C C . ALA A 1 395 ? -15.563 -26.885 1.203 1.00 45.06 395 ALA A C 1
ATOM 3010 O O . ALA A 1 395 ? -14.403 -27.123 0.860 1.00 45.06 395 ALA A O 1
ATOM 3011 N N . GLN A 1 396 ? -15.871 -26.447 2.434 1.00 42.72 396 GLN A N 1
ATOM 3012 C CA . GLN A 1 396 ? -14.897 -26.242 3.527 1.00 42.72 396 GLN A CA 1
ATOM 3013 C C . GLN A 1 396 ? -14.851 -27.385 4.548 1.00 42.72 396 GLN A C 1
ATOM 3015 O O . GLN A 1 396 ? -15.924 -27.915 4.918 1.00 42.72 396 GLN A O 1
#

Secondary structure (DSSP, 8-state):
-PPPPPPPPP-----------PPPPPHHHHHHHHSS---HHHHHHHHT-TTT-HHHH--SSS---SSSPP-TTHHHHS-HHHHHHHHH-TTTSPPTT-SEEEEEETTS-EEEEEEEEE-SSEEEEEETTTEEEEEETTTEEEEEE-SS-SS-TTGGGGS-HHHHHHHHHHHHT--PPP-HHHHSSS--SS-PPPSSPPP---SS--SS--SSEEEEEE-TTSTT-EEEEEGGGTEEEEEEEETTEEEEEEEEE-TTTS--SSS-SEEEEEE-TTHHHH-EEEEEEEEEETTEEEEEEEEEEB-TTSSSB--PPPEEEEEEE--SSS----EEEE-TTSPEEEE----SSTT-TT-GGG-TTS-TT-EEEEBSSS-BTTBSSB--TTSTTTT--TT-

pLDDT: mean 86.32, std 15.05, range [32.31, 98.75]

Sequence (396 aa):
MVPPKFTLPAGVLLLGIVSSLAAPPPDEEYRKAAMTGGDVKRGKAVFEDQRTACAQCHSVDGSATGIGPDLYAAGDKFARKDLIESILDPSASIMTGYATTIVETKKGERFQGILRSRSDEVIVLVNVGKVEHRIARSEVAREETGAGSLMPPGLHSQLTTGEFRDLIAYLESRKQPETKVAYEAGTPLDIPSIEKPVGFEPVFGMKEKFHKPVWFGEHPGIDGAFLIAEKSKGTISLLEKVNGEEVVSLFVNILDEIYVANDEGILGVALHPGFAENGRYFMMHETMTGKKRGMAVVERVAREDGRADSGKPTRKVLRWKIDTFYHHGGGLEFGPDGYLYIGMGDGGPQEDPEGKAQDLGRFEGSLLRIDVDRQEGGRSYAIPADNPFAGGDPAQ

Foldseek 3Di:
DDDDDDDDDDDDDPPDPPPPPDFFDDLVLLLVLQPDDAAQVLLVVLCVDPLLCNVQAEAQPPPQLGLDGHLLALLVVDDLNRLSCCQQPVLVDDDAQQFKKWWAFPVGDIDIAGFPDFDQFWTWGAARPRDIDTDGPVGTPDMDTDSDGSNDHPSCRSDDSNNSSNNSVNSSPSRDPDDPVDDVDHDDPDPDDDPDDDDDDPLDPDPDDAAQWQDKDDQPQDPSKIWIDRFQQQWIWIWDQDPNDIDIGTADHCNVPADHDDRFGWNEKEAQPCCLPWQKIWTWGWHDDPNWIKIWIWIFGGPNSSRHTPPPDIHTQDMDTATDDDQQARDWYADPVRWIKGQGAQSDDPPNPVCSLVDPVHCHVDIDTWAQPDDPPNGNTAHPPPPPQNVHDPVD

Solvent-accessible surface area (backbone atoms only — not comparable to full-atom values): 23019 Å² total; per-residue (Å²): 140,81,83,83,86,85,86,80,84,87,88,78,88,75,83,73,82,77,76,80,76,71,80,59,80,58,68,67,55,38,50,64,48,35,75,56,69,61,43,44,71,62,4,46,52,49,40,69,28,79,84,49,42,46,56,77,30,30,38,64,79,74,70,56,83,45,77,38,69,48,37,28,39,36,30,73,75,40,56,71,68,54,58,50,44,47,51,67,42,26,48,83,61,60,58,87,57,48,46,22,34,37,39,32,32,74,86,72,50,77,48,65,19,27,52,64,45,68,61,93,57,37,38,32,30,34,28,88,91,76,44,74,47,82,42,48,48,89,46,54,64,47,74,47,76,50,82,52,39,82,59,65,71,59,43,61,56,82,47,54,45,66,52,50,8,8,30,50,31,26,44,49,64,19,48,72,81,90,53,77,82,58,62,83,72,61,81,69,92,73,73,78,78,67,94,66,80,84,82,85,76,74,93,63,85,67,90,70,80,79,63,61,65,62,45,76,45,76,38,90,80,41,90,88,23,32,39,38,33,21,15,59,65,27,30,33,32,34,39,37,65,60,95,84,40,83,43,79,44,78,24,42,76,45,51,94,78,42,33,64,88,78,84,37,24,46,46,20,58,32,67,41,97,57,27,77,81,65,24,34,32,35,39,28,29,36,34,65,60,91,92,43,46,23,43,33,36,33,36,44,42,34,30,95,84,62,65,29,54,53,81,64,80,75,42,72,52,47,77,49,77,50,82,55,95,46,48,67,53,27,51,41,45,66,48,98,85,71,30,44,35,40,38,31,22,42,29,44,38,70,88,38,83,83,43,40,49,74,37,86,93,49,64,32,44,33,77,46,66,35,29,70,90,41,68,40,97,92,37,52,29,28,73,46,83,85,45,96,57,59,86,59,54,97,89,111